Protein AF-A0A9P5RTY7-F1 (afdb_monomer)

Sequence (681 aa):
MEIRITDACCNTPATKTAWVKKGAFKPLSKQVAGIERRTYRTGPTNSKLGVVSLIDIHGFHPTTVQFLDTLGDKGFQVSAIDLFLNGPMPDEYMGDMAKLGGWIRTNAEYTNNHVGELVKIAAQDLKADGCESLFIIGHCWGVHLAIRAASEPDQVFLGVAGPHPTAVTLPLVANLKCPLALFPAMDDPDMVPIIQAVQDKGFSTPSVHVRFDKAPHGFCGGRGDWTIPEHNEAAAQVLQKTSEFFTALAAKKEDSNAALTSGTATGGGATTTTTKSNDDLTLKALKDAAAVMTAGSSEDQDMDLKQADSMDSLTDSSLSSSDISEASDDTTAPALPLSSSSGSATLAGMATSTTITTQDHLNENNKRLISLTAQWNGKKLPFEVDLDYTIGELKNKLMELTNVEPKRQKLMLIRGKLPDDSVVLSSLSLKNNQTFLMMGTPEAKVIKAPEVMPDVLNDLEEDYTPDDEAFASMAQNQKSLRNTIAKCDINIMHPMRPGKKLLVLDLDYTLIDCKALNNPLVEVMRPGLHEFLSVCYEEYDIVIWSQTSWRALEAKVTTIGLLTHADYKISFVMDISTMFSVLSQRDGKPFKHQVKALDIIYSKFPQYSAKNTVHVDDLSRNFAMNPKSGVKIGAYKNGALSRHTDRELYHLAKYLLFISKSNDFKEHDHKNWKSHRKSHR

Solvent-accessible surface area (backbone atoms only — not comparable to full-atom values): 40287 Å² total; per-residue (Å²): 79,82,76,57,62,41,67,48,77,39,60,57,70,66,51,96,65,88,58,85,78,83,48,47,78,40,73,49,95,58,62,57,96,86,37,88,42,43,24,42,36,26,44,46,76,82,22,48,36,21,32,40,32,34,53,33,62,57,39,86,24,37,39,25,46,48,46,50,38,50,46,6,74,72,50,25,24,33,38,33,46,63,66,40,91,88,50,50,68,59,76,87,35,54,69,34,63,68,52,44,52,52,47,37,65,68,47,64,30,52,72,85,51,42,40,58,59,52,52,52,48,51,51,49,52,37,40,74,55,55,22,78,38,37,31,34,34,8,29,24,59,12,19,35,51,37,42,50,44,41,32,43,94,85,48,77,50,62,33,40,39,19,45,22,49,23,54,78,47,65,75,58,52,68,55,44,73,45,34,44,34,40,33,32,19,48,69,34,76,89,53,64,69,48,52,49,62,52,44,74,69,63,54,95,57,78,49,46,78,52,76,37,80,78,26,56,52,29,36,62,23,36,38,23,52,62,87,42,65,60,29,32,51,52,37,51,50,49,54,48,53,49,51,53,53,52,52,55,48,44,54,53,52,51,52,53,53,50,53,65,69,57,73,78,74,86,85,88,81,89,83,90,80,91,80,81,90,83,91,81,87,66,102,67,80,82,75,81,87,81,81,89,89,84,89,84,78,90,86,86,83,88,81,89,84,82,89,81,90,78,88,82,88,81,88,85,82,88,81,87,85,83,88,86,86,84,89,82,84,90,84,82,87,86,89,87,88,91,83,91,91,86,83,89,81,90,87,87,86,83,87,83,91,79,92,79,80,93,76,88,70,69,48,102,82,76,48,54,68,39,40,36,25,42,34,41,96,93,40,79,47,74,48,77,45,52,30,84,35,28,47,44,54,52,32,51,55,47,19,76,76,58,52,23,57,54,94,53,52,48,66,54,75,60,96,70,85,74,76,63,49,84,44,43,44,65,81,45,96,75,56,76,67,40,73,27,50,40,44,66,70,34,67,87,78,60,85,61,81,90,78,78,62,69,74,82,73,71,94,81,69,80,78,51,67,69,89,55,82,62,46,55,69,34,68,67,38,44,49,48,50,53,54,45,49,76,67,56,79,82,69,73,72,37,82,83,59,88,92,47,32,40,35,39,31,34,40,68,22,49,44,23,14,65,88,39,63,47,50,62,64,72,38,14,40,39,51,57,50,70,61,33,46,33,61,44,40,79,53,24,43,33,33,44,47,33,79,29,52,59,70,30,48,53,52,51,41,54,74,74,41,55,77,71,44,86,73,38,71,50,25,33,68,44,32,39,86,73,39,51,74,36,70,41,58,54,96,90,36,87,39,76,50,60,31,58,51,62,64,53,55,30,75,77,40,75,93,45,46,60,40,44,31,44,36,40,29,46,46,50,34,36,26,53,72,41,58,72,28,31,30,69,45,77,66,41,59,60,24,82,73,39,43,90,74,54,51,63,45,63,54,47,43,54,46,52,65,55,52,67,77,48,85,45,43,61,80,52,64,42,87,56,51,76,60,69,69,71,83,77,122

Secondary structure (DSSP, 8-state):
------HHHHHPPPP------SSEEEE-SS-BTTB--EEEEES-TT-SEEEEEE--TT-S-HHHHHHHHHHHHTT-EEEEE---TT-S--GGGTT-HHHHHHHIIIII-TTTTTHHHHHHHHHHHHHHTT--EEEEEE-THHHHHHHHHTTSTT---S-EEEES--S--HHHHHT--S-EEEE-BTTSPP-HHHHHHHHTT--SSPPEE--BTTS-TTTTTTT--TTSHHHHHHHHHHHHHHHHHHHHHHHHHHHHHHHHHHTT-S----------------TTSSSSSS-------------------------------------------------------------------------TT---EEEEEEEETTEEEEEEEETT-BHHHHHHHHHHHH---GGG-EEE-SSSSPPPTTSBGGGS-PPTTEEEEEE---GGG--S----------TT------S-GGGGG-HHHHHHHHHHHHH-----SSPPPTT-EEEEE--BTTTB-SS-TTS-HHHHBPTTHHHHHHHHHTTEEEEEE-SS-HHHHHHHHHHTTTTT-SS--EEEEE-GGG-EEEEEEETTEEEEEEE--THHHHHH-TT--TTSEEEEES-GGGGTTSGGGEEEPPP---HHHHTTT--HHHHHHHHHHHHTTSS-GGGS-STTGGGGGGS--

Mean predicted aligned error: 21.32 Å

InterPro domains:
  IPR000626 Ubiquitin-like domain [PF00240] (374-441)
  IPR000626 Ubiquitin-like domain [PS50053] (370-439)
  IPR000626 Ubiquitin-like domain [SM00213] (370-441)
  IPR002925 Dienelactone hydrolase [PF01738] (39-248)
  IPR004274 FCP1 homology domain [PF03031] (501-665)
  IPR004274 FCP1 homology domain [PS50969] (496-659)
  IPR004274 FCP1 homology domain [SM00577] (499-643)
  IPR011943 HAD-superfamily hydrolase, subfamily IIID [TIGR02245] (481-675)
  IPR023214 HAD superfamily [G3DSA:3.40.50.1000] (452-681)
  IPR029058 Alpha/Beta hydrolase fold [G3DSA:3.40.50.1820] (30-254)
  IPR029058 Alpha/Beta hydrolase fold [SSF53474] (36-246)
  IPR029071 Ubiquitin-like domain superfamily [SSF54236] (365-446)
  IPR036412 HAD-like superfamily [SSF56784] (492-667)
  IPR051658 Ubiquitin-like domain-containing CTD phosphatase 1 [PTHR48493] (355-678)

Organism: NCBI:txid64567

Radius of gyration: 34.23 Å; Cα contacts (8 Å, |Δi|>4): 1081; chains: 1; bounding box: 89×96×90 Å

Foldseek 3Di:
DPLFAQLLLQAFAFDPDDADAQWDKDWQPDDDPNHTWIWTWEADLQAQEEEEEEARLQFPARLLRVLQNVLRVLRYTYTYTRQFPPHGQDPVRRPPPVSVVVCCVQGPDCVNSVLLVSSVSSVVVSVVSPHNAYAYEYAASGQLNRLQNQLDPPRRHQEYEYEQYGSQDCVSNQSRDHAYEYEHELSGDDCVVVQVSRQVVPHPQRHHYDYLNPEGRQCSHRHNDCVPVSSVVSSVVSSVVVSVSRVVSVVVVVVVVVVVVVVPDDDDDDDDDDDDDDDDDDPPPPPPPPDDDDDDDDDDDDDDDDDDDDDDDDDDDDDDDDDDDDYDDDDDDDDDDDDDDDDDDDDDDDDDDDDDDDDQDQDPVRFRKAWEWEQEPNDTDIDIDTQQAFLLVVLVVVCVVAQFHSVFKDKQQDPDDDDDRRDGNVVPPHDGHYYTYIDGHHPVVPPDDDDDFDDPPDPPDDFDAFPDLCLLVPPVNVVQLVVLLVPDDWDWPDDDDPQAFAEEEEDDLGQFPLVVPVPPLQLGGAPCNVVLQLLNQVRYAYEYEYAGDPSNVVCRCVVNCVPPDDRHHHGTYHYNSSKDWGWGADPNHTDIDIADECVSVCVVPVVYDQFRYAYEDCHQRRCSSPNLRYAHFPGCHSSVPCRVPDPRSVLVSVLSVVCSPPRGSSVDDSDPSSVVVPPPD

pLDDT: mean 77.9, std 24.55, range [23.98, 98.88]

Nearest PDB structures (foldseek):
  3shq-assembly1_A  TM=6.699E-01  e=1.916E-31  Drosophila melanogaster
  2n4f-assembly1_A  TM=8.356E-01  e=1.437E-05  Arabidopsis thaliana
  7fgm-assembly1_B  TM=8.307E-01  e=2.719E-05  Homo sapiens
  2dzm-assembly1_A  TM=6.925E-01  e=2.719E-05  Homo sapiens
  2kan-assembly1_A  TM=7.575E-01  e=1.300E-04  Arabidopsis thaliana

Structure (mmCIF, N/CA/C/O backbone):
data_AF-A0A9P5RTY7-F1
#
_entry.id   AF-A0A9P5RTY7-F1
#
loop_
_atom_site.group_PDB
_atom_site.id
_atom_site.type_symbol
_atom_site.label_atom_id
_atom_site.label_alt_id
_atom_site.label_comp_id
_atom_site.label_asym_id
_atom_site.label_entity_id
_atom_site.label_seq_id
_atom_site.pdbx_PDB_ins_code
_atom_site.Cartn_x
_atom_site.Cartn_y
_atom_site.Cartn_z
_atom_site.occupancy
_atom_site.B_iso_or_equiv
_atom_site.auth_seq_id
_atom_site.auth_comp_id
_atom_site.auth_asym_id
_atom_site.auth_atom_id
_atom_site.pdbx_PDB_model_num
ATOM 1 N N . MET A 1 1 ? 2.506 -7.978 -3.056 1.00 28.30 1 MET A N 1
ATOM 2 C CA . MET A 1 1 ? 2.385 -8.471 -1.680 1.00 28.30 1 MET A CA 1
ATOM 3 C C . MET A 1 1 ? 1.385 -9.584 -1.720 1.00 28.30 1 MET A C 1
ATOM 5 O O . MET A 1 1 ? 0.199 -9.331 -1.892 1.00 28.30 1 MET A O 1
ATOM 9 N N . GLU A 1 2 ? 1.860 -10.802 -1.509 1.00 28.83 2 GLU A N 1
ATOM 10 C CA . GLU A 1 2 ? 1.008 -11.763 -0.830 1.00 28.83 2 GLU A CA 1
ATOM 11 C C . GLU A 1 2 ? 0.524 -11.115 0.466 1.00 28.83 2 GLU A C 1
ATOM 13 O O . GLU A 1 2 ? 1.315 -10.673 1.304 1.00 28.83 2 GLU A O 1
ATOM 18 N N . ILE A 1 3 ? -0.792 -11.009 0.597 1.00 41.75 3 ILE A N 1
ATOM 19 C CA . ILE A 1 3 ? -1.440 -10.860 1.889 1.00 41.75 3 ILE A CA 1
ATOM 20 C C . ILE A 1 3 ? -0.981 -12.081 2.691 1.00 41.75 3 ILE A C 1
ATOM 22 O O . ILE A 1 3 ? -1.456 -13.186 2.441 1.00 41.75 3 ILE A O 1
ATOM 26 N N . ARG A 1 4 ? -0.004 -11.910 3.593 1.00 49.56 4 ARG A N 1
ATOM 27 C CA . ARG A 1 4 ? 0.441 -12.999 4.469 1.00 49.56 4 ARG A CA 1
ATOM 28 C C . ARG A 1 4 ? -0.643 -13.267 5.497 1.00 49.56 4 ARG A C 1
ATOM 30 O O . ARG A 1 4 ? -0.725 -12.613 6.538 1.00 49.56 4 ARG A O 1
ATOM 37 N N . ILE A 1 5 ? -1.502 -14.202 5.131 1.00 64.94 5 ILE A N 1
ATOM 38 C CA . ILE A 1 5 ? -2.453 -14.834 6.022 1.00 64.94 5 ILE A CA 1
ATOM 39 C C . ILE A 1 5 ? -1.646 -15.774 6.921 1.00 64.94 5 ILE A C 1
ATOM 41 O O . ILE A 1 5 ? -0.777 -16.499 6.451 1.00 64.94 5 ILE A O 1
ATOM 45 N N . THR A 1 6 ? -1.903 -15.715 8.222 1.00 72.81 6 THR A N 1
ATOM 46 C CA . THR A 1 6 ? -1.303 -16.600 9.223 1.00 72.81 6 THR A CA 1
ATOM 47 C C . THR A 1 6 ? -1.641 -18.038 8.841 1.00 72.81 6 THR A C 1
ATOM 49 O O . THR A 1 6 ? -2.808 -18.320 8.585 1.00 72.81 6 THR A O 1
ATOM 52 N N . ASP A 1 7 ? -0.679 -18.963 8.846 1.00 67.31 7 ASP A N 1
ATOM 53 C CA . ASP A 1 7 ? -0.931 -20.359 8.444 1.00 67.31 7 ASP A CA 1
ATOM 54 C C . ASP A 1 7 ? -2.094 -20.995 9.220 1.00 67.31 7 ASP A C 1
ATOM 56 O O . ASP A 1 7 ? -2.945 -21.687 8.657 1.00 67.31 7 ASP A O 1
ATOM 60 N N . ALA A 1 8 ? -2.207 -20.672 10.508 1.00 71.31 8 ALA A N 1
ATOM 61 C CA . ALA A 1 8 ? -3.303 -21.115 11.362 1.00 71.31 8 ALA A CA 1
ATOM 62 C C . ALA A 1 8 ? -4.693 -20.606 10.930 1.00 71.31 8 ALA A C 1
ATOM 64 O O . ALA A 1 8 ? -5.700 -21.281 11.152 1.00 71.31 8 ALA A O 1
ATOM 65 N N . CYS A 1 9 ? -4.774 -19.455 10.253 1.00 66.88 9 CYS A N 1
ATOM 66 C CA . CYS A 1 9 ? -6.019 -18.961 9.661 1.00 66.88 9 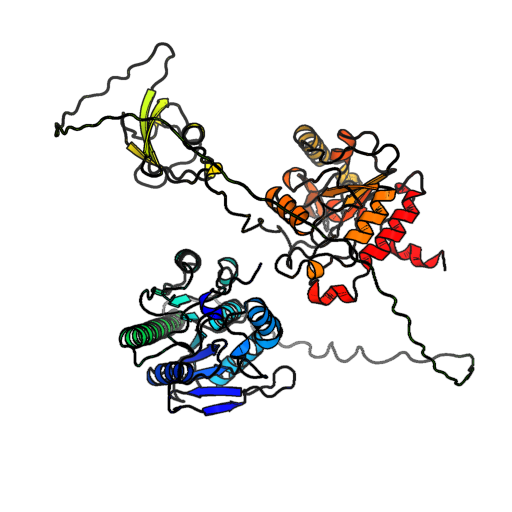CYS A CA 1
ATOM 67 C C . CYS A 1 9 ? -6.536 -19.903 8.558 1.00 66.88 9 CYS A C 1
ATOM 69 O O . CYS A 1 9 ? -7.749 -20.019 8.384 1.00 66.88 9 CYS A O 1
ATOM 71 N N . CYS A 1 10 ? -5.649 -20.624 7.867 1.00 73.25 10 CYS A N 1
ATOM 72 C CA . CYS A 1 10 ? -6.024 -21.605 6.849 1.00 73.25 10 CYS A CA 1
ATOM 73 C C . CYS A 1 10 ? -6.135 -23.029 7.370 1.00 73.25 10 CYS A C 1
ATOM 75 O O . CYS A 1 10 ? -6.892 -23.802 6.802 1.00 73.25 10 CYS A O 1
ATOM 77 N N . ASN A 1 11 ? -5.388 -23.400 8.409 1.00 68.88 11 ASN A N 1
ATOM 78 C CA . ASN A 1 11 ? -5.220 -24.810 8.777 1.00 68.88 11 ASN A CA 1
ATOM 79 C C . ASN A 1 11 ? -6.056 -25.255 9.988 1.00 68.88 11 ASN A C 1
ATOM 81 O O . ASN A 1 11 ? -6.248 -26.451 10.188 1.00 68.88 11 ASN A O 1
ATOM 85 N N . THR A 1 12 ? -6.596 -24.328 10.782 1.00 68.06 12 THR A N 1
ATOM 86 C CA . THR A 1 12 ? -7.357 -24.664 12.000 1.00 68.06 12 THR A CA 1
ATOM 87 C C . THR A 1 12 ? -8.871 -24.646 11.735 1.00 68.06 12 THR A C 1
ATOM 89 O O . THR A 1 12 ? -9.383 -23.603 11.349 1.00 68.06 12 THR A O 1
ATOM 92 N N . PRO A 1 13 ? -9.653 -25.724 11.884 1.00 59.53 13 PRO A N 1
ATOM 93 C CA . PRO A 1 13 ? -11.106 -25.671 11.660 1.00 59.53 13 PRO A CA 1
ATOM 94 C C . PRO A 1 13 ? -11.847 -24.933 12.790 1.00 59.53 13 PRO A C 1
ATOM 96 O O . PRO A 1 13 ? -11.302 -24.752 13.879 1.00 59.53 13 PRO A O 1
ATOM 99 N N . ALA A 1 14 ? -13.089 -24.505 12.538 1.00 65.25 14 ALA A N 1
ATOM 100 C CA . ALA A 1 14 ? -13.964 -23.967 13.583 1.00 65.25 14 ALA A CA 1
ATOM 101 C C . ALA A 1 14 ? -14.350 -25.049 14.614 1.00 65.25 14 ALA A C 1
ATOM 103 O O . ALA A 1 14 ? -14.384 -26.244 14.306 1.00 65.25 14 ALA A O 1
ATOM 104 N N . THR A 1 15 ? -14.625 -24.639 15.852 1.00 72.12 15 THR A N 1
ATOM 105 C CA . THR A 1 15 ? -15.009 -25.554 16.941 1.00 72.12 15 THR A CA 1
ATOM 106 C C . THR A 1 15 ? -16.494 -25.912 16.856 1.00 72.12 15 THR A C 1
ATOM 108 O O . THR A 1 15 ? -17.270 -25.252 16.182 1.00 72.12 15 THR A O 1
ATOM 111 N N . LYS A 1 16 ? -16.946 -26.974 17.530 1.00 68.81 16 LYS A N 1
ATOM 112 C CA . LYS A 1 16 ? -18.383 -27.303 17.613 1.00 68.81 16 LYS A CA 1
ATOM 113 C C . LYS A 1 16 ? -18.930 -26.854 18.964 1.00 68.81 16 LYS A C 1
ATOM 115 O O . LYS A 1 16 ? -19.091 -27.668 19.867 1.00 68.81 16 LYS A O 1
ATOM 120 N N . THR A 1 17 ? -19.174 -25.555 19.117 1.00 71.62 17 THR A N 1
ATOM 121 C CA . THR A 1 17 ? -19.705 -24.954 20.353 1.00 71.62 17 THR A CA 1
ATOM 122 C C . THR A 1 17 ? -21.162 -24.524 20.185 1.00 71.62 17 THR A C 1
ATOM 124 O O . THR A 1 17 ? -21.637 -24.291 19.074 1.00 71.62 17 THR A O 1
ATOM 127 N N . ALA A 1 18 ? -21.901 -24.427 21.292 1.00 75.56 18 ALA A N 1
ATOM 128 C CA . ALA A 1 18 ? -23.275 -23.933 21.305 1.00 75.56 18 ALA A CA 1
ATOM 129 C C . ALA A 1 18 ? -23.359 -22.645 22.132 1.00 75.56 18 ALA A C 1
ATOM 131 O O . ALA A 1 18 ? -22.851 -22.586 23.249 1.00 75.56 18 ALA A O 1
ATOM 132 N N . TRP A 1 19 ? -24.026 -21.624 21.592 1.00 88.62 19 TRP A N 1
ATOM 133 C CA . TRP A 1 19 ? -24.298 -20.364 22.282 1.00 88.62 19 TRP A CA 1
ATOM 134 C C . TRP A 1 19 ? -25.697 -19.862 21.932 1.00 88.62 19 TRP A C 1
ATOM 136 O O . TRP A 1 19 ? -26.099 -19.875 20.765 1.00 88.62 19 TRP A O 1
ATOM 146 N N . VAL A 1 20 ? -26.438 -19.403 22.941 1.00 89.81 20 VAL A N 1
ATOM 147 C CA . VAL A 1 20 ? -27.750 -18.778 22.751 1.00 89.81 20 VAL A CA 1
ATOM 148 C C . VAL A 1 20 ? -27.545 -17.279 22.569 1.00 89.81 20 VAL A C 1
ATOM 150 O O . VAL A 1 20 ? -27.158 -16.577 23.499 1.00 89.81 20 VAL A O 1
ATOM 153 N N . LYS A 1 21 ? -27.814 -16.804 21.352 1.00 92.62 21 LYS A N 1
ATOM 154 C CA . LYS A 1 21 ? -27.681 -15.399 20.950 1.00 92.62 21 LYS A CA 1
ATOM 155 C C . LYS A 1 21 ? -28.537 -14.497 21.847 1.00 92.62 21 LYS A C 1
ATOM 157 O O . LYS A 1 21 ? -29.727 -14.767 22.010 1.00 92.62 21 LYS A O 1
ATOM 162 N N . LYS A 1 22 ? -27.960 -13.420 22.384 1.00 94.75 22 LYS A N 1
ATOM 163 C CA . LYS A 1 22 ? -28.691 -12.389 23.153 1.00 94.75 22 LYS A CA 1
ATOM 164 C C . LYS A 1 22 ? -29.220 -11.253 22.278 1.00 94.75 22 LYS A C 1
ATOM 166 O O . LYS A 1 22 ? -30.203 -10.602 22.620 1.00 94.75 22 LYS A O 1
ATOM 171 N N . GLY A 1 23 ? -28.538 -11.002 21.169 1.00 95.19 23 GLY A N 1
ATOM 172 C CA . GLY A 1 23 ? -28.871 -9.994 20.176 1.00 95.19 23 GLY A CA 1
ATOM 173 C C . GLY A 1 23 ? -29.719 -10.527 19.023 1.00 95.19 23 GLY A C 1
ATOM 174 O O . GLY A 1 23 ? -30.187 -11.667 19.017 1.00 95.19 23 GLY A O 1
ATOM 175 N N . ALA A 1 24 ? -29.887 -9.693 18.001 1.00 96.81 24 ALA A N 1
ATOM 176 C CA . ALA A 1 24 ? -30.658 -10.024 16.808 1.00 96.81 24 ALA A CA 1
ATOM 177 C C . ALA A 1 24 ? -30.037 -9.424 15.544 1.00 96.81 24 ALA A C 1
ATOM 179 O O . ALA A 1 24 ? -29.413 -8.363 15.583 1.00 96.81 24 ALA A O 1
ATOM 180 N N . PHE A 1 25 ? -30.254 -10.080 14.403 1.00 96.88 25 PHE A N 1
ATOM 181 C CA . PHE A 1 25 ? -29.949 -9.484 13.106 1.00 96.88 25 PHE A CA 1
ATOM 182 C C . PHE A 1 25 ? -30.948 -8.374 12.782 1.00 96.88 25 PHE A C 1
ATOM 184 O O . PHE A 1 25 ? -32.155 -8.552 12.944 1.00 96.88 25 PHE A O 1
ATOM 191 N N . LYS A 1 26 ? -30.439 -7.246 12.296 1.00 96.31 26 LYS A N 1
ATOM 192 C CA . LYS A 1 26 ? -31.217 -6.118 11.785 1.00 96.31 26 LYS A CA 1
ATOM 193 C C . LYS A 1 26 ? -30.652 -5.670 10.436 1.00 96.31 26 LYS A C 1
ATOM 195 O O . LYS A 1 26 ? -29.442 -5.805 10.236 1.00 96.31 26 LYS A O 1
ATOM 200 N N . PRO A 1 27 ? -31.477 -5.142 9.522 1.00 96.94 27 PRO A N 1
ATOM 201 C CA . PRO A 1 27 ? -30.961 -4.468 8.338 1.00 96.94 27 PRO A CA 1
ATOM 202 C C . PRO A 1 27 ? -30.150 -3.229 8.749 1.00 96.94 27 PRO A C 1
ATOM 204 O O . PRO A 1 27 ? -30.438 -2.598 9.768 1.00 96.94 27 PRO A O 1
ATOM 207 N N . LEU A 1 28 ? -29.128 -2.899 7.964 1.00 97.12 28 LEU A N 1
ATOM 208 C CA . LEU A 1 28 ? -28.471 -1.594 8.005 1.00 97.12 28 LEU A CA 1
ATOM 209 C C . LEU A 1 28 ? -29.425 -0.529 7.446 1.00 97.12 28 LEU A C 1
ATOM 211 O O . LEU A 1 28 ? -30.250 -0.828 6.583 1.00 97.12 28 LEU A O 1
ATOM 215 N N . SER A 1 29 ? -29.309 0.721 7.902 1.00 96.81 29 SER A N 1
ATOM 216 C CA . SER A 1 29 ? -30.244 1.793 7.495 1.00 96.81 29 SER A CA 1
ATOM 217 C C . SER A 1 29 ? -30.204 2.157 6.010 1.00 96.81 29 SER A C 1
ATOM 219 O O . SER A 1 29 ? -31.125 2.804 5.506 1.00 96.81 29 SER A O 1
ATOM 221 N N . LYS A 1 30 ? -29.138 1.772 5.305 1.00 96.25 30 LYS A N 1
ATOM 222 C CA . LYS A 1 30 ? -28.934 2.030 3.879 1.00 96.25 30 LYS A CA 1
ATOM 223 C C . LYS A 1 30 ? -28.504 0.755 3.172 1.00 96.25 30 LYS A C 1
ATOM 225 O O . LYS A 1 30 ? -27.758 -0.057 3.719 1.00 96.25 30 LYS A O 1
ATOM 230 N N . GLN A 1 31 ? -28.959 0.618 1.932 1.00 93.44 31 GLN A N 1
ATOM 231 C CA . GLN A 1 31 ? -28.466 -0.408 1.024 1.00 93.44 31 GLN A CA 1
ATOM 232 C C . GLN A 1 31 ? -27.039 -0.085 0.590 1.00 93.44 31 GLN A C 1
ATOM 234 O O . GLN A 1 31 ? -26.672 1.081 0.463 1.00 93.44 31 GLN A O 1
ATOM 239 N N . VAL A 1 32 ? -26.269 -1.130 0.310 1.00 90.38 32 VAL A N 1
ATOM 240 C CA . VAL A 1 32 ? -24.913 -1.033 -0.234 1.00 90.38 32 VAL A CA 1
ATOM 241 C C . VAL A 1 32 ? -24.902 -1.783 -1.553 1.00 90.38 32 VAL A C 1
ATOM 243 O O . VAL A 1 32 ? -25.360 -2.923 -1.611 1.00 90.38 32 VAL A O 1
ATOM 246 N N . ALA A 1 33 ? -24.445 -1.126 -2.620 1.00 86.44 33 ALA A N 1
ATOM 247 C CA . ALA A 1 33 ? -24.521 -1.654 -3.986 1.00 86.44 33 ALA A CA 1
ATOM 248 C C . ALA A 1 33 ? -25.940 -2.115 -4.405 1.00 86.44 33 ALA A C 1
ATOM 250 O O . ALA A 1 33 ? -26.097 -3.078 -5.149 1.00 86.44 33 ALA A O 1
ATOM 251 N N . GLY A 1 34 ? -26.987 -1.443 -3.905 1.00 88.50 34 GLY A N 1
ATOM 252 C CA . GLY A 1 34 ? -28.390 -1.793 -4.182 1.00 88.50 34 GLY A CA 1
ATOM 253 C C . GLY A 1 34 ? -28.888 -3.062 -3.477 1.00 88.50 34 GLY A C 1
ATOM 254 O O . GLY A 1 34 ? -29.972 -3.549 -3.788 1.00 88.50 34 GLY A O 1
ATOM 255 N N . ILE A 1 35 ? -28.112 -3.605 -2.535 1.00 89.88 35 ILE A N 1
ATOM 256 C CA . ILE A 1 35 ? -28.437 -4.820 -1.785 1.00 89.88 35 ILE A CA 1
ATOM 257 C C . ILE A 1 35 ? -28.679 -4.453 -0.318 1.00 89.88 35 ILE A C 1
ATOM 259 O O . ILE A 1 35 ? -27.927 -3.678 0.282 1.00 89.88 35 ILE A O 1
ATOM 263 N N . GLU A 1 36 ? -29.730 -5.019 0.279 1.00 92.62 36 GLU A N 1
ATOM 264 C CA . GLU A 1 36 ? -29.941 -4.929 1.723 1.00 92.62 36 GLU A CA 1
ATOM 265 C C . GLU A 1 36 ? -28.869 -5.742 2.453 1.00 92.62 36 GLU A C 1
ATOM 267 O O . GLU A 1 36 ? -28.644 -6.924 2.188 1.00 92.62 36 GLU A O 1
ATOM 272 N N . ARG A 1 37 ? -28.188 -5.091 3.390 1.00 93.56 37 ARG A N 1
ATOM 273 C CA . ARG A 1 37 ? -27.133 -5.692 4.201 1.00 93.56 37 ARG A CA 1
ATOM 274 C C . ARG A 1 37 ? -27.595 -5.704 5.644 1.00 93.56 37 ARG A C 1
ATOM 276 O O . ARG A 1 37 ? -28.291 -4.793 6.081 1.00 93.56 37 ARG A O 1
ATOM 283 N N . ARG A 1 38 ? -27.208 -6.734 6.392 1.00 95.50 38 ARG A N 1
ATOM 284 C CA . ARG A 1 38 ? -27.611 -6.898 7.791 1.00 95.50 38 ARG A CA 1
ATOM 285 C C . ARG A 1 38 ? -26.423 -6.811 8.740 1.00 95.50 38 ARG A C 1
ATOM 287 O O . ARG A 1 38 ? -25.273 -7.024 8.364 1.00 95.50 38 ARG A O 1
ATOM 294 N N . THR A 1 39 ? -26.730 -6.526 9.992 1.00 97.62 39 THR A N 1
ATOM 295 C CA . THR A 1 39 ? -25.797 -6.481 11.115 1.00 97.62 39 THR A CA 1
ATOM 296 C C . THR A 1 39 ? -26.419 -7.200 12.305 1.00 97.62 39 THR A C 1
ATOM 298 O O . THR A 1 39 ? -27.630 -7.129 12.524 1.00 97.62 39 THR A O 1
ATOM 301 N N . TYR A 1 40 ? -25.617 -7.917 13.078 1.00 98.31 40 TYR A N 1
ATOM 302 C CA . TYR A 1 40 ? -26.033 -8.459 14.363 1.00 98.31 40 TYR A CA 1
ATOM 303 C C . TYR A 1 40 ? -25.868 -7.385 15.442 1.00 98.31 40 TYR A C 1
ATOM 305 O O . TYR A 1 40 ? -24.772 -6.867 15.666 1.00 98.31 40 TYR A O 1
ATOM 313 N N . ARG A 1 41 ? -26.974 -7.037 16.101 1.00 98.19 41 ARG A N 1
ATOM 314 C CA . ARG A 1 41 ? -27.044 -6.007 17.140 1.00 98.19 41 ARG A CA 1
ATOM 315 C C . ARG A 1 41 ? -27.204 -6.654 18.510 1.00 98.19 41 ARG A C 1
ATOM 317 O O . ARG A 1 41 ? -28.127 -7.443 18.699 1.00 98.19 41 ARG A O 1
ATOM 324 N N . THR A 1 42 ? -26.348 -6.285 19.460 1.00 98.38 42 THR A N 1
ATOM 325 C CA . THR A 1 42 ? -26.388 -6.763 20.854 1.00 98.38 42 THR A CA 1
ATOM 326 C C . THR A 1 42 ? -25.904 -5.677 21.823 1.00 98.38 42 THR A C 1
ATOM 328 O O . THR A 1 42 ? -25.380 -4.646 21.391 1.00 98.38 42 THR A O 1
ATOM 331 N N . GLY A 1 43 ? -26.099 -5.896 23.123 1.00 97.56 43 GLY A N 1
ATOM 332 C CA . GLY A 1 43 ? -25.804 -4.929 24.182 1.00 97.56 43 GLY A CA 1
ATOM 333 C C . GLY A 1 43 ? -26.923 -3.906 24.446 1.00 97.56 43 GLY A C 1
ATOM 334 O O . GLY A 1 43 ? -27.971 -3.931 23.791 1.00 97.56 43 GLY A O 1
ATOM 335 N N . PRO A 1 44 ? -26.734 -3.018 25.438 1.00 96.56 44 PRO A N 1
ATOM 336 C CA . PRO A 1 44 ? -27.754 -2.067 25.874 1.00 96.56 44 PRO A CA 1
ATOM 337 C C . PRO A 1 44 ? -28.033 -0.984 24.824 1.00 96.56 44 PRO A C 1
ATOM 339 O O . PRO A 1 44 ? -27.119 -0.341 24.318 1.00 96.56 44 PRO A O 1
ATOM 342 N N . THR A 1 45 ? -29.313 -0.731 24.532 1.00 94.06 45 THR A N 1
ATOM 343 C CA . THR A 1 45 ? -29.752 0.248 23.515 1.00 94.06 45 THR A CA 1
ATOM 344 C C . THR A 1 45 ? -29.628 1.706 23.948 1.00 94.06 45 THR A C 1
ATOM 346 O O . THR A 1 45 ? -29.848 2.597 23.142 1.00 94.06 45 THR A O 1
ATOM 349 N N . ASN A 1 46 ? -29.345 1.961 25.225 1.00 93.56 46 ASN A N 1
ATOM 350 C CA . ASN A 1 46 ? -29.118 3.294 25.781 1.00 93.56 46 ASN A CA 1
ATOM 351 C C . ASN A 1 46 ? -27.626 3.584 26.018 1.00 93.56 46 ASN A C 1
ATOM 353 O O . ASN A 1 46 ? -27.299 4.564 26.691 1.00 93.56 46 ASN A O 1
ATOM 357 N N . SER A 1 47 ? -26.724 2.729 25.521 1.00 97.00 47 SER A N 1
ATOM 358 C CA . SER A 1 47 ? -25.290 2.951 25.673 1.00 97.00 47 SER A CA 1
ATOM 359 C C . SER A 1 47 ? -24.829 4.179 24.898 1.00 97.00 47 SER A C 1
ATOM 361 O O . SER A 1 47 ? -25.268 4.447 23.782 1.00 97.00 47 SER A O 1
ATOM 363 N N . LYS A 1 48 ? -23.862 4.894 25.474 1.00 98.25 48 LYS A N 1
ATOM 364 C CA . LYS A 1 48 ? -23.116 5.951 24.783 1.00 98.25 48 LYS A CA 1
ATOM 365 C C . LYS A 1 48 ? -21.891 5.424 24.037 1.00 98.25 48 LYS A C 1
ATOM 367 O O . LYS A 1 48 ? -21.262 6.178 23.293 1.00 98.25 48 LYS A O 1
ATOM 372 N N . LEU A 1 49 ? -21.558 4.145 24.217 1.00 98.62 49 LEU A N 1
ATOM 373 C CA . LEU A 1 49 ? -20.376 3.494 23.664 1.00 98.62 49 LEU A CA 1
ATOM 374 C C . LEU A 1 49 ? -20.796 2.508 22.569 1.00 98.62 49 LEU A C 1
ATOM 376 O O . LEU A 1 49 ? -21.315 1.430 22.855 1.00 98.62 49 LEU A O 1
ATOM 380 N N . GLY A 1 50 ? -20.552 2.872 21.313 1.00 98.75 50 GLY A N 1
ATOM 381 C CA . GLY A 1 50 ? -20.868 2.047 20.150 1.00 98.75 50 GLY A CA 1
ATOM 382 C C . GLY A 1 50 ? -19.645 1.299 19.626 1.00 98.75 50 GLY A C 1
ATOM 383 O O . GLY A 1 50 ? -18.559 1.869 19.534 1.00 98.75 50 GLY A O 1
ATOM 384 N N . VAL A 1 51 ? -19.813 0.038 19.231 1.00 98.88 51 VAL A N 1
ATOM 385 C CA . VAL A 1 51 ? -18.743 -0.773 18.628 1.00 98.88 51 VAL A CA 1
ATOM 386 C C . VAL A 1 51 ? -19.207 -1.339 17.293 1.00 98.88 51 VAL A C 1
ATOM 388 O O . VAL A 1 51 ? -20.160 -2.114 17.242 1.00 98.88 51 VAL A O 1
ATOM 391 N N . VAL A 1 52 ? -18.505 -1.004 16.212 1.00 98.88 52 VAL A N 1
ATOM 392 C CA . VAL A 1 52 ? -18.641 -1.707 14.930 1.00 98.88 52 VAL A CA 1
ATOM 393 C C . VAL A 1 52 ? -17.732 -2.932 14.955 1.00 98.88 52 VAL A C 1
ATOM 395 O O . VAL A 1 52 ? -16.553 -2.819 15.284 1.00 98.88 52 VAL A O 1
ATOM 398 N N . SER A 1 53 ? -18.254 -4.111 14.620 1.00 98.56 53 SER A N 1
ATOM 399 C CA . SER A 1 53 ? -17.463 -5.343 14.585 1.00 98.56 53 SER A CA 1
ATOM 400 C C . SER A 1 53 ? -17.377 -5.948 13.188 1.00 98.56 53 SER A C 1
ATOM 402 O O . SER A 1 53 ? -18.374 -6.045 12.471 1.00 98.56 53 SER A O 1
ATOM 404 N N . LEU A 1 54 ? -16.163 -6.371 12.832 1.00 98.00 54 LEU A N 1
ATOM 405 C CA . LEU A 1 54 ? -15.824 -7.109 11.623 1.00 98.00 54 LEU A CA 1
ATOM 406 C C . LEU A 1 54 ? -15.412 -8.530 12.024 1.00 98.00 54 LEU A C 1
ATOM 408 O O . LEU A 1 54 ? -14.376 -8.739 12.662 1.00 98.00 54 LEU A O 1
ATOM 412 N N . ILE A 1 55 ? -16.273 -9.491 11.706 1.00 94.62 55 ILE A N 1
ATOM 413 C CA . ILE A 1 55 ? -16.127 -10.902 12.087 1.00 94.62 55 ILE A CA 1
ATOM 414 C C . ILE A 1 55 ? -15.031 -11.609 11.277 1.00 94.62 55 ILE A C 1
ATOM 416 O O . ILE A 1 55 ? -14.567 -11.102 10.253 1.00 94.62 55 ILE A O 1
ATOM 420 N N . ASP A 1 56 ? -14.593 -12.769 11.766 1.00 93.06 56 ASP A N 1
ATOM 421 C CA . ASP A 1 56 ? -13.623 -13.606 11.060 1.00 93.06 56 ASP A CA 1
ATOM 422 C C . ASP A 1 56 ? -14.252 -14.328 9.858 1.00 93.06 56 ASP A C 1
ATOM 424 O O . ASP A 1 56 ? -15.449 -14.224 9.610 1.00 93.06 56 ASP A O 1
ATOM 428 N N . ILE A 1 57 ? -13.437 -15.080 9.113 1.00 92.00 57 ILE A N 1
ATOM 429 C CA . ILE A 1 57 ? -13.853 -15.816 7.908 1.00 92.00 57 ILE A CA 1
ATOM 430 C C . ILE A 1 57 ? -14.906 -16.911 8.163 1.00 92.00 57 ILE A C 1
ATOM 432 O O . ILE A 1 57 ? -15.533 -17.367 7.210 1.00 92.00 57 ILE A O 1
ATOM 436 N N . HIS A 1 58 ? -15.136 -17.299 9.423 1.00 91.56 58 HIS A N 1
ATOM 437 C CA . HIS A 1 58 ? -16.155 -18.278 9.825 1.00 91.56 58 HIS A CA 1
ATOM 438 C C . HIS A 1 58 ? -17.520 -17.634 10.092 1.00 91.56 58 HIS A C 1
ATOM 440 O O . HIS A 1 58 ? -18.494 -18.318 10.412 1.00 91.56 58 HIS A O 1
ATOM 446 N N . GLY A 1 59 ? -17.625 -16.313 9.943 1.00 92.44 59 GLY A N 1
ATOM 447 C CA . GLY A 1 59 ? -18.879 -15.587 10.078 1.00 92.44 59 GLY A CA 1
ATOM 448 C C . GLY A 1 59 ? -19.414 -15.597 11.514 1.00 92.44 59 GLY A C 1
ATOM 449 O O . GLY A 1 59 ? -18.672 -15.465 12.489 1.00 92.44 59 GLY A O 1
ATOM 450 N N . PHE A 1 60 ? -20.735 -15.729 11.664 1.00 93.38 60 PHE A N 1
ATOM 451 C CA . PHE A 1 60 ? -21.411 -15.725 12.971 1.00 93.38 60 PHE A CA 1
ATOM 452 C C . PHE A 1 60 ? -21.381 -17.092 13.657 1.00 93.38 60 PHE A C 1
ATOM 454 O O . PHE A 1 60 ? -22.422 -17.632 14.048 1.00 93.38 60 PHE A O 1
ATOM 461 N N . HIS A 1 61 ? -20.178 -17.638 13.813 1.00 93.12 61 HIS A N 1
ATOM 462 C CA . HIS A 1 61 ? -19.940 -18.819 14.631 1.00 93.12 61 HIS A CA 1
ATOM 463 C C . HIS A 1 61 ? -20.417 -18.587 16.083 1.00 93.12 61 HIS A C 1
ATOM 465 O O . HIS A 1 61 ? -20.273 -17.466 16.583 1.00 93.12 61 HIS A O 1
ATOM 471 N N . PRO A 1 62 ? -20.955 -19.599 16.796 1.00 92.88 62 PRO A N 1
ATOM 472 C CA . PRO A 1 62 ? -21.446 -19.444 18.168 1.00 92.88 62 PRO A CA 1
ATOM 473 C C . PRO A 1 62 ? -20.468 -18.753 19.124 1.00 92.88 62 PRO A C 1
ATOM 475 O O . PRO A 1 62 ? -20.873 -17.822 19.815 1.00 92.88 62 PRO A O 1
ATOM 478 N N . THR A 1 63 ? -19.183 -19.116 19.101 1.00 93.56 63 THR A N 1
ATOM 479 C CA . THR A 1 63 ? -18.153 -18.448 19.919 1.00 93.56 63 THR A CA 1
ATOM 480 C C . THR A 1 63 ? -17.939 -16.979 19.525 1.00 93.56 63 THR A C 1
ATOM 482 O O . THR A 1 63 ? -17.824 -16.121 20.397 1.00 93.56 63 THR A O 1
ATOM 485 N N . THR A 1 64 ? -17.964 -16.646 18.228 1.00 95.12 64 THR A N 1
ATOM 486 C CA . THR A 1 64 ? -17.918 -15.247 17.767 1.00 95.12 64 THR A CA 1
ATOM 487 C C . THR A 1 64 ? -19.108 -14.468 18.325 1.00 95.12 64 THR A C 1
ATOM 489 O O . THR A 1 64 ? -18.949 -13.366 18.842 1.00 95.12 64 THR A O 1
ATOM 492 N N . VAL A 1 65 ? -20.313 -15.045 18.279 1.00 96.12 65 VAL A N 1
ATOM 493 C CA . VAL A 1 65 ? -21.512 -14.395 18.830 1.00 96.12 65 VAL A CA 1
ATOM 494 C C . VAL A 1 65 ? -21.427 -14.256 20.350 1.00 96.12 65 VAL A C 1
ATOM 496 O O . VAL A 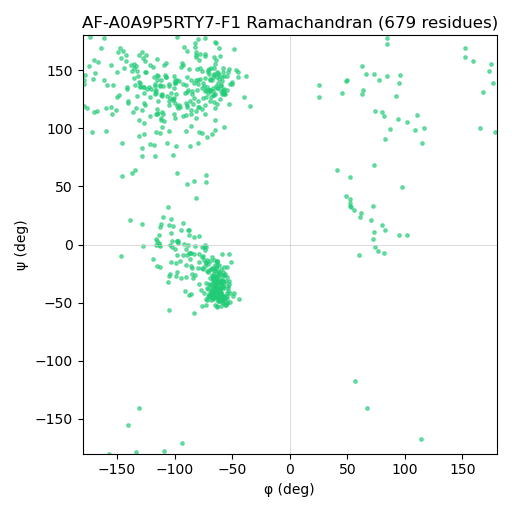1 65 ? -21.778 -13.203 20.876 1.00 96.12 65 VAL A O 1
ATOM 499 N N . GLN A 1 66 ? -20.898 -15.261 21.049 1.00 95.62 66 GLN A N 1
ATOM 500 C CA . GLN A 1 66 ? -20.640 -15.201 22.486 1.00 95.62 66 GLN A CA 1
ATOM 501 C C . GLN A 1 66 ? -19.690 -14.057 22.851 1.00 95.62 66 GLN A C 1
ATOM 503 O O . GLN A 1 66 ? -19.968 -13.313 23.794 1.00 95.62 66 GLN A O 1
ATOM 508 N N . PHE A 1 67 ? -18.607 -13.866 22.094 1.00 97.38 67 PHE A N 1
ATOM 509 C CA . PHE A 1 67 ? -17.690 -12.744 22.286 1.00 97.38 67 PHE A CA 1
ATOM 510 C C . PHE A 1 67 ? -18.412 -11.398 22.133 1.00 97.38 67 PHE A C 1
ATOM 512 O O . PHE A 1 67 ? -18.295 -10.527 22.997 1.00 97.38 67 PHE A O 1
ATOM 519 N N . LEU A 1 68 ? -19.203 -11.237 21.067 1.00 98.06 68 LEU A N 1
ATOM 520 C CA . LEU A 1 68 ? -19.949 -10.003 20.791 1.00 98.06 68 LEU A CA 1
ATOM 521 C C . LEU A 1 68 ? -20.993 -9.705 21.872 1.00 98.06 68 LEU A C 1
ATOM 523 O O . LEU A 1 68 ? -21.085 -8.572 22.340 1.00 98.06 68 LEU A O 1
ATOM 527 N N . ASP A 1 69 ? -21.751 -10.718 22.289 1.00 97.88 69 ASP A N 1
ATOM 528 C CA . ASP A 1 69 ? -22.745 -10.601 23.357 1.00 97.88 69 ASP A CA 1
ATOM 529 C C . ASP A 1 69 ? -22.084 -10.250 24.696 1.00 97.88 69 ASP A C 1
ATOM 531 O O . ASP A 1 69 ? -22.593 -9.403 25.425 1.00 97.88 69 ASP A O 1
ATOM 535 N N . THR A 1 70 ? -20.916 -10.828 24.992 1.00 97.31 70 THR A N 1
ATOM 536 C CA . THR A 1 70 ? -20.165 -10.523 26.220 1.00 97.31 70 THR A CA 1
ATOM 537 C C . THR A 1 70 ? -19.597 -9.103 26.203 1.00 97.31 70 THR A C 1
ATOM 539 O O . THR A 1 70 ? -19.565 -8.432 27.234 1.00 97.31 70 THR A O 1
ATOM 542 N N . LEU A 1 71 ? -19.178 -8.596 25.038 1.00 97.62 71 LEU A N 1
ATOM 543 C CA . LEU A 1 71 ? -18.828 -7.182 24.887 1.00 97.62 71 LEU A CA 1
ATOM 544 C C . LEU A 1 71 ? -20.062 -6.287 25.099 1.00 97.62 71 LEU A C 1
ATOM 546 O O . LEU A 1 71 ? -19.956 -5.234 25.726 1.00 97.62 71 LEU A O 1
ATOM 550 N N . GLY A 1 72 ? -21.237 -6.749 24.663 1.00 97.81 72 GLY A N 1
ATOM 551 C CA . GLY A 1 72 ? -22.532 -6.145 24.971 1.00 97.81 72 GLY A CA 1
ATOM 552 C C . GLY A 1 72 ? -22.821 -6.058 26.472 1.00 97.81 72 GLY A C 1
ATOM 553 O O . GLY A 1 72 ? -23.161 -4.987 26.976 1.00 97.81 72 GLY A O 1
ATOM 554 N N . ASP A 1 73 ? -22.611 -7.153 27.207 1.00 96.56 73 ASP A N 1
ATOM 555 C CA . ASP A 1 73 ? -22.774 -7.208 28.669 1.00 96.56 73 ASP A CA 1
ATOM 556 C C . ASP A 1 73 ? -21.815 -6.252 29.406 1.00 96.56 73 ASP A C 1
ATOM 558 O O . ASP A 1 73 ? -22.116 -5.794 30.507 1.00 96.56 73 ASP A O 1
ATOM 562 N N . LYS A 1 74 ? -20.674 -5.903 28.793 1.00 96.94 74 LYS A N 1
ATOM 563 C CA . LYS A 1 74 ? -19.730 -4.891 29.303 1.00 96.94 74 LYS A CA 1
ATOM 564 C C . LYS A 1 74 ? -20.169 -3.444 29.036 1.00 96.94 74 LYS A C 1
ATOM 566 O O . LYS A 1 74 ? -19.410 -2.519 29.312 1.00 96.94 74 LYS A O 1
ATOM 571 N N . GLY A 1 75 ? -21.386 -3.236 28.534 1.00 97.06 75 GLY A N 1
ATOM 572 C CA . GLY A 1 75 ? -22.001 -1.918 28.385 1.00 97.06 75 GLY A CA 1
ATOM 573 C C . GLY A 1 75 ? -21.836 -1.283 27.006 1.00 97.06 75 GLY A C 1
ATOM 574 O O . GLY A 1 75 ? -22.210 -0.125 26.838 1.00 97.06 75 GLY A O 1
ATOM 575 N N . PHE A 1 76 ? -21.314 -2.004 26.013 1.00 98.62 76 PHE A N 1
ATOM 576 C CA . PHE A 1 76 ? -21.176 -1.501 24.645 1.00 98.62 76 PHE A CA 1
ATOM 577 C C . PHE A 1 76 ? -22.391 -1.871 23.799 1.00 98.62 76 PHE A C 1
ATOM 579 O O . PHE A 1 76 ? -22.855 -3.006 23.832 1.00 98.62 76 PHE A O 1
ATOM 586 N N . GLN A 1 77 ? -22.882 -0.950 22.978 1.00 98.56 77 GLN A N 1
ATOM 587 C CA . GLN A 1 77 ? -23.848 -1.291 21.940 1.00 98.56 77 GLN A CA 1
ATOM 588 C C . GLN A 1 77 ? -23.092 -1.748 20.692 1.00 98.56 77 GLN A C 1
ATOM 590 O O . GLN A 1 77 ? -22.387 -0.970 20.048 1.00 98.56 77 GLN A O 1
ATOM 595 N N . VAL A 1 78 ? -23.216 -3.026 20.347 1.00 98.75 78 VAL A N 1
ATOM 596 C CA . VAL A 1 78 ? -22.422 -3.652 19.284 1.00 98.75 78 VAL A CA 1
ATOM 597 C C . VAL A 1 78 ? -23.238 -3.746 17.994 1.00 98.75 78 VAL A C 1
ATOM 599 O O . VAL A 1 78 ? -24.429 -4.070 18.009 1.00 98.75 78 VAL A O 1
ATOM 602 N N . SER A 1 79 ? -22.589 -3.460 16.866 1.00 98.62 79 SER A N 1
ATOM 603 C CA . SER A 1 79 ? -23.086 -3.664 15.505 1.00 98.62 79 SER A CA 1
ATOM 604 C C . SER A 1 79 ? -22.063 -4.482 14.720 1.00 98.62 79 SER A C 1
ATOM 606 O O . SER A 1 79 ? -21.079 -3.944 14.213 1.00 98.62 79 SER A O 1
ATOM 608 N N . ALA A 1 80 ? -22.259 -5.799 14.669 1.00 98.44 80 ALA A N 1
ATOM 609 C CA . ALA A 1 80 ? -21.387 -6.718 13.947 1.00 98.44 80 ALA A CA 1
ATOM 610 C C . ALA A 1 80 ? -21.903 -6.937 12.524 1.00 98.44 80 ALA A C 1
ATOM 612 O O . ALA A 1 80 ? -22.949 -7.553 12.321 1.00 98.44 80 ALA A O 1
ATOM 613 N N . ILE A 1 81 ? -21.173 -6.422 11.539 1.00 97.12 81 ILE A N 1
ATOM 614 C CA . ILE A 1 81 ? -21.592 -6.431 10.136 1.00 97.12 81 ILE A CA 1
ATOM 615 C C . ILE A 1 81 ? -21.570 -7.865 9.607 1.00 97.12 81 ILE A C 1
ATOM 617 O O . ILE A 1 81 ? -20.582 -8.579 9.783 1.00 97.12 81 ILE A O 1
ATOM 621 N N . ASP A 1 82 ? -22.636 -8.272 8.915 1.00 93.44 82 ASP A N 1
ATOM 622 C CA . ASP A 1 82 ? -22.606 -9.502 8.132 1.00 93.44 82 ASP A CA 1
ATOM 623 C C . ASP A 1 82 ? -21.822 -9.267 6.845 1.00 93.44 82 ASP A C 1
ATOM 625 O O . ASP A 1 82 ? -22.324 -8.694 5.871 1.00 93.44 82 ASP A O 1
ATOM 629 N N . LEU A 1 83 ? -20.542 -9.632 6.892 1.00 89.12 83 LEU A N 1
ATOM 630 C CA . LEU A 1 83 ? -19.589 -9.336 5.835 1.00 89.12 83 LEU A CA 1
ATOM 631 C C . LEU A 1 83 ? -19.811 -10.194 4.595 1.00 89.12 83 LEU A C 1
ATOM 633 O O . LEU A 1 83 ? -19.601 -9.691 3.498 1.00 89.12 83 LEU A O 1
ATOM 637 N N . PHE A 1 84 ? -20.260 -11.439 4.706 1.00 88.50 84 PHE A N 1
ATOM 638 C CA . PHE A 1 84 ? -20.194 -12.367 3.576 1.00 88.50 84 PHE A CA 1
ATOM 639 C C . PHE A 1 84 ? -21.588 -12.683 3.032 1.00 88.50 84 PHE A C 1
ATOM 641 O O . PHE A 1 84 ? -22.305 -13.517 3.578 1.00 88.50 84 PHE A O 1
ATOM 648 N N . LEU A 1 85 ? -21.966 -12.033 1.922 1.00 81.50 85 LEU A N 1
ATOM 649 C CA . LEU A 1 85 ? -23.274 -12.228 1.266 1.00 81.50 85 LEU A CA 1
ATOM 650 C C . LEU A 1 85 ? -23.571 -13.693 0.950 1.00 81.50 85 LEU A C 1
ATOM 652 O O . LEU A 1 85 ? -24.693 -14.153 1.135 1.00 81.50 85 LEU A O 1
ATOM 656 N N . ASN A 1 86 ? -22.547 -14.414 0.496 1.00 81.25 86 ASN A N 1
ATOM 657 C CA . ASN A 1 86 ? -22.648 -15.811 0.086 1.00 81.25 86 ASN A CA 1
ATOM 658 C C . ASN A 1 86 ? -22.317 -16.783 1.230 1.00 81.25 86 ASN A C 1
ATOM 660 O O . ASN A 1 86 ? -22.021 -17.949 0.982 1.00 81.25 86 ASN A O 1
ATOM 664 N N . GLY A 1 87 ? -22.358 -16.307 2.478 1.00 86.00 87 GLY A N 1
ATOM 665 C CA . GLY A 1 87 ? -21.996 -17.082 3.657 1.00 86.00 87 GLY A CA 1
ATOM 666 C C . GLY A 1 87 ? -20.492 -17.079 3.962 1.00 86.00 87 GLY A C 1
ATOM 667 O O . GLY A 1 87 ? -19.695 -16.530 3.197 1.00 86.00 87 GLY A O 1
ATOM 668 N N . PRO A 1 88 ? -20.105 -17.648 5.118 1.00 90.94 88 PRO A N 1
ATOM 669 C CA . PRO A 1 88 ? -18.710 -17.732 5.541 1.00 90.94 88 PRO A CA 1
ATOM 670 C C . PRO A 1 88 ? -17.883 -18.617 4.603 1.00 90.94 88 PRO A C 1
ATOM 672 O O . PRO A 1 88 ? -18.405 -19.252 3.684 1.00 90.94 88 PRO A O 1
ATOM 675 N N . MET A 1 89 ? -16.574 -18.658 4.836 1.00 90.88 89 MET A N 1
ATOM 676 C CA . MET A 1 89 ? -15.675 -19.517 4.076 1.00 90.88 89 MET A CA 1
ATOM 677 C C . MET A 1 89 ? -16.119 -20.989 4.192 1.00 90.88 89 MET A C 1
ATOM 679 O O . MET A 1 89 ? -16.318 -21.465 5.310 1.00 90.88 89 MET A O 1
ATOM 683 N N . PRO A 1 90 ? -16.244 -21.722 3.067 1.00 88.56 90 PRO A N 1
ATOM 684 C CA . PRO A 1 90 ? -16.560 -23.146 3.092 1.00 88.56 90 PRO A CA 1
ATOM 685 C C . PRO A 1 90 ? -15.510 -23.966 3.850 1.00 88.56 90 PRO A C 1
ATOM 687 O O . PRO A 1 90 ? -14.310 -23.801 3.624 1.00 88.56 90 PRO A O 1
ATOM 690 N N . ASP A 1 91 ? -15.962 -24.910 4.678 1.00 84.62 91 ASP A N 1
ATOM 691 C CA . ASP A 1 91 ? -15.076 -25.797 5.448 1.00 84.62 91 ASP A CA 1
ATOM 692 C C . ASP A 1 91 ? -14.126 -26.603 4.547 1.00 84.62 91 ASP A C 1
ATOM 694 O O . ASP A 1 91 ? -12.993 -26.878 4.922 1.00 84.62 91 ASP A O 1
ATOM 698 N N . GLU A 1 92 ? -14.544 -26.943 3.327 1.00 86.56 92 GLU A N 1
ATOM 699 C CA . GLU A 1 92 ? -13.728 -27.661 2.336 1.00 86.56 92 GLU A CA 1
ATOM 700 C C . GLU A 1 92 ? -12.533 -26.859 1.786 1.00 86.56 92 GLU A C 1
ATOM 702 O O . GLU A 1 92 ? -11.685 -27.416 1.086 1.00 86.56 92 GLU A O 1
ATOM 707 N N . TYR A 1 93 ? -12.461 -25.553 2.063 1.00 84.81 93 TYR A N 1
ATOM 708 C CA . TYR A 1 93 ? -11.321 -24.708 1.684 1.00 84.81 93 TYR A CA 1
ATOM 709 C C . TYR A 1 93 ? -10.243 -24.686 2.774 1.00 84.81 93 TYR A C 1
ATOM 711 O O . TYR A 1 93 ? -9.145 -24.180 2.547 1.00 84.81 93 TYR A O 1
ATOM 719 N N . MET A 1 94 ? -10.535 -25.255 3.946 1.00 82.00 94 MET A N 1
ATOM 720 C CA . MET A 1 94 ? -9.569 -25.426 5.024 1.00 82.00 94 MET A CA 1
ATOM 721 C C . MET A 1 94 ? -8.378 -26.274 4.573 1.00 82.00 94 MET A C 1
ATOM 723 O O . MET A 1 94 ? -8.534 -27.312 3.935 1.00 82.00 94 MET A O 1
ATOM 727 N N . GLY A 1 95 ? -7.176 -25.837 4.936 1.00 76.19 95 GLY A N 1
ATOM 728 C CA . GLY A 1 95 ? -5.917 -26.472 4.549 1.00 76.19 95 GLY A CA 1
ATOM 729 C C . GLY A 1 95 ? -5.420 -26.101 3.149 1.00 76.19 95 GLY A C 1
ATOM 730 O O . GLY A 1 95 ? -4.297 -26.455 2.799 1.00 76.19 95 GLY A O 1
ATOM 731 N N . ASP A 1 96 ? -6.211 -25.370 2.357 1.00 83.06 96 ASP A N 1
ATOM 732 C CA . ASP A 1 96 ? -5.873 -24.973 0.989 1.00 83.06 96 ASP A CA 1
ATOM 733 C C . ASP A 1 96 ? -5.756 -23.444 0.874 1.00 83.06 96 ASP A C 1
ATOM 735 O O . ASP A 1 96 ? -6.732 -22.713 0.678 1.00 83.06 96 ASP A O 1
ATOM 739 N N . MET A 1 97 ? -4.518 -22.951 0.962 1.00 76.94 97 MET A N 1
ATOM 740 C CA . MET A 1 97 ? -4.210 -21.519 0.886 1.00 76.94 97 MET A CA 1
ATOM 741 C C . MET A 1 97 ? -4.645 -20.868 -0.428 1.00 76.94 97 MET A C 1
ATOM 743 O O . MET A 1 97 ? -4.992 -19.682 -0.445 1.00 76.94 97 MET A O 1
ATOM 747 N N . ALA A 1 98 ? -4.641 -21.613 -1.535 1.00 74.56 98 ALA A N 1
ATOM 748 C CA . ALA A 1 98 ? -5.045 -21.075 -2.826 1.00 74.56 98 ALA A CA 1
ATOM 749 C C . ALA A 1 98 ? -6.560 -20.840 -2.854 1.00 74.56 98 ALA A C 1
ATOM 751 O O . ALA A 1 98 ? -7.004 -19.758 -3.260 1.00 74.56 98 ALA A O 1
ATOM 752 N N . LYS A 1 99 ? -7.343 -21.805 -2.355 1.00 81.38 99 LYS A N 1
ATOM 753 C CA . LYS A 1 99 ? -8.801 -21.670 -2.213 1.00 81.38 99 LYS A CA 1
ATOM 754 C C . LYS A 1 99 ? -9.181 -20.601 -1.199 1.00 81.38 99 LYS A C 1
ATOM 756 O O . LYS A 1 99 ? -10.003 -19.744 -1.524 1.00 81.38 99 LYS A O 1
ATOM 761 N N . LEU A 1 100 ? -8.545 -20.578 -0.025 1.00 79.12 100 LEU A N 1
ATOM 762 C CA . LEU A 1 100 ? -8.757 -19.533 0.982 1.00 79.12 100 LEU A CA 1
ATOM 763 C C . LEU A 1 100 ? -8.455 -18.143 0.411 1.00 79.12 100 LEU A C 1
ATOM 765 O O . LEU A 1 100 ? -9.279 -17.234 0.508 1.00 79.12 100 LEU A O 1
ATOM 769 N N . GLY A 1 101 ? -7.295 -17.973 -0.226 1.00 77.25 101 GLY A N 1
ATOM 770 C CA . GLY A 1 101 ? -6.906 -16.704 -0.834 1.00 77.25 101 GLY A CA 1
ATOM 771 C C . GLY A 1 101 ? -7.860 -16.274 -1.952 1.00 77.25 101 GLY A C 1
ATOM 772 O O . GLY A 1 101 ? -8.206 -15.095 -2.048 1.00 77.25 101 GLY A O 1
ATOM 773 N N . GLY A 1 102 ? -8.318 -17.216 -2.782 1.00 79.62 102 GLY A N 1
ATOM 774 C CA . GLY A 1 102 ? -9.325 -16.970 -3.819 1.00 79.62 102 GLY A CA 1
ATOM 775 C C . GLY A 1 102 ? -10.671 -16.543 -3.239 1.00 79.62 102 GLY A C 1
ATOM 776 O O . GLY A 1 102 ? -11.264 -15.563 -3.702 1.00 79.62 102 GLY A O 1
ATOM 777 N N . TRP A 1 103 ? -11.117 -17.217 -2.179 1.00 86.31 103 TRP A N 1
ATOM 778 C CA . TRP A 1 103 ? -12.342 -16.869 -1.472 1.00 86.31 103 TRP A CA 1
ATOM 779 C C . TRP A 1 103 ? -12.245 -15.487 -0.824 1.00 86.31 103 TRP A C 1
ATOM 781 O O . TRP A 1 103 ? -13.164 -14.691 -1.006 1.00 86.31 103 TRP A O 1
ATOM 791 N N . ILE A 1 104 ? -11.128 -15.152 -0.164 1.00 83.06 104 ILE A N 1
ATOM 792 C CA . ILE A 1 104 ? -10.920 -13.827 0.441 1.00 83.06 104 ILE A CA 1
ATOM 793 C C . ILE A 1 104 ? -10.978 -12.730 -0.620 1.00 83.06 104 ILE A C 1
ATOM 795 O O . ILE A 1 104 ? -11.718 -11.765 -0.446 1.00 83.06 104 ILE A O 1
ATOM 799 N N . ARG A 1 105 ? -10.260 -12.875 -1.742 1.00 78.81 105 ARG A N 1
ATOM 800 C CA . ARG A 1 105 ? -10.259 -11.870 -2.825 1.00 78.81 105 ARG A CA 1
ATOM 801 C C . ARG A 1 105 ? -11.651 -11.612 -3.404 1.00 78.81 105 ARG A C 1
ATOM 803 O O . ARG A 1 105 ? -11.946 -10.491 -3.809 1.00 78.81 105 ARG A O 1
ATOM 810 N N . THR A 1 106 ? -12.484 -12.647 -3.434 1.00 80.31 106 THR A N 1
ATOM 811 C CA . THR A 1 106 ? -13.816 -12.591 -4.042 1.00 80.31 106 THR A CA 1
ATOM 812 C C . THR A 1 106 ? -14.881 -12.111 -3.057 1.00 80.31 106 THR A C 1
ATOM 814 O O . THR A 1 106 ? -15.721 -11.295 -3.414 1.00 80.31 106 THR A O 1
ATOM 817 N N . ASN A 1 107 ? -14.849 -12.603 -1.815 1.00 81.69 107 ASN A N 1
ATOM 818 C CA . ASN A 1 107 ? -15.961 -12.475 -0.867 1.00 81.69 107 ASN A CA 1
ATOM 819 C C . ASN A 1 107 ? -15.631 -11.627 0.368 1.00 81.69 107 ASN A C 1
ATOM 821 O O . ASN A 1 107 ? -16.547 -11.188 1.058 1.00 81.69 107 ASN A O 1
ATOM 825 N N . ALA A 1 108 ? -14.350 -11.403 0.676 1.00 82.00 108 ALA A N 1
ATOM 826 C CA . ALA A 1 108 ? -13.916 -10.770 1.923 1.00 82.00 108 ALA A CA 1
ATOM 827 C C . ALA A 1 108 ? -12.970 -9.568 1.730 1.00 82.00 108 ALA A C 1
ATOM 829 O O . ALA A 1 108 ? -12.563 -8.958 2.721 1.00 82.00 108 ALA A O 1
ATOM 830 N N . GLU A 1 109 ? -12.606 -9.219 0.491 1.00 83.94 109 GLU A N 1
ATOM 831 C CA . GLU A 1 109 ? -11.749 -8.069 0.181 1.00 83.94 109 GLU A CA 1
ATOM 832 C C . GLU A 1 109 ? -12.486 -6.753 0.452 1.00 83.94 109 GLU A C 1
ATOM 834 O O . GLU A 1 109 ? -13.684 -6.619 0.210 1.00 83.94 109 GLU A O 1
ATOM 839 N N . TYR A 1 110 ? -11.756 -5.777 0.987 1.00 87.50 110 TYR A N 1
ATOM 840 C CA . TYR A 1 110 ? -12.320 -4.545 1.525 1.00 87.50 110 TYR A CA 1
ATOM 841 C C . TYR A 1 110 ? -13.122 -3.723 0.505 1.00 87.50 110 TYR A C 1
ATOM 843 O O . TYR A 1 110 ? -14.203 -3.231 0.829 1.00 87.50 110 TYR A O 1
ATOM 851 N N . THR A 1 111 ? -12.592 -3.540 -0.705 1.00 84.31 111 THR A N 1
ATOM 852 C CA . THR A 1 111 ? -13.202 -2.718 -1.757 1.00 84.31 111 THR A CA 1
ATOM 853 C C . THR A 1 111 ? -14.369 -3.454 -2.400 1.00 84.31 111 THR A C 1
ATOM 855 O O . THR A 1 111 ? -15.477 -2.925 -2.434 1.00 84.31 111 THR A O 1
ATOM 858 N N . ASN A 1 112 ? -14.140 -4.686 -2.859 1.00 81.88 112 ASN A N 1
ATOM 859 C CA . ASN A 1 112 ? -15.139 -5.472 -3.590 1.00 81.88 112 ASN A CA 1
ATOM 860 C C . ASN A 1 112 ? -16.355 -5.814 -2.727 1.00 81.88 112 ASN A C 1
ATOM 862 O O . ASN A 1 112 ? -17.470 -5.914 -3.228 1.00 81.88 112 ASN A O 1
ATOM 866 N N . ASN A 1 113 ? -16.153 -5.970 -1.4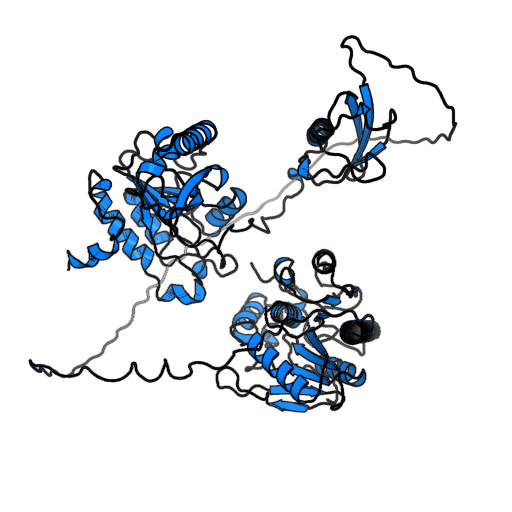19 1.00 84.44 113 ASN A N 1
ATOM 867 C CA . ASN A 1 113 ? -17.229 -6.233 -0.474 1.00 84.44 113 ASN A CA 1
ATOM 868 C C . ASN A 1 113 ? -17.773 -4.953 0.188 1.00 84.44 113 ASN A C 1
ATOM 870 O O . ASN A 1 113 ? -18.508 -5.029 1.171 1.00 84.44 113 ASN A O 1
ATOM 874 N N . HIS A 1 114 ? -17.405 -3.773 -0.331 1.00 92.38 114 HIS A N 1
ATOM 875 C CA . HIS A 1 114 ? -17.893 -2.468 0.125 1.00 92.38 114 HIS A CA 1
ATOM 876 C C . HIS A 1 114 ? -17.743 -2.244 1.642 1.00 92.38 114 HIS A C 1
ATOM 878 O O . HIS A 1 114 ? -18.582 -1.609 2.285 1.00 92.38 114 HIS A O 1
ATOM 884 N N . VAL A 1 115 ? -16.667 -2.763 2.244 1.00 94.31 115 VAL A N 1
ATOM 885 C CA . VAL A 1 115 ? -16.495 -2.798 3.706 1.00 94.31 115 VAL A CA 1
ATOM 886 C C . VAL A 1 115 ? -16.462 -1.393 4.301 1.00 94.31 115 VAL A C 1
ATOM 888 O O . VAL A 1 115 ? -17.099 -1.161 5.324 1.00 94.31 115 VAL A O 1
ATOM 891 N N . GLY A 1 116 ? -15.796 -0.437 3.649 1.00 95.62 116 GLY A N 1
ATOM 892 C CA . GLY A 1 116 ? -15.773 0.954 4.114 1.00 95.62 116 GLY A CA 1
ATOM 893 C C . GLY A 1 116 ? -17.167 1.588 4.179 1.00 95.62 116 GLY A C 1
ATOM 894 O O . GLY A 1 116 ? -17.504 2.248 5.160 1.00 95.62 116 GLY A O 1
ATOM 895 N N . GLU A 1 117 ? -18.017 1.332 3.181 1.00 96.12 117 GLU A N 1
ATOM 896 C CA . GLU A 1 117 ? -19.397 1.830 3.154 1.00 96.12 117 GLU A CA 1
ATOM 897 C C . GLU A 1 117 ? -20.254 1.163 4.239 1.00 96.12 117 GLU A C 1
ATOM 899 O O . GLU A 1 117 ? -20.930 1.854 5.004 1.00 96.12 117 GLU A O 1
ATOM 904 N N . LEU A 1 118 ? -20.145 -0.162 4.386 1.00 97.38 118 LEU A N 1
ATOM 905 C CA . LEU A 1 118 ? -20.808 -0.925 5.450 1.00 97.38 118 LEU A CA 1
ATOM 906 C C . LEU A 1 118 ? -20.436 -0.406 6.843 1.00 97.38 118 LEU A C 1
ATOM 908 O O . LEU A 1 118 ? -21.308 -0.202 7.688 1.00 97.38 118 LEU A O 1
ATOM 912 N N . VAL A 1 119 ? -19.145 -0.164 7.080 1.00 98.44 119 VAL A N 1
ATOM 913 C CA . VAL A 1 119 ? -18.625 0.363 8.347 1.00 98.44 119 VAL A CA 1
ATOM 914 C C . VAL A 1 119 ? -19.164 1.766 8.619 1.00 98.44 119 VAL A C 1
ATOM 916 O O . VAL A 1 119 ? -19.589 2.044 9.743 1.00 98.44 119 VAL A O 1
ATOM 919 N N . LYS A 1 120 ? -19.211 2.640 7.606 1.00 98.12 120 LYS A N 1
ATOM 920 C CA . LYS A 1 120 ? -19.776 3.994 7.735 1.00 98.12 120 LYS A CA 1
ATOM 921 C C . LYS A 1 120 ? -21.260 3.959 8.080 1.00 98.12 120 LYS A C 1
ATOM 923 O O . LYS A 1 120 ? -21.679 4.701 8.966 1.00 98.12 120 LYS A O 1
ATOM 928 N N . ILE A 1 121 ? -22.041 3.096 7.434 1.00 98.31 121 ILE A N 1
ATOM 929 C CA . ILE A 1 121 ? -23.477 2.955 7.717 1.00 98.31 121 ILE A CA 1
ATOM 930 C C . ILE A 1 121 ? -23.689 2.389 9.124 1.00 98.31 121 ILE A C 1
ATOM 932 O O . ILE A 1 121 ? -24.425 2.979 9.906 1.00 98.31 121 ILE A O 1
ATOM 936 N N . ALA A 1 122 ? -22.975 1.327 9.508 1.00 98.56 122 ALA A N 1
ATOM 937 C CA . ALA A 1 122 ? -23.080 0.757 10.854 1.00 98.56 122 ALA A CA 1
ATOM 938 C C . ALA A 1 122 ? -22.716 1.772 11.955 1.00 98.56 122 ALA A C 1
ATOM 940 O O . ALA A 1 122 ? -23.355 1.809 13.007 1.00 98.56 122 ALA A O 1
ATOM 941 N N . ALA A 1 123 ? -21.712 2.619 11.710 1.00 98.62 123 ALA A N 1
ATOM 942 C CA . ALA A 1 123 ? -21.345 3.718 12.597 1.00 98.62 123 ALA A CA 1
ATOM 943 C C . ALA A 1 123 ? -22.418 4.822 12.653 1.00 98.62 123 ALA A C 1
ATOM 945 O O . ALA A 1 123 ? -22.666 5.378 13.724 1.00 98.62 123 ALA A O 1
ATOM 946 N N . GLN A 1 124 ? -23.059 5.148 11.525 1.00 98.38 124 GLN A N 1
ATOM 947 C CA . GLN A 1 124 ? -24.187 6.088 11.468 1.00 98.38 124 GLN A CA 1
ATOM 948 C C . GLN A 1 124 ? -25.394 5.557 12.247 1.00 98.38 124 GLN A C 1
ATOM 950 O O . GLN A 1 124 ? -25.978 6.308 13.024 1.00 98.38 124 GLN A O 1
ATOM 955 N N . ASP A 1 125 ? -25.707 4.270 12.109 1.00 98.44 125 ASP A N 1
ATOM 956 C CA . ASP A 1 125 ? -26.807 3.615 12.823 1.00 98.44 125 ASP A CA 1
ATOM 957 C C . ASP A 1 125 ? -26.576 3.648 14.335 1.00 98.44 125 ASP A C 1
ATOM 959 O O . ASP A 1 125 ? -27.463 4.028 15.091 1.00 98.44 125 ASP A O 1
ATOM 963 N N . LEU A 1 126 ? -25.357 3.336 14.788 1.00 98.56 126 LEU A N 1
ATOM 964 C CA . LEU A 1 126 ? -24.997 3.439 16.206 1.00 98.56 126 LEU A CA 1
ATOM 965 C C . LEU A 1 126 ? -25.120 4.875 16.737 1.00 98.56 126 LEU A C 1
ATOM 967 O O . LEU A 1 126 ? -25.603 5.076 17.850 1.00 98.56 126 LEU A O 1
ATOM 971 N N . LYS A 1 127 ? -24.720 5.886 15.954 1.00 98.19 127 LYS A N 1
ATOM 972 C CA . LYS A 1 127 ? -24.922 7.297 16.332 1.00 98.19 127 LYS A CA 1
ATOM 973 C C . LYS A 1 127 ? -26.401 7.662 16.413 1.00 98.19 127 LYS A C 1
ATOM 975 O O . LYS A 1 127 ? -26.790 8.364 17.342 1.00 98.19 127 LYS A O 1
ATOM 980 N N . ALA A 1 128 ? -27.212 7.194 15.467 1.00 97.88 128 ALA A N 1
ATOM 981 C CA . ALA A 1 128 ? -28.657 7.412 15.471 1.00 97.88 128 ALA A CA 1
ATOM 982 C C . ALA A 1 128 ? -29.331 6.753 16.686 1.00 97.88 128 ALA A C 1
ATOM 984 O O . ALA A 1 128 ? -30.262 7.322 17.249 1.00 97.88 128 ALA A O 1
ATOM 985 N N . ASP A 1 129 ? -28.798 5.618 17.142 1.00 97.25 129 ASP A N 1
ATOM 986 C CA . ASP A 1 129 ? -29.218 4.944 18.374 1.00 97.25 129 ASP A CA 1
ATOM 987 C C . ASP A 1 129 ? -28.746 5.663 19.659 1.00 97.25 129 ASP A C 1
ATOM 989 O O . ASP A 1 129 ? -29.120 5.267 20.761 1.00 97.25 129 ASP A O 1
ATOM 993 N N . GLY A 1 130 ? -27.953 6.735 19.546 1.00 97.69 130 GLY A N 1
ATOM 994 C CA . GLY A 1 130 ? -27.526 7.571 20.672 1.00 97.69 130 GLY A CA 1
ATOM 995 C C . GLY A 1 130 ? -26.103 7.324 21.179 1.00 97.69 130 GLY A C 1
ATOM 996 O O . GLY A 1 130 ? -25.731 7.912 22.201 1.00 97.69 130 GLY A O 1
ATOM 997 N N . CYS A 1 131 ? -25.299 6.511 20.481 1.00 98.38 131 CYS A N 1
ATOM 998 C CA . CYS A 1 131 ? -23.878 6.342 20.792 1.00 98.38 131 CYS A CA 1
ATOM 999 C C . CYS A 1 131 ? -23.077 7.609 20.450 1.00 98.38 131 CYS A C 1
ATOM 1001 O O . CYS A 1 131 ? -23.158 8.146 19.345 1.00 98.38 131 CYS A O 1
ATOM 1003 N N . GLU A 1 132 ? -22.228 8.045 21.375 1.00 97.81 132 GLU A N 1
ATOM 1004 C CA . GLU A 1 132 ? -21.417 9.263 21.249 1.00 97.81 132 GLU A CA 1
ATOM 1005 C C . GLU A 1 132 ? -19.946 8.952 20.963 1.00 97.81 132 GLU A C 1
ATOM 1007 O O . GLU A 1 132 ? -19.262 9.700 20.254 1.00 97.81 132 GLU A O 1
ATOM 1012 N N . SER A 1 133 ? -19.453 7.831 21.486 1.00 98.44 133 SER A N 1
ATOM 1013 C CA . SER A 1 133 ? -18.093 7.338 21.284 1.00 98.44 133 SER A CA 1
ATOM 1014 C C . SER A 1 133 ? -18.147 6.035 20.508 1.00 98.44 133 SER A C 1
ATOM 1016 O O . SER A 1 133 ? -18.823 5.095 20.918 1.00 98.44 133 SER A O 1
ATOM 1018 N N . LEU A 1 134 ? -17.456 5.998 19.369 1.00 98.75 134 LEU A N 1
ATOM 1019 C CA . LEU A 1 134 ? -17.445 4.841 18.486 1.00 98.75 134 LEU A CA 1
ATOM 1020 C C . LEU A 1 134 ? -16.078 4.173 18.473 1.00 98.75 134 LEU A C 1
ATOM 1022 O O . LEU A 1 134 ? -15.044 4.840 18.415 1.00 98.75 134 LEU A O 1
ATOM 1026 N N . PHE A 1 135 ? -16.097 2.850 18.436 1.00 98.88 135 PHE A N 1
ATOM 1027 C CA . PHE A 1 135 ? -14.922 1.998 18.326 1.00 98.88 135 PHE A CA 1
ATOM 1028 C C . PHE A 1 135 ? -15.127 0.964 17.232 1.00 98.88 135 PHE A C 1
ATOM 1030 O O . PHE A 1 135 ? -16.257 0.704 16.807 1.00 98.88 135 PHE A O 1
ATOM 1037 N N . ILE A 1 136 ? -14.032 0.357 16.792 1.00 98.88 136 ILE A N 1
ATOM 1038 C CA . ILE A 1 136 ? -14.084 -0.737 15.831 1.00 98.88 136 ILE A CA 1
ATOM 1039 C C . ILE A 1 136 ? -13.252 -1.916 16.323 1.00 98.88 136 ILE A C 1
ATOM 1041 O O . ILE A 1 136 ? -12.164 -1.747 16.874 1.00 98.88 136 ILE A O 1
ATOM 1045 N N . ILE A 1 137 ? -13.773 -3.125 16.143 1.00 98.75 137 ILE A N 1
ATOM 1046 C CA . ILE A 1 137 ? -13.069 -4.363 16.473 1.00 98.75 137 ILE A CA 1
ATOM 1047 C C . ILE A 1 137 ? -13.111 -5.337 15.304 1.00 98.75 137 ILE A C 1
ATOM 1049 O O . ILE A 1 137 ? -14.158 -5.550 14.695 1.00 98.75 137 ILE A O 1
ATOM 1053 N N . GLY A 1 138 ? -11.969 -5.945 15.009 1.00 98.12 138 GLY A N 1
ATOM 1054 C CA . GLY A 1 138 ? -11.837 -6.978 13.991 1.00 98.12 138 GLY A CA 1
ATOM 1055 C C . GLY A 1 138 ? -11.390 -8.310 14.582 1.00 98.12 138 GLY A C 1
ATOM 1056 O O . GLY A 1 138 ? -10.571 -8.316 15.487 1.00 98.12 138 GLY A O 1
ATOM 1057 N N . HIS A 1 139 ? -11.878 -9.432 14.061 1.00 97.31 139 HIS A N 1
ATOM 1058 C CA . HIS A 1 139 ? -11.414 -10.774 14.437 1.00 97.31 139 HIS A CA 1
ATOM 1059 C C . HIS A 1 139 ? -10.664 -11.405 13.264 1.00 97.31 139 HIS A C 1
ATOM 1061 O O . HIS A 1 139 ? -11.225 -11.475 12.171 1.00 97.31 139 HIS A O 1
ATOM 1067 N N . CYS A 1 140 ? -9.433 -11.902 13.458 1.00 95.00 140 CYS A N 1
ATOM 1068 C CA . CYS A 1 140 ? -8.684 -12.577 12.382 1.00 95.00 140 CYS A CA 1
ATOM 1069 C C . CYS A 1 140 ? -8.532 -11.652 11.155 1.00 95.00 140 CYS A C 1
ATOM 1071 O O . CYS A 1 140 ? -7.943 -10.574 11.267 1.00 95.00 140 CYS A O 1
ATOM 1073 N N . TRP A 1 141 ? -9.092 -12.028 10.002 1.00 92.44 141 TRP A N 1
ATOM 1074 C CA . TRP A 1 141 ? -9.162 -11.211 8.788 1.00 92.44 141 TRP A CA 1
ATOM 1075 C C . TRP A 1 141 ? -9.867 -9.872 9.030 1.00 92.44 141 TRP A C 1
ATOM 1077 O O . TRP A 1 141 ? -9.461 -8.837 8.503 1.00 92.44 141 TRP A O 1
ATOM 1087 N N . GLY A 1 142 ? -10.865 -9.856 9.914 1.00 96.19 142 GLY A N 1
ATOM 1088 C CA . GLY A 1 142 ? -11.542 -8.644 10.347 1.00 96.19 142 GLY A CA 1
ATOM 1089 C C . GLY A 1 142 ? -10.598 -7.603 10.952 1.00 96.19 142 GLY A C 1
ATOM 1090 O O . GLY A 1 142 ? -10.901 -6.418 10.856 1.00 96.19 142 GLY A O 1
ATOM 1091 N N . VAL A 1 143 ? -9.443 -7.988 11.524 1.00 97.75 143 VAL A N 1
ATOM 1092 C CA . VAL A 1 143 ? -8.450 -7.016 12.033 1.00 97.75 143 VAL A CA 1
ATOM 1093 C C . VAL A 1 143 ? -7.864 -6.192 10.894 1.00 97.75 143 VAL A C 1
ATOM 1095 O O . VAL A 1 143 ? -7.788 -4.968 10.997 1.00 97.75 143 VAL A O 1
ATOM 1098 N N . HIS A 1 144 ? -7.498 -6.849 9.790 1.00 95.25 144 HIS A N 1
ATOM 1099 C CA . HIS A 1 144 ? -7.009 -6.174 8.591 1.00 95.25 144 HIS A CA 1
ATOM 1100 C C . HIS A 1 144 ? -8.040 -5.156 8.084 1.00 95.25 144 HIS A C 1
ATOM 1102 O O . HIS A 1 144 ? -7.712 -3.992 7.841 1.00 95.25 144 HIS A O 1
ATOM 1108 N N . LEU A 1 145 ? -9.306 -5.575 7.998 1.00 97.06 145 LEU A N 1
ATOM 1109 C CA . LEU A 1 145 ? -10.407 -4.719 7.562 1.00 97.06 145 LEU A CA 1
ATOM 1110 C C . LEU A 1 145 ? -10.658 -3.548 8.532 1.00 97.06 145 LEU A C 1
ATOM 1112 O O . LEU A 1 145 ? -10.871 -2.422 8.086 1.00 97.06 145 LEU A O 1
ATOM 1116 N N . ALA A 1 146 ? -10.587 -3.787 9.845 1.00 98.38 146 ALA A N 1
ATOM 1117 C CA . ALA A 1 146 ? -10.845 -2.775 10.869 1.00 98.38 146 ALA A CA 1
ATOM 1118 C C . ALA A 1 146 ? -9.771 -1.683 10.872 1.00 98.38 146 ALA A C 1
ATOM 1120 O O . ALA A 1 146 ? -10.097 -0.497 10.920 1.00 98.38 146 ALA A O 1
ATOM 1121 N N . ILE A 1 147 ? -8.495 -2.069 10.759 1.00 98.19 147 ILE A N 1
ATOM 1122 C CA . ILE A 1 147 ? -7.382 -1.117 10.651 1.00 98.19 147 ILE A CA 1
ATOM 1123 C C . ILE A 1 147 ? -7.502 -0.308 9.357 1.00 98.19 147 ILE A C 1
ATOM 1125 O O . ILE A 1 147 ? -7.291 0.906 9.383 1.00 98.19 147 ILE A O 1
ATOM 1129 N N . ARG A 1 148 ? -7.877 -0.943 8.237 1.00 96.69 148 ARG A N 1
ATOM 1130 C CA . ARG A 1 148 ? -8.087 -0.242 6.961 1.00 96.69 148 ARG A CA 1
ATOM 1131 C C . ARG A 1 148 ? -9.207 0.795 7.069 1.00 96.69 148 ARG A C 1
ATOM 1133 O O . ARG A 1 148 ? -8.982 1.942 6.695 1.00 96.69 148 ARG A O 1
ATOM 1140 N N . ALA A 1 149 ? -10.344 0.441 7.669 1.00 97.50 149 ALA A N 1
ATOM 1141 C CA . ALA A 1 149 ? -11.448 1.376 7.899 1.00 97.50 149 ALA A CA 1
ATOM 1142 C C . ALA A 1 149 ? -11.072 2.530 8.839 1.00 97.50 149 ALA A C 1
ATOM 1144 O O . ALA A 1 149 ? -11.368 3.687 8.554 1.00 97.50 149 ALA A O 1
ATOM 1145 N N . ALA A 1 150 ? -10.351 2.248 9.924 1.00 97.88 150 ALA A N 1
ATOM 1146 C CA . ALA A 1 150 ? -9.859 3.269 10.853 1.00 97.88 150 ALA A CA 1
ATOM 1147 C C . ALA A 1 150 ? -8.671 4.094 10.311 1.00 97.88 150 ALA A C 1
ATOM 1149 O O . ALA A 1 150 ? -8.175 5.002 10.984 1.00 97.88 150 ALA A O 1
ATOM 1150 N N . SER A 1 151 ? -8.191 3.782 9.107 1.00 96.19 151 SER A N 1
ATOM 1151 C CA . SER A 1 151 ? -7.175 4.563 8.395 1.00 96.19 151 SER A CA 1
ATOM 1152 C C . SER A 1 151 ? -7.782 5.516 7.361 1.00 96.19 151 SER A C 1
ATOM 1154 O O . SER A 1 151 ? -7.053 6.348 6.814 1.00 96.19 151 SER A O 1
ATOM 1156 N N . GLU A 1 152 ? -9.089 5.419 7.083 1.00 91.81 152 GLU A N 1
ATOM 1157 C CA . GLU A 1 152 ? -9.761 6.323 6.147 1.00 91.81 152 GLU A CA 1
ATOM 1158 C C . GLU A 1 152 ? -9.779 7.774 6.675 1.00 91.81 152 GLU A C 1
ATOM 1160 O O . GLU A 1 152 ? -9.864 7.993 7.888 1.00 91.81 152 GLU A O 1
ATOM 1165 N N . PRO A 1 153 ? -9.697 8.793 5.795 1.00 91.25 153 PRO A N 1
ATOM 1166 C CA . PRO A 1 153 ? -9.651 10.195 6.217 1.00 91.25 153 PRO A CA 1
ATOM 1167 C C . PRO A 1 153 ? -10.877 10.656 7.014 1.00 91.25 153 PRO A C 1
ATOM 1169 O O . PRO A 1 153 ? -10.748 11.512 7.885 1.00 91.25 153 PRO A O 1
ATOM 1172 N N . ASP A 1 154 ? -12.050 10.098 6.719 1.00 90.94 154 ASP A N 1
ATOM 1173 C CA . ASP A 1 154 ? -13.347 10.432 7.316 1.00 90.94 154 ASP A CA 1
ATOM 1174 C C . ASP A 1 154 ? -13.797 9.426 8.393 1.00 90.94 154 ASP A C 1
ATOM 1176 O O . ASP A 1 154 ? -14.965 9.402 8.788 1.00 90.94 154 ASP A O 1
ATOM 1180 N N . GLN A 1 155 ? -12.876 8.592 8.886 1.00 95.50 155 GLN A N 1
ATOM 1181 C CA . GLN A 1 155 ? -13.154 7.618 9.939 1.00 95.50 155 GLN A CA 1
ATOM 1182 C C . GLN A 1 155 ? -13.582 8.300 11.256 1.00 95.50 155 GLN A C 1
ATOM 1184 O O . GLN A 1 155 ? -13.113 9.385 11.601 1.00 95.50 155 GLN A O 1
ATOM 1189 N N . VAL A 1 156 ? -14.458 7.644 12.022 1.00 97.44 156 VAL A N 1
ATOM 1190 C CA . VAL A 1 156 ? -15.104 8.221 13.223 1.00 97.44 156 VAL A CA 1
ATOM 1191 C C . VAL A 1 156 ? -14.738 7.518 14.533 1.00 97.44 156 VAL A C 1
ATOM 1193 O O . VAL A 1 156 ? -15.312 7.828 15.579 1.00 97.44 156 VAL A O 1
ATOM 1196 N N . PHE A 1 157 ? -13.832 6.548 14.483 1.00 98.56 157 PHE A N 1
ATOM 1197 C CA . PHE A 1 157 ? -13.486 5.687 15.603 1.00 98.56 157 PHE A CA 1
ATOM 1198 C C . PHE A 1 157 ? -12.411 6.314 16.493 1.00 98.56 157 PHE A C 1
ATOM 1200 O O . PHE A 1 157 ? -11.455 6.936 16.024 1.00 98.56 157 PHE A O 1
ATOM 1207 N N . LEU A 1 158 ? -12.567 6.119 17.803 1.00 98.44 158 LEU A N 1
ATOM 1208 C CA . LEU A 1 158 ? -11.598 6.544 18.814 1.00 98.44 158 LEU A CA 1
ATOM 1209 C C . LEU A 1 158 ? -10.482 5.519 19.026 1.00 98.44 158 LEU A C 1
ATOM 1211 O O . LEU A 1 158 ? -9.426 5.873 19.540 1.00 98.44 158 LEU A O 1
ATOM 1215 N N . GLY A 1 159 ? -10.703 4.262 18.645 1.00 98.25 159 GLY A N 1
ATOM 1216 C CA . GLY A 1 159 ? -9.716 3.197 18.765 1.00 98.25 159 GLY A CA 1
ATOM 1217 C C . GLY A 1 159 ? -10.126 1.927 18.033 1.00 98.25 159 GLY A C 1
ATOM 1218 O O . GLY A 1 159 ? -11.313 1.692 17.780 1.00 98.25 159 GLY A O 1
ATOM 1219 N N . VAL A 1 160 ? -9.119 1.110 17.726 1.00 98.75 160 VAL A N 1
ATOM 1220 C CA . VAL A 1 160 ? -9.266 -0.212 17.104 1.00 98.75 160 VAL A CA 1
ATOM 1221 C C . VAL A 1 160 ? -8.846 -1.293 18.091 1.00 98.75 160 VAL A C 1
ATOM 1223 O O . VAL A 1 160 ? -7.802 -1.160 18.725 1.00 98.75 160 VAL A O 1
ATOM 1226 N N . ALA A 1 161 ? -9.599 -2.387 18.179 1.00 98.69 161 ALA A N 1
ATOM 1227 C CA . ALA A 1 161 ? -9.149 -3.623 18.816 1.00 98.69 161 ALA A CA 1
ATOM 1228 C C . ALA A 1 161 ? -9.025 -4.757 17.786 1.00 98.69 161 ALA A C 1
ATOM 1230 O O . ALA A 1 161 ? -9.808 -4.839 16.839 1.00 98.69 161 ALA A O 1
ATOM 1231 N N . GLY A 1 162 ? -8.039 -5.632 17.964 1.00 98.19 162 GLY A N 1
ATOM 1232 C CA . GLY A 1 162 ? -7.766 -6.721 17.034 1.00 98.19 162 GLY A CA 1
ATOM 1233 C C . GLY A 1 162 ? -7.252 -7.985 17.715 1.00 98.19 162 GLY A C 1
ATOM 1234 O O . GLY A 1 162 ? -6.034 -8.152 17.834 1.00 98.19 162 GLY A O 1
ATOM 1235 N N . PRO A 1 163 ? -8.145 -8.879 18.171 1.00 97.50 163 PRO A N 1
ATOM 1236 C CA . PRO A 1 163 ? -7.777 -10.233 18.559 1.00 97.50 163 PRO A CA 1
ATOM 1237 C C . PRO A 1 163 ? -7.323 -11.104 17.389 1.00 97.50 163 PRO A C 1
ATOM 1239 O O . PRO A 1 163 ? -7.893 -11.050 16.295 1.00 97.50 163 PRO A O 1
ATOM 1242 N N . HIS A 1 164 ? -6.302 -11.920 17.678 1.00 95.19 164 HIS A N 1
ATOM 1243 C CA . HIS A 1 164 ? -5.689 -12.925 16.807 1.00 95.19 164 HIS A CA 1
ATOM 1244 C C . HIS A 1 164 ? -5.536 -12.432 15.354 1.00 95.19 164 HIS A C 1
ATOM 1246 O O . HIS A 1 164 ? -6.242 -12.896 14.454 1.00 95.19 164 HIS A O 1
ATOM 1252 N N . PRO A 1 165 ? -4.713 -11.390 15.129 1.00 95.19 165 PRO A N 1
ATOM 1253 C CA . PRO A 1 165 ? -4.668 -10.653 13.880 1.00 95.19 165 PRO A CA 1
ATOM 1254 C C . PRO A 1 165 ? -4.040 -11.466 12.754 1.00 95.19 165 PRO A C 1
ATOM 1256 O O . PRO A 1 165 ? -3.099 -12.228 12.948 1.00 95.19 165 PRO A O 1
ATOM 1259 N N . THR A 1 166 ? -4.502 -11.218 11.533 1.00 89.75 166 THR A N 1
ATOM 1260 C CA . THR A 1 166 ? -3.848 -11.727 10.330 1.00 89.75 166 THR A CA 1
ATOM 1261 C C . THR A 1 166 ? -3.721 -10.629 9.283 1.00 89.75 166 THR A C 1
ATOM 1263 O O . THR A 1 166 ? -4.502 -9.677 9.291 1.00 89.75 166 THR A O 1
ATOM 1266 N N . ALA A 1 167 ? -2.722 -10.730 8.403 1.00 83.44 167 ALA A N 1
ATOM 1267 C CA . ALA A 1 167 ? -2.450 -9.735 7.365 1.00 83.44 167 ALA A CA 1
ATOM 1268 C C . ALA A 1 167 ? -2.295 -8.280 7.871 1.00 83.44 167 ALA A C 1
ATOM 1270 O O . ALA A 1 167 ? -2.628 -7.323 7.163 1.00 83.44 167 ALA A O 1
ATOM 1271 N N . VAL A 1 168 ? -1.776 -8.101 9.091 1.00 86.50 168 VAL A N 1
ATOM 1272 C CA . VAL A 1 168 ? -1.457 -6.786 9.661 1.00 86.50 168 VAL A CA 1
ATOM 1273 C C . VAL A 1 168 ? 0.015 -6.471 9.412 1.00 86.50 168 VAL A C 1
ATOM 1275 O O . VAL A 1 168 ? 0.902 -7.191 9.860 1.00 86.50 168 VAL A O 1
ATOM 1278 N N . THR A 1 169 ? 0.277 -5.392 8.677 1.00 84.94 169 THR A N 1
ATOM 1279 C CA . THR A 1 169 ? 1.624 -5.004 8.236 1.00 84.94 169 THR A CA 1
ATOM 1280 C C . THR A 1 169 ? 1.930 -3.553 8.608 1.00 84.94 169 THR A C 1
ATOM 1282 O O . THR A 1 169 ? 1.019 -2.762 8.852 1.00 84.94 169 THR A O 1
ATOM 1285 N N . LEU A 1 170 ? 3.214 -3.176 8.642 1.00 77.38 170 LEU A N 1
ATOM 1286 C CA . LEU A 1 170 ? 3.621 -1.790 8.915 1.00 77.38 170 LEU A CA 1
ATOM 1287 C C . LEU A 1 170 ? 2.957 -0.779 7.955 1.00 77.38 170 LEU A C 1
ATOM 1289 O O . LEU A 1 170 ? 2.436 0.224 8.444 1.00 77.38 170 LEU A O 1
ATOM 1293 N N . PRO A 1 171 ? 2.877 -1.034 6.629 1.00 80.00 171 PRO A N 1
ATOM 1294 C CA . PRO A 1 171 ? 2.134 -0.162 5.719 1.00 80.00 171 PRO A CA 1
ATOM 1295 C C . PRO A 1 171 ? 0.650 -0.028 6.067 1.00 80.00 171 PRO A C 1
ATOM 1297 O O . PRO A 1 171 ? 0.098 1.064 5.951 1.00 80.00 171 PRO A O 1
ATOM 1300 N N . LEU A 1 172 ? 0.004 -1.107 6.525 1.00 82.62 172 LEU A N 1
ATOM 1301 C CA . LEU A 1 172 ? -1.413 -1.072 6.887 1.00 82.62 172 LEU A CA 1
ATOM 1302 C C . LEU A 1 172 ? -1.670 -0.102 8.050 1.00 82.62 172 LEU A C 1
ATOM 1304 O O . LEU A 1 172 ? -2.637 0.652 8.018 1.00 82.62 172 LEU A O 1
ATOM 1308 N N . VAL A 1 173 ? -0.789 -0.083 9.054 1.00 90.69 173 VAL A N 1
ATOM 1309 C CA . VAL A 1 173 ? -0.920 0.817 10.214 1.00 90.69 173 VAL A CA 1
ATOM 1310 C C . VAL A 1 173 ? -0.319 2.208 9.987 1.00 90.69 173 VAL A C 1
ATOM 1312 O O . VAL A 1 173 ? -0.510 3.104 10.811 1.00 90.69 173 VAL A O 1
ATOM 1315 N N . ALA A 1 174 ? 0.374 2.442 8.867 1.00 86.81 174 ALA A N 1
ATOM 1316 C CA . ALA A 1 174 ? 1.048 3.710 8.584 1.00 86.81 174 ALA A CA 1
ATOM 1317 C C . ALA A 1 174 ? 0.080 4.900 8.528 1.00 86.81 174 ALA A C 1
ATOM 1319 O O . ALA A 1 174 ? 0.431 5.989 8.979 1.00 86.81 174 ALA A O 1
ATOM 1320 N N . ASN A 1 175 ? -1.156 4.689 8.072 1.00 88.56 175 ASN A N 1
ATOM 1321 C CA . ASN A 1 175 ? -2.188 5.728 8.001 1.00 88.56 175 ASN A CA 1
ATOM 1322 C C . ASN A 1 175 ? -3.237 5.647 9.114 1.00 88.56 175 ASN A C 1
ATOM 1324 O O . ASN A 1 175 ? -4.142 6.480 9.134 1.00 88.56 175 ASN A O 1
ATOM 1328 N N . LEU A 1 176 ? -3.090 4.708 10.054 1.00 94.50 176 LEU A N 1
ATOM 1329 C CA . LEU A 1 176 ? -4.030 4.535 11.155 1.00 94.50 176 LEU A CA 1
ATOM 1330 C C . LEU A 1 176 ? -4.154 5.833 11.964 1.00 94.50 176 LEU A C 1
ATOM 1332 O O . LEU A 1 176 ? -3.141 6.437 12.342 1.00 94.50 176 LEU A O 1
ATOM 1336 N N . LYS A 1 177 ? -5.399 6.269 12.188 1.00 94.38 177 LYS A N 1
ATOM 1337 C CA . LYS A 1 177 ? -5.736 7.583 12.762 1.00 94.38 177 LYS A CA 1
ATOM 1338 C C . LYS A 1 177 ? -6.061 7.552 14.254 1.00 94.38 177 LYS A C 1
ATOM 1340 O O . LYS A 1 177 ? -6.262 8.609 14.844 1.00 94.38 177 LYS A O 1
ATOM 1345 N N . CYS A 1 178 ? -6.090 6.373 14.865 1.00 96.56 178 CYS A N 1
ATOM 1346 C CA . CYS A 1 178 ? -6.410 6.198 16.275 1.00 96.56 178 CYS A CA 1
ATOM 1347 C C . CYS A 1 178 ? -5.548 5.101 16.931 1.00 96.56 178 CYS A C 1
ATOM 1349 O O . CYS A 1 178 ? -4.959 4.276 16.227 1.00 96.56 178 CYS A O 1
ATOM 1351 N N . PRO A 1 179 ? -5.485 5.059 18.274 1.00 98.00 179 PRO A N 1
ATOM 1352 C CA . PRO A 1 179 ? -4.838 3.986 19.023 1.00 98.00 179 PRO A CA 1
ATOM 1353 C C . PRO A 1 179 ? -5.313 2.580 18.644 1.00 98.00 179 PRO A C 1
ATOM 1355 O O . PRO A 1 179 ? -6.474 2.371 18.279 1.00 98.00 179 PRO A O 1
ATOM 1358 N N . LEU A 1 180 ? -4.415 1.609 18.808 1.00 98.38 180 LEU A N 1
ATOM 1359 C CA . LEU A 1 180 ? -4.644 0.202 18.489 1.00 98.38 180 LEU A CA 1
ATOM 1360 C C . LEU A 1 180 ? -4.432 -0.685 19.722 1.00 98.38 180 LEU A C 1
ATOM 1362 O O . LEU A 1 180 ? -3.435 -0.548 20.423 1.00 98.38 180 LEU A O 1
ATOM 1366 N N . ALA A 1 181 ? -5.333 -1.631 19.958 1.00 98.50 181 ALA A N 1
ATOM 1367 C CA . ALA A 1 181 ? -5.141 -2.739 20.883 1.00 98.50 181 ALA A CA 1
ATOM 1368 C C . ALA A 1 181 ? -5.018 -4.050 20.091 1.00 98.50 181 ALA A C 1
ATOM 1370 O O . ALA A 1 181 ? -5.978 -4.468 19.447 1.00 98.50 181 ALA A O 1
ATOM 1371 N N . LEU A 1 182 ? -3.850 -4.694 20.113 1.00 98.00 182 LEU A N 1
ATOM 1372 C CA . LEU A 1 182 ? -3.611 -5.978 19.441 1.00 98.00 182 LEU A CA 1
ATOM 1373 C C . LEU A 1 182 ? -3.441 -7.109 20.447 1.00 98.00 182 LEU A C 1
ATOM 1375 O O . LEU A 1 182 ? -2.695 -6.982 21.422 1.00 98.00 182 LEU A O 1
ATOM 1379 N N . PHE A 1 183 ? -4.079 -8.241 20.151 1.00 98.06 183 PHE A N 1
ATOM 1380 C CA . PHE A 1 183 ? -4.044 -9.426 21.005 1.00 98.06 183 PHE A CA 1
ATOM 1381 C C . PHE A 1 183 ? -3.655 -10.683 20.210 1.00 98.06 183 PHE A C 1
ATOM 1383 O O . PHE A 1 183 ? -4.539 -11.464 19.852 1.00 98.06 183 PHE A O 1
ATOM 1390 N N . PRO A 1 184 ? 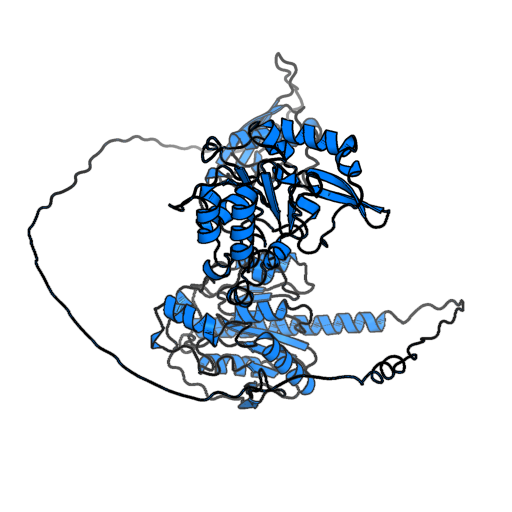-2.365 -10.867 19.865 1.00 97.19 184 PRO A N 1
ATOM 1391 C CA . PRO A 1 184 ? -1.922 -12.004 19.063 1.00 97.19 184 PRO A CA 1
ATOM 1392 C C . PRO A 1 184 ? -2.013 -13.333 19.813 1.00 97.19 184 PRO A C 1
ATOM 1394 O O . PRO A 1 184 ? -1.724 -13.394 21.010 1.00 97.19 184 PRO A O 1
ATOM 1397 N N . ALA A 1 185 ? -2.389 -14.385 19.093 1.00 95.12 185 ALA A N 1
ATOM 1398 C CA . ALA A 1 185 ? -2.402 -15.768 19.552 1.00 95.12 185 ALA A CA 1
ATOM 1399 C C . ALA A 1 185 ? -0.998 -16.403 19.512 1.00 95.12 185 ALA A C 1
ATOM 1401 O O . ALA A 1 185 ? -0.018 -15.785 19.080 1.00 95.12 185 ALA A O 1
ATOM 1402 N N . MET A 1 186 ? -0.891 -17.651 19.967 1.00 91.50 186 MET A N 1
ATOM 1403 C CA . MET A 1 186 ? 0.379 -18.381 20.056 1.00 91.50 186 MET A CA 1
ATOM 1404 C C . MET A 1 186 ? 1.071 -18.566 18.698 1.00 91.50 186 MET A C 1
ATOM 1406 O O . MET A 1 186 ? 2.291 -18.453 18.588 1.00 91.50 186 MET A O 1
ATOM 1410 N N . ASP A 1 187 ? 0.272 -18.804 17.671 1.00 88.94 187 ASP A N 1
ATOM 1411 C CA . ASP A 1 187 ? 0.604 -19.124 16.284 1.00 88.94 187 ASP A CA 1
ATOM 1412 C C . ASP A 1 187 ? 0.559 -17.893 15.364 1.00 88.94 187 ASP A C 1
ATOM 1414 O O . ASP A 1 187 ? 0.812 -18.003 14.164 1.00 88.94 187 ASP A O 1
ATOM 1418 N N . ASP A 1 188 ? 0.297 -16.707 15.922 1.00 89.62 188 ASP A N 1
ATOM 1419 C CA . ASP A 1 188 ? 0.353 -15.454 15.179 1.00 89.62 188 ASP A CA 1
ATOM 1420 C C . ASP A 1 188 ? 1.785 -14.925 15.021 1.00 89.62 188 ASP A C 1
ATOM 1422 O O . ASP A 1 188 ? 2.636 -15.115 15.904 1.00 89.62 188 ASP A O 1
ATOM 1426 N N . PRO A 1 189 ? 2.069 -14.185 13.932 1.00 82.31 189 PRO A N 1
ATOM 1427 C CA . PRO A 1 189 ? 3.362 -13.536 13.764 1.00 82.31 189 PRO A CA 1
ATOM 1428 C C . PRO A 1 189 ? 3.649 -12.531 14.892 1.00 82.31 189 PRO A C 1
ATOM 1430 O O . PRO A 1 189 ? 2.756 -12.084 15.615 1.00 82.31 189 PRO A O 1
ATOM 1433 N N . ASP A 1 190 ? 4.917 -12.151 15.053 1.00 87.44 190 ASP A N 1
ATOM 1434 C CA . ASP A 1 190 ? 5.294 -11.121 16.021 1.00 87.44 190 ASP A CA 1
ATOM 1435 C C . ASP A 1 190 ? 4.698 -9.754 15.637 1.00 87.44 190 ASP A C 1
ATOM 1437 O O . ASP A 1 190 ? 5.014 -9.191 14.587 1.00 87.44 190 ASP A O 1
ATOM 1441 N N . MET A 1 191 ? 3.836 -9.219 16.507 1.00 91.25 191 MET A N 1
ATOM 1442 C CA . MET A 1 191 ? 3.171 -7.925 16.326 1.00 91.25 191 MET A CA 1
ATOM 1443 C C . MET A 1 191 ? 3.861 -6.783 17.086 1.00 91.25 191 MET A C 1
ATOM 1445 O O . MET A 1 191 ? 3.393 -5.643 17.013 1.00 91.25 191 MET A O 1
ATOM 1449 N N . VAL A 1 192 ? 4.990 -7.030 17.765 1.00 91.50 192 VAL A N 1
ATOM 1450 C CA . VAL A 1 192 ? 5.764 -5.979 18.452 1.00 91.50 192 VAL A CA 1
ATOM 1451 C C . VAL A 1 192 ? 6.176 -4.842 17.501 1.00 91.50 192 VAL A C 1
ATOM 1453 O O . VAL A 1 192 ? 5.970 -3.680 17.858 1.00 91.50 192 VAL A O 1
ATOM 1456 N N . PRO A 1 193 ? 6.672 -5.097 16.272 1.00 88.00 193 PRO A N 1
ATOM 1457 C CA . PRO A 1 193 ? 6.994 -4.011 15.343 1.00 88.00 193 PRO A CA 1
ATOM 1458 C C . PRO A 1 193 ? 5.768 -3.177 14.956 1.00 88.00 193 PRO A C 1
ATOM 1460 O O . PRO A 1 193 ? 5.859 -1.956 14.836 1.00 88.00 193 PRO A O 1
ATOM 1463 N N . ILE A 1 194 ? 4.615 -3.832 14.784 1.00 92.12 194 ILE A N 1
ATOM 1464 C CA . ILE A 1 194 ? 3.355 -3.178 14.422 1.00 92.12 194 ILE A CA 1
ATOM 1465 C C . ILE A 1 194 ? 2.906 -2.245 15.538 1.00 92.12 194 ILE A C 1
ATOM 1467 O O . ILE A 1 194 ? 2.644 -1.071 15.282 1.00 92.12 194 ILE A O 1
ATOM 1471 N N . ILE A 1 195 ? 2.830 -2.743 16.777 1.00 94.56 195 ILE A N 1
ATOM 1472 C CA . ILE A 1 195 ? 2.354 -1.915 17.883 1.00 94.56 195 ILE A CA 1
ATOM 1473 C C . ILE A 1 195 ? 3.322 -0.769 18.174 1.00 94.56 195 ILE A C 1
ATOM 1475 O O . ILE A 1 195 ? 2.859 0.339 18.430 1.00 94.56 195 ILE A O 1
ATOM 1479 N N . GLN A 1 196 ? 4.637 -0.987 18.058 1.00 90.44 196 GLN A N 1
ATOM 1480 C CA . GLN A 1 196 ? 5.623 0.077 18.252 1.00 90.44 196 GLN A CA 1
ATOM 1481 C C . GLN A 1 196 ? 5.431 1.196 17.224 1.00 90.44 196 GLN A C 1
ATOM 1483 O O . GLN A 1 196 ? 5.369 2.362 17.597 1.00 90.44 196 GLN A O 1
ATOM 1488 N N . ALA A 1 197 ? 5.223 0.852 15.950 1.00 86.62 197 ALA A N 1
ATOM 1489 C CA . ALA A 1 197 ? 4.961 1.841 14.907 1.00 86.62 197 ALA A CA 1
ATOM 1490 C C . ALA A 1 197 ? 3.678 2.653 15.156 1.00 86.62 197 ALA A C 1
ATOM 1492 O O . ALA A 1 197 ? 3.602 3.822 14.779 1.00 86.62 197 ALA A O 1
ATOM 1493 N N . VAL A 1 198 ? 2.664 2.058 15.796 1.00 92.88 198 VAL A N 1
ATOM 1494 C CA . VAL A 1 198 ? 1.454 2.789 16.201 1.00 92.88 198 VAL A CA 1
ATOM 1495 C C . VAL A 1 198 ? 1.708 3.642 17.447 1.00 92.88 198 VAL A C 1
ATOM 1497 O O . VAL A 1 198 ? 1.229 4.772 17.511 1.00 92.88 198 VAL A O 1
ATOM 1500 N N . GLN A 1 199 ? 2.479 3.151 18.419 1.00 92.12 199 GLN A N 1
ATOM 1501 C CA . GLN A 1 199 ? 2.861 3.912 19.615 1.00 92.12 199 GLN A CA 1
ATOM 1502 C C . GLN A 1 199 ? 3.690 5.154 19.263 1.00 92.12 199 GLN A C 1
ATOM 1504 O O . GLN A 1 199 ? 3.433 6.228 19.807 1.00 92.12 199 GLN A O 1
ATOM 1509 N N . ASP A 1 200 ? 4.602 5.043 18.297 1.00 91.50 200 ASP A N 1
ATOM 1510 C CA . ASP A 1 200 ? 5.463 6.137 17.830 1.00 91.50 200 ASP A CA 1
ATOM 1511 C C . ASP A 1 200 ? 4.674 7.304 17.202 1.00 91.50 200 ASP A C 1
ATOM 1513 O O . ASP A 1 200 ? 5.199 8.409 17.067 1.00 91.50 200 ASP A O 1
ATOM 1517 N N . LYS A 1 201 ? 3.389 7.103 16.868 1.00 91.94 201 LYS A N 1
ATOM 1518 C CA . LYS A 1 201 ? 2.483 8.174 16.411 1.00 91.94 201 LYS A CA 1
ATOM 1519 C C . LYS A 1 201 ? 2.066 9.136 17.526 1.00 91.94 201 LYS A C 1
ATOM 1521 O O . LYS A 1 201 ? 1.511 10.188 17.225 1.00 91.94 201 LYS A O 1
ATOM 1526 N N . GLY A 1 202 ? 2.307 8.793 18.794 1.00 90.25 202 GLY A N 1
ATOM 1527 C CA . GLY A 1 202 ? 2.118 9.709 19.922 1.00 90.25 202 GLY A CA 1
ATOM 1528 C C . GLY A 1 202 ? 0.659 10.008 20.272 1.00 90.25 202 GLY A C 1
ATOM 1529 O O . GLY A 1 202 ? 0.348 11.116 20.705 1.00 90.25 202 GLY A O 1
ATOM 1530 N N . PHE A 1 203 ? -0.253 9.049 20.088 1.00 91.88 203 PHE A N 1
ATOM 1531 C CA . PHE A 1 203 ? -1.637 9.225 20.526 1.00 91.88 203 PHE A CA 1
ATOM 1532 C C . PHE A 1 203 ? -1.733 9.419 22.046 1.00 91.88 203 PHE A C 1
ATOM 1534 O O . PHE A 1 203 ? -0.997 8.804 22.818 1.00 91.88 203 PHE A O 1
ATOM 1541 N N . SER A 1 204 ? -2.696 10.233 22.485 1.00 85.38 204 SER A N 1
ATOM 1542 C CA . SER A 1 204 ? -2.873 10.580 23.901 1.00 85.38 204 SER A CA 1
ATOM 1543 C C . SER A 1 204 ? -3.158 9.370 24.794 1.00 85.38 204 SER A C 1
ATOM 1545 O O . SER A 1 204 ? -2.762 9.355 25.961 1.00 85.38 204 SER A O 1
ATOM 1547 N N . THR A 1 205 ? -3.845 8.351 24.276 1.00 90.00 205 THR A N 1
ATOM 1548 C CA . THR A 1 205 ? -3.987 7.040 24.920 1.00 90.00 205 THR A CA 1
ATOM 1549 C C . THR A 1 205 ? -3.035 6.044 24.265 1.00 90.00 205 THR A C 1
ATOM 1551 O O . THR A 1 205 ? -3.116 5.854 23.049 1.00 90.00 205 THR A O 1
ATOM 1554 N N . PRO A 1 206 ? -2.154 5.392 25.047 1.00 90.75 206 PRO A N 1
ATOM 1555 C CA . PRO A 1 206 ? -1.228 4.400 24.520 1.00 90.75 206 PRO A CA 1
ATOM 1556 C C . PRO A 1 206 ? -1.943 3.233 23.842 1.00 90.75 206 PRO A C 1
ATOM 1558 O O . PRO A 1 206 ? -2.992 2.774 24.292 1.00 90.75 206 PRO A O 1
ATOM 1561 N N . SER A 1 207 ? -1.328 2.729 22.777 1.00 95.50 207 SER A N 1
ATOM 1562 C CA . SER A 1 207 ? -1.746 1.489 22.121 1.00 95.50 207 SER A CA 1
ATOM 1563 C C . SER A 1 207 ? -1.358 0.274 22.975 1.00 95.50 207 SER A C 1
ATOM 1565 O O . SER A 1 207 ? -0.300 0.271 23.609 1.00 95.50 207 SER A O 1
ATOM 1567 N N . VAL A 1 208 ? -2.209 -0.753 22.997 1.00 95.62 208 VAL A N 1
ATOM 1568 C CA . VAL A 1 208 ? -2.095 -1.937 23.866 1.00 95.62 208 VAL A CA 1
ATOM 1569 C C . VAL A 1 208 ? -1.618 -3.141 23.057 1.00 95.62 208 VAL A C 1
ATOM 1571 O O . VAL A 1 208 ? -2.101 -3.386 21.957 1.00 95.62 208 VAL A O 1
ATOM 1574 N N . HIS A 1 209 ? -0.702 -3.933 23.610 1.00 97.12 209 HIS A N 1
ATOM 1575 C CA . HIS A 1 209 ? -0.286 -5.198 23.006 1.00 97.12 209 HIS A CA 1
ATOM 1576 C C . HIS A 1 209 ? -0.081 -6.268 24.069 1.00 97.12 209 HIS A C 1
ATOM 1578 O O . HIS A 1 209 ? 0.700 -6.074 25.002 1.00 97.12 209 HIS A O 1
ATOM 1584 N N . VAL A 1 210 ? -0.786 -7.391 23.924 1.00 97.12 210 VAL A N 1
ATOM 1585 C CA . VAL A 1 210 ? -0.669 -8.556 24.811 1.00 97.12 210 VAL A CA 1
ATOM 1586 C C . VAL A 1 210 ? -0.750 -9.827 23.975 1.00 97.12 210 VAL A C 1
ATOM 1588 O O . VAL A 1 210 ? -1.746 -10.042 23.293 1.00 97.12 210 VAL A O 1
ATOM 1591 N N . ARG A 1 211 ? 0.288 -10.662 24.038 1.00 95.56 211 ARG A N 1
ATOM 1592 C CA . ARG A 1 211 ? 0.342 -11.963 23.360 1.00 95.56 211 ARG A CA 1
ATOM 1593 C C . ARG A 1 211 ? -0.229 -13.065 24.256 1.00 95.56 211 ARG A C 1
ATOM 1595 O O . ARG A 1 211 ? -0.024 -13.031 25.468 1.00 95.56 211 ARG A O 1
ATOM 1602 N N . PHE A 1 212 ? -0.918 -14.034 23.658 1.00 95.00 212 PHE A N 1
ATOM 1603 C CA . PHE A 1 212 ? -1.544 -15.171 24.333 1.00 95.00 212 PHE A CA 1
ATOM 1604 C C . PHE A 1 212 ? -0.938 -16.493 23.848 1.00 95.00 212 PHE A C 1
ATOM 1606 O O . PHE A 1 212 ? -1.474 -17.152 22.963 1.00 95.00 212 PHE A O 1
ATOM 1613 N N . ASP A 1 213 ? 0.169 -16.914 24.463 1.00 91.38 213 ASP A N 1
ATOM 1614 C CA . ASP A 1 213 ? 0.965 -18.072 24.013 1.00 91.38 213 ASP A CA 1
ATOM 1615 C C . ASP A 1 213 ? 0.322 -19.450 24.267 1.00 91.38 213 ASP A C 1
ATOM 1617 O O . ASP A 1 213 ? 0.890 -20.477 23.903 1.00 91.38 213 ASP A O 1
ATOM 1621 N N . LYS A 1 214 ? -0.861 -19.486 24.892 1.00 89.38 214 LYS A N 1
ATOM 1622 C CA . LYS A 1 214 ? -1.624 -20.714 25.181 1.00 89.38 214 LYS A CA 1
ATOM 1623 C C . LYS A 1 214 ? -2.946 -20.815 24.421 1.00 89.38 214 LYS A C 1
ATOM 1625 O O . LYS A 1 214 ? -3.698 -21.754 24.653 1.00 89.38 214 LYS A O 1
ATOM 1630 N N . ALA A 1 215 ? -3.261 -19.836 23.576 1.00 91.62 215 ALA A N 1
ATOM 1631 C CA . ALA A 1 215 ? -4.507 -19.806 22.826 1.00 91.62 215 ALA A CA 1
ATOM 1632 C C . ALA A 1 215 ? -4.200 -19.791 21.319 1.00 91.62 215 ALA A C 1
ATOM 1634 O O . ALA A 1 215 ? -3.324 -19.028 20.906 1.00 91.62 215 ALA A O 1
ATOM 1635 N N . PRO A 1 216 ? -4.887 -20.612 20.505 1.00 91.75 216 PRO A N 1
ATOM 1636 C CA . PRO A 1 216 ? -4.656 -20.711 19.068 1.00 91.75 216 PRO A CA 1
ATOM 1637 C C . PRO A 1 216 ? -5.291 -19.546 18.312 1.00 91.75 216 PRO A C 1
ATOM 1639 O O . PRO A 1 216 ? -6.191 -18.865 18.811 1.00 91.75 216 PRO A O 1
ATOM 1642 N N . HIS A 1 217 ? -4.882 -19.344 17.067 1.00 92.94 217 HIS A N 1
ATOM 1643 C CA . HIS A 1 217 ? -5.462 -18.340 16.194 1.00 92.94 217 HIS A CA 1
ATOM 1644 C C . HIS A 1 217 ? -6.980 -18.523 16.097 1.00 92.94 217 HIS A C 1
ATOM 1646 O O . HIS A 1 217 ? -7.485 -19.623 15.871 1.00 92.94 217 HIS A O 1
ATOM 1652 N N . GLY A 1 218 ? -7.728 -17.430 16.244 1.00 92.00 218 GLY A N 1
ATOM 1653 C CA . GLY A 1 218 ? -9.190 -17.468 16.246 1.00 92.00 218 GLY A CA 1
ATOM 1654 C C . GLY A 1 218 ? -9.829 -17.846 17.585 1.00 92.00 218 GLY A C 1
ATOM 1655 O O . GLY A 1 218 ? -11.035 -18.083 17.603 1.00 92.00 218 GLY A O 1
ATOM 1656 N N . PHE A 1 219 ? -9.083 -17.875 18.700 1.00 94.31 219 PHE A N 1
ATOM 1657 C CA . PHE A 1 219 ? -9.623 -18.203 20.032 1.00 94.31 219 PHE A CA 1
ATOM 1658 C C . PHE A 1 219 ? -10.743 -17.269 20.537 1.00 94.31 219 PHE A C 1
ATOM 1660 O O . PHE A 1 219 ? -11.525 -17.669 21.399 1.00 94.31 219 PHE A O 1
ATOM 1667 N N . CYS A 1 220 ? -10.855 -16.049 19.998 1.00 95.00 220 CYS A N 1
ATOM 1668 C CA . CYS A 1 220 ? -11.967 -15.125 20.268 1.00 95.00 220 CYS A CA 1
ATOM 1669 C C . CYS A 1 220 ? -13.074 -15.174 19.197 1.00 95.00 220 CYS A C 1
ATOM 1671 O O . CYS A 1 220 ? -14.036 -14.417 19.283 1.00 95.00 220 CYS A O 1
ATOM 1673 N N . GLY A 1 221 ? -12.939 -16.031 18.183 1.00 92.19 221 GLY A N 1
ATOM 1674 C CA . GLY A 1 221 ? -13.861 -16.162 17.055 1.00 92.19 221 GLY A CA 1
ATOM 1675 C C . GLY A 1 221 ? -14.254 -17.616 16.807 1.00 92.19 221 GLY A C 1
ATOM 1676 O O . GLY A 1 221 ? -14.446 -18.389 17.747 1.00 92.19 221 GLY A O 1
ATOM 1677 N N . GLY A 1 222 ? -14.350 -18.018 15.540 1.00 86.88 222 GLY A N 1
ATOM 1678 C CA . GLY A 1 222 ? -14.864 -19.329 15.137 1.00 86.88 222 GLY A CA 1
ATOM 1679 C C . GLY A 1 222 ? -14.068 -20.534 15.644 1.00 86.88 222 GLY A C 1
ATOM 1680 O O . GLY A 1 222 ? -14.583 -21.645 15.678 1.00 86.88 222 GLY A O 1
ATOM 1681 N N . ARG A 1 223 ? -12.824 -20.324 16.078 1.00 86.75 223 ARG A N 1
ATOM 1682 C CA . ARG A 1 223 ? -11.903 -21.381 16.533 1.00 86.75 223 ARG A CA 1
ATOM 1683 C C . ARG A 1 223 ? -11.754 -21.432 18.051 1.00 86.75 223 ARG A C 1
ATOM 1685 O O . ARG A 1 223 ? -11.014 -22.261 18.571 1.00 86.75 223 ARG A O 1
ATOM 1692 N N . GLY A 1 224 ? -12.437 -20.549 18.773 1.00 87.00 224 GLY A N 1
ATOM 1693 C CA . GLY A 1 224 ? -12.430 -20.561 20.225 1.00 87.00 224 GLY A CA 1
ATOM 1694 C C . GLY A 1 224 ? -13.258 -21.716 20.768 1.00 87.00 224 GLY A C 1
ATOM 1695 O O . GLY A 1 224 ? -14.464 -21.799 20.530 1.00 87.00 224 GLY A O 1
ATOM 1696 N N . ASP A 1 225 ? -12.609 -22.593 21.527 1.00 87.94 225 ASP A N 1
ATOM 1697 C CA . ASP A 1 225 ? -13.280 -23.541 22.413 1.00 87.94 225 ASP A CA 1
ATOM 1698 C C . ASP A 1 225 ? -13.122 -23.058 23.852 1.00 87.94 225 ASP A C 1
ATOM 1700 O O . ASP A 1 225 ? -12.085 -23.269 24.474 1.00 87.94 225 ASP A O 1
ATOM 1704 N N . TRP A 1 226 ? -14.139 -22.371 24.370 1.00 89.31 226 TRP A N 1
ATOM 1705 C CA . TRP A 1 226 ? -14.115 -21.816 25.726 1.00 89.31 226 TRP A CA 1
ATOM 1706 C C . TRP A 1 226 ? -14.498 -22.846 26.797 1.00 89.31 226 TRP A C 1
ATOM 1708 O O . TRP A 1 226 ? -14.615 -22.497 27.971 1.00 89.31 226 TRP A O 1
ATOM 1718 N N . THR A 1 227 ? -14.680 -24.118 26.428 1.00 87.19 227 THR A N 1
ATOM 1719 C CA . THR A 1 227 ? -14.693 -25.207 27.416 1.00 87.19 227 THR A CA 1
ATOM 1720 C C . THR A 1 227 ? -13.279 -25.539 27.898 1.00 87.19 227 THR A C 1
ATOM 1722 O O . THR A 1 227 ? -13.115 -26.059 29.001 1.00 87.19 227 THR A O 1
ATOM 1725 N N . ILE A 1 228 ? -12.258 -25.168 27.115 1.00 88.75 228 ILE A N 1
ATOM 1726 C CA . ILE A 1 228 ? -10.847 -25.234 27.496 1.00 88.75 228 ILE A CA 1
ATOM 1727 C C . ILE A 1 228 ? -10.530 -24.028 28.400 1.00 88.75 228 ILE A C 1
ATOM 1729 O O . ILE A 1 228 ? -10.662 -22.884 27.944 1.00 88.75 228 ILE A O 1
ATOM 1733 N N . PRO A 1 229 ? -10.109 -24.241 29.665 1.00 88.75 229 PRO A N 1
ATOM 1734 C CA . PRO A 1 229 ? -9.876 -23.160 30.623 1.00 88.75 229 PRO A CA 1
ATOM 1735 C C . PRO A 1 229 ? -8.918 -22.081 30.117 1.00 88.75 229 PRO A C 1
ATOM 1737 O O . PRO A 1 229 ? -9.200 -20.896 30.274 1.00 88.75 229 PRO A O 1
ATOM 1740 N N . GLU A 1 230 ? -7.831 -22.468 29.452 1.00 90.31 230 GLU A N 1
ATOM 1741 C CA . GLU A 1 230 ? -6.815 -21.550 28.936 1.00 90.31 230 GLU A CA 1
ATOM 1742 C C . GLU A 1 230 ? -7.362 -20.635 27.835 1.00 90.31 230 GLU A C 1
ATOM 1744 O O . GLU A 1 230 ? -7.058 -19.442 27.807 1.00 90.31 230 GLU A O 1
ATOM 1749 N N . HIS A 1 231 ? -8.193 -21.169 26.936 1.00 90.94 231 HIS A N 1
ATOM 1750 C CA . HIS A 1 231 ? -8.819 -20.384 25.870 1.00 90.94 231 HIS A CA 1
ATOM 1751 C C . HIS A 1 231 ? -9.866 -19.427 26.434 1.00 90.94 231 HIS A C 1
ATOM 1753 O O . HIS A 1 231 ? -9.924 -18.267 26.025 1.00 90.94 231 HIS A O 1
ATOM 1759 N N . ASN A 1 232 ? -10.675 -19.906 27.382 1.00 89.81 232 ASN A N 1
ATOM 1760 C CA . ASN A 1 232 ? -11.679 -19.095 28.060 1.00 89.81 232 ASN A CA 1
ATOM 1761 C C . ASN A 1 232 ? -11.026 -17.946 28.839 1.00 89.81 232 ASN A C 1
ATOM 1763 O O . ASN A 1 232 ? -11.438 -16.794 28.717 1.00 89.81 232 ASN A O 1
ATOM 1767 N N . GLU A 1 233 ? -9.959 -18.234 29.590 1.00 92.94 233 GLU A N 1
ATOM 1768 C CA . GLU A 1 233 ? -9.199 -17.223 30.322 1.00 92.94 233 GLU A CA 1
ATOM 1769 C C . GLU A 1 233 ? -8.580 -16.193 29.366 1.00 92.94 233 GLU A C 1
ATOM 1771 O O . GLU A 1 233 ? -8.712 -14.987 29.590 1.00 92.94 233 GLU A O 1
ATOM 1776 N N . ALA A 1 234 ? -7.965 -16.640 28.266 1.00 95.75 234 ALA A N 1
ATOM 1777 C CA . ALA A 1 234 ? -7.413 -15.749 27.249 1.00 95.75 234 ALA A CA 1
ATOM 1778 C C . ALA A 1 234 ? -8.495 -14.847 26.632 1.00 95.75 234 ALA A C 1
ATOM 1780 O O . ALA A 1 234 ? -8.319 -13.628 26.557 1.00 95.75 234 ALA A O 1
ATOM 1781 N N . ALA A 1 235 ? -9.639 -15.410 26.237 1.00 95.00 235 ALA A N 1
ATOM 1782 C CA . ALA A 1 235 ? -10.743 -14.648 25.661 1.00 95.00 235 ALA A CA 1
ATOM 1783 C C . ALA A 1 235 ? -11.345 -13.645 26.660 1.00 95.00 235 ALA A C 1
ATOM 1785 O O . ALA A 1 235 ? -11.594 -12.488 26.307 1.00 95.00 235 ALA A O 1
ATOM 1786 N N . ALA A 1 236 ? -11.505 -14.040 27.926 1.00 94.69 236 ALA A N 1
ATOM 1787 C CA . ALA A 1 236 ? -11.954 -13.154 28.997 1.00 94.69 236 ALA A CA 1
ATOM 1788 C C . ALA A 1 236 ? -10.981 -11.983 29.216 1.00 94.69 236 ALA A C 1
ATOM 1790 O O . ALA A 1 236 ? -11.415 -10.836 29.359 1.00 94.69 236 ALA A O 1
ATOM 1791 N N . GLN A 1 237 ? -9.669 -12.238 29.179 1.00 97.50 237 GLN A N 1
ATOM 1792 C CA . GLN A 1 237 ? -8.648 -11.192 29.264 1.00 97.50 237 GLN A CA 1
ATOM 1793 C C . GLN A 1 237 ? -8.687 -10.241 28.062 1.00 97.50 237 GLN A C 1
ATOM 1795 O O . GLN A 1 237 ? -8.561 -9.029 28.248 1.00 97.50 237 GLN A O 1
ATOM 1800 N N . VAL A 1 238 ? -8.897 -10.747 26.842 1.00 98.06 238 VAL A N 1
ATOM 1801 C CA . VAL A 1 238 ? -9.077 -9.905 25.646 1.00 98.06 238 VAL A CA 1
ATOM 1802 C C . VAL A 1 238 ? -10.300 -9.003 25.788 1.00 98.06 238 VAL A C 1
ATOM 1804 O O . VAL A 1 238 ? -10.195 -7.796 25.560 1.00 98.06 238 VAL A O 1
ATOM 1807 N N . LEU A 1 239 ? -11.448 -9.554 26.191 1.00 98.00 239 LEU A N 1
ATOM 1808 C CA . LEU A 1 239 ? -12.680 -8.789 26.417 1.00 98.00 239 LEU A CA 1
ATOM 1809 C C . LEU A 1 239 ? -12.481 -7.703 27.475 1.00 98.00 239 LEU A C 1
ATOM 1811 O O . LEU A 1 239 ? -12.926 -6.569 27.294 1.00 98.00 239 LEU A O 1
ATOM 1815 N N . GLN A 1 240 ? -11.797 -8.038 28.569 1.00 97.62 240 GLN A N 1
ATOM 1816 C CA . GLN A 1 240 ? -11.497 -7.091 29.636 1.00 97.62 240 GLN A CA 1
ATOM 1817 C C . GLN A 1 240 ? -10.598 -5.954 29.142 1.00 97.62 240 GLN A C 1
ATOM 1819 O O . GLN A 1 240 ? -10.973 -4.790 29.258 1.00 97.62 240 GLN A O 1
ATOM 1824 N N . LYS A 1 241 ? -9.462 -6.276 28.515 1.00 98.25 241 LYS A N 1
ATOM 1825 C CA . LYS A 1 241 ? -8.511 -5.274 28.009 1.00 98.25 241 LYS A CA 1
ATOM 1826 C C . LYS A 1 241 ? -9.106 -4.406 26.906 1.00 98.25 241 LYS A C 1
ATOM 1828 O O . LYS A 1 241 ? -8.832 -3.213 26.857 1.00 98.25 241 LYS A O 1
ATOM 1833 N N . THR A 1 242 ? -9.934 -4.988 26.039 1.00 98.56 242 THR A N 1
ATOM 1834 C CA . THR A 1 242 ? -10.671 -4.247 25.004 1.00 98.56 242 THR A CA 1
ATOM 1835 C C . THR A 1 242 ? -11.629 -3.243 25.638 1.00 98.56 242 THR A C 1
ATOM 1837 O O . THR A 1 242 ? -11.621 -2.070 25.271 1.00 98.56 242 THR A O 1
ATOM 1840 N N . SER A 1 243 ? -12.422 -3.686 26.617 1.00 97.88 243 SER A N 1
ATOM 1841 C CA . SER A 1 243 ? -13.360 -2.821 27.334 1.00 97.88 243 SER A CA 1
ATOM 1842 C C . SER A 1 243 ? -12.645 -1.691 28.071 1.00 97.88 243 SER A C 1
ATOM 1844 O O . SER A 1 243 ? -13.051 -0.542 27.937 1.00 97.88 243 SER A O 1
ATOM 1846 N N . GLU A 1 244 ? -11.563 -1.984 28.792 1.00 98.00 244 GLU A N 1
ATOM 1847 C CA . GLU A 1 244 ? -10.755 -0.975 29.489 1.00 98.00 244 GLU A CA 1
ATOM 1848 C C . GLU A 1 244 ? -10.171 0.052 28.517 1.00 98.00 244 GLU A C 1
ATOM 1850 O O . GLU A 1 244 ? -10.260 1.257 28.751 1.00 98.00 244 GLU A O 1
ATOM 1855 N N . PHE A 1 245 ? -9.614 -0.418 27.400 1.00 98.38 245 PHE A N 1
ATOM 1856 C CA . PHE A 1 245 ? -9.028 0.431 26.372 1.00 98.38 245 PHE A CA 1
ATOM 1857 C C . PHE A 1 245 ? -10.058 1.376 25.741 1.00 98.38 245 PHE A C 1
ATOM 1859 O O . PHE A 1 245 ? -9.815 2.580 25.649 1.00 98.38 245 PHE A O 1
ATOM 1866 N N . PHE A 1 246 ? -11.228 0.863 25.353 1.00 98.44 246 PHE A N 1
ATOM 1867 C CA . PHE A 1 246 ? -12.296 1.680 24.772 1.00 98.44 246 PHE A CA 1
ATOM 1868 C C . PHE A 1 246 ? -12.889 2.665 25.783 1.00 98.44 246 PHE A C 1
ATOM 1870 O O . PHE A 1 246 ? -13.045 3.844 25.466 1.00 98.44 246 PHE A O 1
ATOM 1877 N N . THR A 1 247 ? -13.142 2.238 27.020 1.00 97.44 247 THR A N 1
ATOM 1878 C CA . THR A 1 247 ? -13.641 3.137 28.070 1.00 97.44 247 THR A CA 1
ATOM 1879 C C . THR A 1 247 ? -12.637 4.252 28.378 1.00 97.44 247 THR A C 1
ATOM 1881 O O . THR A 1 247 ? -13.029 5.412 28.492 1.00 97.44 247 THR A O 1
ATOM 1884 N N . ALA A 1 248 ? -11.335 3.951 28.428 1.00 96.69 248 ALA A N 1
ATOM 1885 C CA . ALA A 1 248 ? -10.295 4.962 28.634 1.00 96.69 248 ALA A CA 1
ATOM 1886 C C . ALA A 1 248 ? -10.228 5.991 27.490 1.00 96.69 248 ALA A C 1
ATOM 1888 O O . ALA A 1 248 ? -9.980 7.176 27.722 1.00 96.69 248 ALA A O 1
ATOM 1889 N N . LEU A 1 249 ? -10.454 5.555 26.249 1.00 97.31 249 LEU A N 1
ATOM 1890 C CA . LEU A 1 249 ? -10.535 6.441 25.086 1.00 97.31 249 LEU A CA 1
ATOM 1891 C C . LEU A 1 249 ? -11.778 7.341 25.122 1.00 97.31 249 LEU A C 1
ATOM 1893 O O . LEU A 1 249 ? -11.667 8.525 24.802 1.00 97.31 249 LEU A O 1
ATOM 1897 N N . ALA A 1 250 ? -12.935 6.809 25.529 1.00 96.44 250 ALA A N 1
ATOM 1898 C CA . ALA A 1 250 ? -14.153 7.602 25.707 1.00 96.44 250 ALA A CA 1
ATOM 1899 C C . ALA A 1 250 ? -13.975 8.681 26.784 1.00 96.44 250 ALA A C 1
ATOM 1901 O O . ALA A 1 250 ? -14.245 9.849 26.514 1.00 96.44 250 ALA A O 1
ATOM 1902 N N . ALA A 1 251 ? -13.440 8.319 27.954 1.00 93.31 251 ALA A N 1
ATOM 1903 C CA . ALA A 1 251 ? -13.235 9.259 29.057 1.00 93.31 251 ALA A CA 1
ATOM 1904 C C . ALA A 1 251 ? -12.338 10.447 28.656 1.00 93.31 251 ALA A C 1
ATOM 1906 O O . ALA A 1 251 ? -12.684 11.602 28.885 1.00 93.31 251 ALA A O 1
ATOM 1907 N N . LYS A 1 252 ? -11.227 10.203 27.943 1.00 88.88 252 LYS A N 1
ATOM 1908 C CA . LYS A 1 252 ? -10.351 11.301 27.486 1.00 88.88 252 LYS A CA 1
ATOM 1909 C C . LYS A 1 252 ? -10.987 12.221 26.447 1.00 88.88 252 LYS A C 1
ATOM 1911 O O . LYS A 1 252 ? -10.595 13.388 26.340 1.00 88.88 252 LYS A O 1
ATOM 1916 N N . LYS A 1 253 ? -11.925 11.714 25.645 1.00 85.56 253 LYS A N 1
ATOM 1917 C CA . LYS A 1 253 ? -12.691 12.549 24.712 1.00 85.56 253 LYS A CA 1
ATOM 1918 C C . LYS A 1 253 ? -13.576 13.529 25.483 1.00 85.56 253 LYS A C 1
ATOM 1920 O O . LYS A 1 253 ? -13.644 14.696 25.104 1.00 85.56 253 LYS A O 1
ATOM 1925 N N . GLU A 1 254 ? -14.208 13.073 26.561 1.00 78.00 254 GLU A N 1
ATOM 1926 C CA . GLU A 1 254 ? -15.014 13.922 27.446 1.00 78.00 254 GLU A CA 1
ATOM 1927 C C . GLU A 1 254 ? -14.152 14.993 28.123 1.00 78.00 254 GLU A C 1
ATOM 1929 O O . GLU A 1 254 ? -14.501 16.171 28.049 1.00 78.00 254 GLU A O 1
ATOM 1934 N N . ASP A 1 255 ? -12.979 14.629 28.651 1.00 76.75 255 ASP A N 1
ATOM 1935 C CA . ASP A 1 255 ? -12.035 15.582 29.259 1.00 76.75 255 ASP A CA 1
ATOM 1936 C C . ASP A 1 255 ? -11.565 16.657 28.269 1.00 76.75 255 ASP A C 1
ATOM 1938 O O . ASP A 1 255 ? -11.493 17.842 28.601 1.00 76.75 255 ASP A O 1
ATOM 1942 N N . SER A 1 256 ? -11.268 16.260 27.027 1.00 73.75 256 SER A N 1
ATOM 1943 C CA . SER A 1 256 ? -10.832 17.188 25.975 1.00 73.75 256 SER A CA 1
ATOM 1944 C C . SER A 1 256 ? -11.943 18.174 25.607 1.00 73.75 256 SER A C 1
ATOM 1946 O O . SER A 1 256 ? -11.694 19.371 25.468 1.00 73.75 256 SER A O 1
ATOM 1948 N N . ASN A 1 257 ? -13.184 17.692 25.507 1.00 70.12 257 ASN A N 1
ATOM 1949 C CA . ASN A 1 257 ? -14.345 18.540 25.252 1.00 70.12 257 ASN A CA 1
ATOM 1950 C C . ASN A 1 257 ? -14.631 19.476 26.439 1.00 70.12 257 ASN A C 1
ATOM 1952 O O . ASN A 1 257 ? -14.903 20.657 26.228 1.00 70.12 257 ASN A O 1
ATOM 1956 N N . ALA A 1 258 ? -14.500 18.988 27.675 1.00 57.84 258 ALA A N 1
ATOM 1957 C CA . ALA A 1 258 ? -14.682 19.780 28.889 1.00 57.84 258 ALA A CA 1
ATOM 1958 C C . ALA A 1 258 ? -13.614 20.886 29.032 1.00 57.84 258 ALA A C 1
ATOM 1960 O O . ALA A 1 258 ? -13.942 22.026 29.380 1.00 57.84 258 ALA A O 1
ATOM 1961 N N . ALA A 1 259 ? -12.350 20.593 28.707 1.00 51.34 259 ALA A N 1
ATOM 1962 C CA . ALA A 1 259 ? -11.249 21.562 28.697 1.00 51.34 259 ALA A CA 1
ATOM 1963 C C . ALA A 1 259 ? -11.461 22.681 27.658 1.00 51.34 259 ALA A C 1
ATOM 1965 O O . ALA A 1 259 ? -11.232 23.854 27.954 1.00 51.34 259 ALA A O 1
ATOM 1966 N N . LEU A 1 260 ? -11.976 22.348 26.468 1.00 50.72 260 LEU A N 1
ATOM 1967 C CA . LEU A 1 260 ? -12.366 23.344 25.463 1.00 50.72 260 LEU A CA 1
ATOM 1968 C C . LEU A 1 260 ? -13.541 24.225 25.924 1.00 50.72 260 LEU A C 1
ATOM 1970 O O . LEU A 1 260 ? -13.553 25.415 25.622 1.00 50.72 260 LEU A O 1
ATOM 1974 N N . THR A 1 261 ? -14.500 23.683 26.682 1.00 50.47 261 THR A N 1
ATOM 1975 C CA . THR A 1 261 ? -15.645 24.461 27.203 1.00 50.47 261 THR A CA 1
ATOM 1976 C C . THR A 1 261 ? -15.332 25.302 28.447 1.00 50.47 261 THR A C 1
ATOM 1978 O O . THR A 1 261 ? -16.051 26.256 28.736 1.00 50.47 261 THR A O 1
ATOM 1981 N N . SER A 1 262 ? -14.262 24.983 29.183 1.00 46.09 262 SER A N 1
ATOM 1982 C CA . SER A 1 262 ? -13.844 25.693 30.406 1.00 46.09 262 SER A CA 1
ATOM 1983 C C . SER A 1 262 ? -12.785 26.779 30.162 1.00 46.09 262 SER A C 1
ATOM 1985 O O . SER A 1 262 ? -12.608 27.657 31.005 1.00 46.09 262 SER A O 1
ATOM 1987 N N . GLY A 1 263 ? -12.141 26.794 28.989 1.00 41.09 263 GLY A N 1
ATOM 1988 C CA . GLY A 1 263 ? -11.163 27.813 28.579 1.00 41.09 263 GLY A CA 1
ATOM 1989 C C . GLY A 1 263 ? -11.742 29.187 28.199 1.00 41.09 263 GLY A C 1
ATOM 1990 O O . GLY A 1 263 ? -10.979 30.092 27.870 1.00 41.09 263 GLY A O 1
ATOM 1991 N N . THR A 1 264 ? -13.065 29.379 28.243 1.00 39.25 264 THR A N 1
ATOM 1992 C CA . THR A 1 264 ? -13.747 30.631 27.845 1.00 39.25 264 THR A CA 1
ATOM 1993 C C . THR A 1 264 ? -14.255 31.495 29.003 1.00 39.25 264 THR A C 1
ATOM 1995 O O . THR A 1 264 ? -15.058 32.401 28.788 1.00 39.25 264 THR A O 1
ATOM 1998 N N . ALA A 1 265 ? -13.782 31.284 30.232 1.00 39.91 265 ALA A N 1
ATOM 1999 C CA . ALA A 1 265 ? -14.135 32.140 31.362 1.00 39.91 265 ALA A CA 1
ATOM 2000 C C . ALA A 1 265 ? -12.886 32.579 32.136 1.00 39.91 265 ALA A C 1
ATOM 2002 O O . ALA A 1 265 ? -12.415 31.862 33.010 1.00 39.91 265 ALA A O 1
ATOM 2003 N N . THR A 1 266 ? -12.335 33.750 31.792 1.00 32.84 266 THR A N 1
ATOM 2004 C CA . THR A 1 266 ? -11.827 34.807 32.702 1.00 32.84 266 THR A CA 1
ATOM 2005 C C . THR A 1 266 ? -11.005 35.842 31.914 1.00 32.84 266 THR A C 1
ATOM 2007 O O . THR A 1 266 ? -10.099 35.488 31.171 1.00 32.84 266 THR A O 1
ATOM 2010 N N . GLY A 1 267 ? -11.293 37.135 32.122 1.00 30.25 267 GLY A N 1
ATOM 2011 C CA . GLY A 1 267 ? -10.379 38.242 31.791 1.00 30.25 267 GLY A CA 1
ATOM 2012 C C . GLY A 1 267 ? -10.857 39.188 30.687 1.00 30.25 267 GLY A C 1
ATOM 2013 O O . GLY A 1 267 ? -10.525 39.012 29.522 1.00 30.25 267 GLY A O 1
ATOM 2014 N N . GLY A 1 268 ? -11.624 40.213 31.069 1.00 28.92 268 GLY A N 1
ATOM 2015 C CA . GLY A 1 268 ? -12.074 41.287 30.181 1.00 28.92 268 GLY A CA 1
ATOM 2016 C C . GLY A 1 268 ? -11.020 42.367 29.902 1.00 28.92 268 GLY A C 1
ATOM 2017 O O . GLY A 1 268 ? -10.095 42.575 30.683 1.00 28.92 268 GLY A O 1
ATOM 2018 N N . GLY A 1 269 ? -11.223 43.094 28.801 1.00 27.27 269 GLY A N 1
ATOM 2019 C CA . GLY A 1 269 ? -10.487 44.306 28.433 1.00 27.27 269 GLY A CA 1
ATOM 2020 C C . GLY A 1 269 ? -10.720 44.667 26.964 1.00 27.27 269 GLY A C 1
ATOM 2021 O O . GLY A 1 269 ? -10.166 44.039 26.075 1.00 27.27 269 GLY A O 1
ATOM 2022 N N . ALA A 1 270 ? -11.600 45.635 26.720 1.00 28.84 270 ALA A N 1
ATOM 2023 C CA . ALA A 1 270 ? -12.188 45.988 25.429 1.00 28.84 270 ALA A CA 1
ATOM 2024 C C . ALA A 1 270 ? -11.199 46.449 24.340 1.00 28.84 270 ALA A C 1
ATOM 2026 O O . ALA A 1 270 ? -10.352 47.291 24.615 1.00 28.84 270 ALA A O 1
ATOM 2027 N N . THR A 1 271 ? -11.431 46.066 23.075 1.00 26.00 271 THR A N 1
ATOM 2028 C CA . THR A 1 271 ? -11.548 47.025 21.953 1.00 26.00 271 THR A CA 1
ATOM 2029 C C . THR A 1 271 ? -12.305 46.405 20.770 1.00 26.00 271 THR A C 1
ATOM 2031 O O . THR A 1 271 ? -12.128 45.245 20.417 1.00 26.00 271 THR A O 1
ATOM 2034 N N . THR A 1 272 ? -13.195 47.206 20.199 1.00 26.16 272 THR A N 1
ATOM 2035 C CA . THR A 1 272 ? -14.195 46.911 19.172 1.00 26.16 272 THR A CA 1
ATOM 2036 C C . THR A 1 272 ? -13.597 46.690 17.779 1.00 26.16 272 THR A C 1
ATOM 2038 O O . THR A 1 272 ? -12.996 47.617 17.248 1.00 26.16 272 THR A O 1
ATOM 2041 N N . THR A 1 273 ? -13.914 45.568 17.119 1.00 23.98 273 THR A N 1
ATOM 2042 C CA . THR A 1 273 ? -14.129 45.559 15.657 1.00 23.98 273 THR A CA 1
ATOM 2043 C C . THR A 1 273 ? -15.046 44.412 15.232 1.00 23.98 273 THR A C 1
ATOM 2045 O O . THR A 1 273 ? -14.715 43.234 15.315 1.00 23.98 273 THR A O 1
ATOM 2048 N N . THR A 1 274 ? -16.236 44.782 14.773 1.00 24.00 274 THR A N 1
ATOM 2049 C CA . THR A 1 274 ? -17.257 43.933 14.155 1.00 24.00 274 THR A CA 1
ATOM 2050 C C . THR A 1 274 ? -16.792 43.370 12.812 1.00 24.00 274 THR A C 1
ATOM 2052 O O . THR A 1 274 ? -16.477 44.144 11.914 1.00 24.00 274 THR A O 1
ATOM 2055 N N . THR A 1 275 ? -16.887 42.053 12.612 1.00 24.66 275 THR A N 1
ATOM 2056 C CA . THR A 1 275 ? -17.091 41.464 11.276 1.00 24.66 275 THR A CA 1
ATOM 2057 C C . THR A 1 275 ? -18.193 40.409 11.343 1.00 24.66 275 THR A C 1
ATOM 2059 O O . THR A 1 275 ? -18.128 39.444 12.099 1.00 24.66 275 THR A O 1
ATOM 2062 N N . LYS A 1 276 ? -19.266 40.683 10.595 1.00 26.27 276 LYS A N 1
ATOM 2063 C CA . LYS A 1 276 ? -20.418 39.810 10.375 1.00 26.27 276 LYS A CA 1
ATOM 2064 C C . LYS A 1 276 ? -20.048 38.732 9.357 1.00 26.27 276 LYS A C 1
ATOM 2066 O O . LYS A 1 276 ? -19.372 39.019 8.373 1.00 26.27 276 LYS A O 1
ATOM 2071 N N . SER A 1 277 ? -20.558 37.530 9.593 1.00 25.67 277 SER A N 1
ATOM 2072 C CA . SER A 1 277 ? -20.667 36.432 8.637 1.00 25.67 277 SER A CA 1
ATOM 2073 C C . SER A 1 277 ? -21.495 36.844 7.413 1.00 25.67 277 SER A C 1
ATOM 2075 O O . SER A 1 277 ? -22.619 37.320 7.577 1.00 25.67 277 SER A O 1
ATOM 2077 N N . ASN A 1 278 ? -20.963 36.612 6.213 1.00 25.39 278 ASN A N 1
ATOM 2078 C CA . ASN A 1 278 ? -21.692 36.668 4.946 1.00 25.39 278 ASN A CA 1
ATOM 2079 C C . ASN A 1 278 ? -21.579 35.294 4.271 1.00 25.39 278 ASN A C 1
ATOM 2081 O O . ASN A 1 278 ? -20.693 35.093 3.450 1.00 25.39 278 ASN A O 1
ATOM 2085 N N . ASP A 1 279 ? -22.489 34.387 4.614 1.00 28.91 279 ASP A N 1
ATOM 2086 C CA . ASP A 1 279 ? -22.813 33.211 3.802 1.00 28.91 279 ASP A CA 1
ATOM 2087 C C . ASP A 1 279 ? -24.275 33.338 3.382 1.00 28.91 279 ASP A C 1
ATOM 2089 O O . ASP A 1 279 ? -25.171 32.730 3.958 1.00 28.91 279 ASP A O 1
ATOM 2093 N N . ASP A 1 280 ? -24.517 34.206 2.407 1.00 29.34 280 ASP A N 1
ATOM 2094 C CA . ASP A 1 280 ? -25.681 34.109 1.537 1.00 29.34 280 ASP A CA 1
ATOM 2095 C C . ASP A 1 280 ? -25.371 34.905 0.276 1.00 29.34 280 ASP A C 1
ATOM 2097 O O . ASP A 1 280 ? -25.420 36.131 0.288 1.00 29.34 280 ASP A O 1
ATOM 2101 N N . LEU A 1 281 ? -24.946 34.217 -0.784 1.00 25.61 281 LEU A N 1
ATOM 2102 C CA . LEU A 1 281 ? -25.040 34.703 -2.156 1.00 25.61 281 LEU A CA 1
ATOM 2103 C C . LEU A 1 281 ? -24.757 33.548 -3.122 1.00 25.61 281 LEU A C 1
ATOM 2105 O O . LEU A 1 281 ? -23.637 33.067 -3.269 1.00 25.61 281 LEU A O 1
ATOM 2109 N N . THR A 1 282 ? -25.810 33.217 -3.868 1.00 29.38 282 THR A N 1
ATOM 2110 C CA . THR A 1 282 ? -25.801 32.659 -5.231 1.00 29.38 282 THR A CA 1
ATOM 2111 C C . THR A 1 282 ? -25.947 31.149 -5.440 1.00 29.38 282 THR A C 1
ATOM 2113 O O . THR A 1 282 ? -25.408 30.584 -6.387 1.00 29.38 282 THR A O 1
ATOM 2116 N N . LEU A 1 283 ? -26.958 30.564 -4.788 1.00 27.91 283 LEU A N 1
ATOM 2117 C CA . LEU A 1 283 ? -27.835 29.567 -5.431 1.00 27.91 283 LEU A CA 1
ATOM 2118 C C . LEU A 1 283 ? -28.790 30.258 -6.438 1.00 27.91 283 LEU A C 1
ATOM 2120 O O . LEU A 1 283 ? -30.011 30.184 -6.346 1.00 27.91 283 LEU A O 1
ATOM 2124 N N . LYS A 1 284 ? -28.217 31.023 -7.371 1.00 31.02 284 LYS A N 1
ATOM 2125 C CA . LYS A 1 284 ? -28.919 31.705 -8.476 1.00 31.02 284 LYS A CA 1
ATOM 2126 C C . LYS A 1 284 ? -28.060 31.796 -9.747 1.00 31.02 284 LYS A C 1
ATOM 2128 O O . LYS A 1 284 ? -28.589 32.081 -10.806 1.00 31.02 284 LYS A O 1
ATOM 2133 N N . ALA A 1 285 ? -26.767 31.462 -9.670 1.00 30.23 285 ALA A N 1
ATOM 2134 C CA . ALA A 1 285 ? -25.856 31.457 -10.818 1.00 30.23 285 ALA A CA 1
ATOM 2135 C C . ALA A 1 285 ? -25.757 30.097 -11.549 1.00 30.23 285 ALA A C 1
ATOM 2137 O O . ALA A 1 285 ? -25.032 29.982 -12.527 1.00 30.23 285 ALA A O 1
ATOM 2138 N N . LEU A 1 286 ? -26.489 29.067 -11.101 1.00 28.31 286 LEU A N 1
ATOM 2139 C CA . LEU A 1 286 ? -26.414 27.702 -11.655 1.00 28.31 286 LEU A CA 1
ATOM 2140 C C . LEU A 1 286 ? -27.690 27.231 -12.373 1.00 28.31 286 LEU A C 1
ATOM 2142 O O . LEU A 1 286 ? -27.782 26.063 -12.739 1.00 28.31 286 LEU A O 1
ATOM 2146 N N . LYS A 1 287 ? -28.678 28.112 -12.591 1.00 29.08 287 LYS A N 1
ATOM 2147 C CA . LYS A 1 287 ? -29.940 27.750 -13.267 1.00 29.08 287 LYS A CA 1
ATOM 2148 C C . LYS A 1 287 ? -30.173 28.390 -14.641 1.00 29.08 287 LYS A C 1
ATOM 2150 O O . LYS A 1 287 ? -31.124 27.993 -15.299 1.00 29.08 287 LYS A O 1
ATOM 2155 N N . ASP A 1 288 ? -29.262 29.234 -15.129 1.00 29.59 288 ASP A N 1
ATOM 2156 C CA . ASP A 1 288 ? -29.450 29.962 -16.400 1.00 29.59 288 ASP A CA 1
ATOM 2157 C C . ASP A 1 288 ? -28.497 29.535 -17.541 1.00 29.59 288 ASP A C 1
ATOM 2159 O O . ASP A 1 288 ? -28.372 30.237 -18.537 1.00 29.59 288 ASP A O 1
ATOM 2163 N N . ALA A 1 289 ? -27.849 28.366 -17.457 1.00 28.84 289 ALA A N 1
ATOM 2164 C CA . ALA A 1 289 ? -26.956 27.857 -18.515 1.00 28.84 289 ALA A CA 1
ATOM 2165 C C . ALA A 1 289 ? -27.507 26.633 -19.280 1.00 28.84 289 ALA A C 1
ATOM 2167 O O . ALA A 1 289 ? -26.743 25.859 -19.853 1.00 28.84 289 ALA A O 1
ATOM 2168 N N . ALA A 1 290 ? -28.830 26.443 -19.293 1.00 29.38 290 ALA A N 1
ATOM 2169 C CA . ALA A 1 290 ? -29.487 25.353 -20.015 1.00 29.38 290 ALA A CA 1
ATOM 2170 C C . ALA A 1 290 ? -30.714 25.851 -20.797 1.00 29.38 290 ALA A C 1
ATOM 2172 O O . ALA A 1 290 ? -31.843 25.473 -20.502 1.00 29.38 290 ALA A O 1
ATOM 2173 N N . ALA A 1 291 ? -30.495 26.714 -21.792 1.00 25.62 291 ALA A N 1
ATOM 2174 C CA . ALA A 1 291 ? -31.450 26.957 -22.873 1.00 25.62 291 ALA A CA 1
ATOM 2175 C C . ALA A 1 291 ? -30.759 27.623 -24.076 1.00 25.62 291 ALA A C 1
ATOM 2177 O O . ALA A 1 291 ? -29.970 28.545 -23.903 1.00 25.62 291 ALA A O 1
ATOM 2178 N N . VAL A 1 292 ? -31.171 27.204 -25.279 1.00 27.53 292 VAL A N 1
ATOM 2179 C CA . VAL A 1 292 ? -30.873 27.763 -26.615 1.00 27.53 292 VAL A CA 1
ATOM 2180 C C . VAL A 1 292 ? -29.592 27.246 -27.291 1.00 27.53 292 VAL A C 1
ATOM 2182 O O . VAL A 1 292 ? -28.496 27.724 -27.034 1.00 27.53 292 VAL A O 1
ATOM 2185 N N . MET A 1 293 ? -29.768 26.282 -28.206 1.00 26.09 293 MET A N 1
ATOM 2186 C CA . MET A 1 293 ? -29.410 26.363 -29.640 1.00 26.09 293 MET A CA 1
ATOM 2187 C C . MET A 1 293 ? -29.747 25.009 -30.302 1.00 26.09 293 MET A C 1
ATOM 2189 O O . MET A 1 293 ? -28.983 24.050 -30.241 1.00 26.09 293 MET A O 1
ATOM 2193 N N . THR A 1 294 ? -30.920 24.940 -30.932 1.00 25.91 294 THR A N 1
ATOM 2194 C CA . THR A 1 294 ? -31.309 23.924 -31.926 1.00 25.91 294 THR A CA 1
ATOM 2195 C C . THR A 1 294 ? -31.680 24.623 -33.230 1.00 25.91 294 THR A C 1
ATOM 2197 O O . THR A 1 294 ? -32.194 25.740 -33.179 1.00 25.91 294 THR A O 1
ATOM 2200 N N . ALA A 1 295 ? -31.536 23.870 -34.330 1.00 25.44 295 ALA A N 1
ATOM 2201 C CA . ALA A 1 295 ? -31.859 24.137 -35.743 1.00 25.44 295 ALA A CA 1
ATOM 2202 C C . ALA A 1 295 ? -30.695 24.738 -36.548 1.00 25.44 295 ALA A C 1
ATOM 2204 O O . ALA A 1 295 ? -30.104 25.724 -36.131 1.00 25.44 295 ALA A O 1
ATOM 2205 N N . GLY A 1 296 ? -30.283 24.217 -37.706 1.00 24.30 296 GLY A N 1
ATOM 2206 C CA . GLY A 1 296 ? -30.656 23.082 -38.575 1.00 24.30 296 GLY A CA 1
ATOM 2207 C C . GLY A 1 296 ? -29.439 22.832 -39.504 1.00 24.30 296 GLY A C 1
ATOM 2208 O O . GLY A 1 296 ? -28.457 23.558 -39.392 1.00 24.30 296 GLY A O 1
ATOM 2209 N N . SER A 1 297 ? -29.354 21.863 -40.412 1.00 26.48 297 SER A N 1
ATOM 2210 C CA . SER A 1 297 ? -30.356 21.133 -41.192 1.00 26.48 297 SER A CA 1
ATOM 2211 C C . SER A 1 297 ? -29.659 20.011 -41.995 1.00 26.48 297 SER A C 1
ATOM 2213 O O . SER A 1 297 ? -28.488 20.185 -42.323 1.00 26.48 297 SER A O 1
ATOM 2215 N N . SER A 1 298 ? -30.422 18.942 -42.310 1.00 27.00 298 SER A N 1
ATOM 2216 C CA . SER A 1 298 ? -30.509 18.171 -43.589 1.00 27.00 298 SER A CA 1
ATOM 2217 C C . SER A 1 298 ? -29.222 17.683 -44.273 1.00 27.00 298 SER A C 1
ATOM 2219 O O . SER A 1 298 ? -28.272 18.439 -44.401 1.00 27.00 298 SER A O 1
ATOM 2221 N N . GLU A 1 299 ? -29.078 16.513 -44.884 1.00 27.89 299 GLU A N 1
ATOM 2222 C CA . GLU A 1 299 ? -29.856 15.348 -45.357 1.00 27.89 299 GLU A CA 1
ATOM 2223 C C . GLU A 1 299 ? -28.716 14.338 -45.715 1.00 27.89 299 GLU A C 1
ATOM 2225 O O . GLU A 1 299 ? -27.587 14.757 -45.964 1.00 27.89 299 GLU A O 1
ATOM 2230 N N . ASP A 1 300 ? -28.815 13.015 -45.599 1.00 26.95 300 ASP A N 1
ATOM 2231 C CA . ASP A 1 300 ? -29.444 12.158 -46.599 1.00 26.95 300 ASP A CA 1
ATOM 2232 C C . ASP A 1 300 ? -29.306 10.673 -46.191 1.00 26.95 300 ASP A C 1
ATOM 2234 O O . ASP A 1 300 ? -28.238 10.217 -45.782 1.00 26.95 300 ASP A O 1
ATOM 2238 N N . GLN A 1 301 ? -30.414 9.964 -46.412 1.00 27.78 301 GLN A N 1
ATOM 2239 C CA . GLN A 1 301 ? -30.569 8.625 -46.999 1.00 27.78 301 GLN A CA 1
ATOM 2240 C C . GLN A 1 301 ? -30.209 7.328 -46.248 1.00 27.78 301 GLN A C 1
ATOM 2242 O O . GLN A 1 301 ? -29.062 6.953 -46.014 1.00 27.78 301 GLN A O 1
ATOM 2247 N N . ASP A 1 302 ? -31.307 6.600 -46.027 1.00 25.56 302 ASP A N 1
ATOM 2248 C CA . ASP A 1 302 ? -31.494 5.165 -45.861 1.00 25.56 302 ASP A CA 1
ATOM 2249 C C . ASP A 1 302 ? -30.612 4.277 -46.754 1.00 25.56 302 ASP A C 1
ATOM 2251 O O . ASP A 1 302 ? -30.467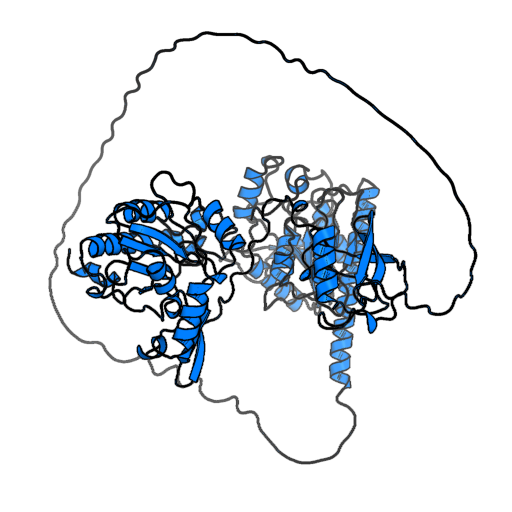 4.516 -47.952 1.00 25.56 302 ASP A O 1
ATOM 2255 N N . MET A 1 303 ? -30.202 3.129 -46.207 1.00 27.92 303 MET A N 1
ATOM 2256 C CA . MET A 1 303 ? -30.444 1.850 -46.877 1.00 27.92 303 MET A CA 1
ATOM 2257 C C . MET A 1 303 ? -30.456 0.699 -45.867 1.00 27.92 303 MET A C 1
ATOM 2259 O O . MET A 1 303 ? -29.484 0.408 -45.173 1.00 27.92 303 MET A O 1
ATOM 2263 N N . ASP A 1 304 ? -31.621 0.073 -45.837 1.00 28.36 304 ASP A N 1
ATOM 2264 C CA . ASP A 1 304 ? -31.970 -1.236 -45.308 1.00 28.36 304 ASP A CA 1
ATOM 2265 C C . ASP A 1 304 ? -31.075 -2.341 -45.911 1.00 28.36 304 ASP A C 1
ATOM 2267 O O . ASP A 1 304 ? -30.752 -2.260 -47.095 1.00 28.36 304 ASP A O 1
ATOM 2271 N N . LEU A 1 305 ? -30.717 -3.382 -45.142 1.00 29.22 305 LEU A N 1
ATOM 2272 C CA . LEU A 1 305 ? -30.564 -4.758 -45.649 1.00 29.22 305 LEU A CA 1
ATOM 2273 C C . LEU A 1 305 ? -30.387 -5.794 -44.519 1.00 29.22 305 LEU A C 1
ATOM 2275 O O . LEU A 1 305 ? -29.405 -5.851 -43.782 1.00 29.22 305 LEU A O 1
ATOM 2279 N N . LYS A 1 306 ? -31.422 -6.627 -44.469 1.00 28.39 306 LYS A N 1
ATOM 2280 C CA . LYS A 1 306 ? -31.672 -7.901 -43.794 1.00 28.39 306 LYS A CA 1
ATOM 2281 C C . LYS A 1 306 ? -30.576 -8.988 -43.875 1.00 28.39 306 LYS A C 1
ATOM 2283 O O . LYS A 1 306 ? -29.969 -9.182 -44.917 1.00 28.39 306 LYS A O 1
ATOM 2288 N N . GLN A 1 307 ? -30.574 -9.788 -42.798 1.00 26.34 307 GLN A N 1
ATOM 2289 C CA . GLN A 1 307 ? -30.621 -11.268 -42.695 1.00 26.34 307 GLN A CA 1
ATOM 2290 C C . GLN A 1 307 ? -29.531 -12.200 -43.257 1.00 26.34 307 GLN A C 1
ATOM 2292 O O . GLN A 1 307 ? -28.947 -11.978 -44.309 1.00 26.34 307 GLN A O 1
ATOM 2297 N N . ALA A 1 308 ? -29.519 -13.355 -42.564 1.00 26.75 308 ALA A N 1
ATOM 2298 C CA . ALA A 1 308 ? -29.134 -14.722 -42.940 1.00 26.75 308 ALA A CA 1
ATOM 2299 C C . ALA A 1 308 ? -27.740 -15.125 -42.428 1.00 26.75 308 ALA A C 1
ATOM 2301 O O . ALA A 1 308 ? -26.744 -14.500 -42.771 1.00 26.75 308 ALA A O 1
ATOM 2302 N N . ASP A 1 309 ? -27.687 -15.972 -41.388 1.00 27.14 309 ASP A N 1
ATOM 2303 C CA . ASP A 1 309 ? -27.643 -17.458 -41.456 1.00 27.14 309 ASP A CA 1
ATOM 2304 C C . ASP A 1 309 ? -26.219 -17.907 -41.836 1.00 27.14 309 ASP A C 1
ATOM 2306 O O . ASP A 1 309 ? -25.573 -17.281 -42.659 1.00 27.14 309 ASP A O 1
ATOM 2310 N N . SER A 1 310 ? -25.577 -18.963 -41.346 1.00 28.56 310 SER A N 1
ATOM 2311 C CA . SER A 1 310 ? -25.937 -20.249 -40.732 1.00 28.56 310 SER A CA 1
ATOM 2312 C C . SER A 1 310 ? -24.573 -20.909 -40.396 1.00 28.56 310 SER A C 1
ATOM 2314 O O . SER A 1 310 ? -23.581 -20.603 -41.050 1.00 28.56 310 SER A O 1
ATOM 2316 N N . MET A 1 311 ? -24.419 -21.538 -39.228 1.00 27.91 311 MET A N 1
ATOM 2317 C CA . MET A 1 311 ? -24.289 -22.995 -39.010 1.00 27.91 311 MET A CA 1
ATOM 2318 C C . MET A 1 311 ? -23.032 -23.717 -39.541 1.00 27.91 311 MET A C 1
ATOM 2320 O O . MET A 1 311 ? -22.499 -23.432 -40.604 1.00 27.91 311 MET A O 1
ATOM 2324 N N . ASP A 1 312 ? -22.695 -24.732 -38.741 1.00 28.66 312 ASP A N 1
ATOM 2325 C CA . ASP A 1 312 ? -21.778 -25.864 -38.906 1.00 28.66 312 ASP A CA 1
ATOM 2326 C C . ASP A 1 312 ? -20.282 -25.631 -38.656 1.00 28.66 312 ASP A C 1
ATOM 2328 O O . ASP A 1 312 ? -19.632 -24.825 -39.306 1.00 28.66 312 ASP A O 1
ATOM 2332 N N . SER A 1 313 ? -19.684 -26.176 -37.586 1.00 29.16 313 SER A N 1
ATOM 2333 C CA . SER A 1 313 ? -19.691 -27.550 -37.028 1.00 29.16 313 SER A CA 1
ATOM 2334 C C . SER A 1 313 ? -18.867 -28.549 -37.852 1.00 29.16 313 SER A C 1
ATOM 2336 O O . SER A 1 313 ? -18.771 -28.415 -39.066 1.00 29.16 313 SER A O 1
ATOM 2338 N N . LEU A 1 314 ? -18.278 -29.511 -37.121 1.00 28.56 314 LEU A N 1
ATOM 2339 C CA . LEU A 1 314 ? -17.371 -30.631 -37.456 1.00 28.56 314 LEU A CA 1
ATOM 2340 C C . LEU A 1 314 ? -15.994 -30.441 -36.768 1.00 28.56 314 LEU A C 1
ATOM 2342 O O . LEU A 1 314 ? -15.250 -29.532 -37.115 1.00 28.56 314 LEU A O 1
ATOM 2346 N N . THR A 1 315 ? -15.667 -31.097 -35.636 1.00 28.58 315 THR A N 1
ATOM 2347 C CA . THR A 1 315 ? -15.383 -32.547 -35.411 1.00 28.58 315 THR A CA 1
ATOM 2348 C C . THR A 1 315 ? -14.395 -33.092 -36.437 1.00 28.58 315 THR A C 1
ATOM 2350 O O . THR A 1 315 ? -14.559 -32.827 -37.617 1.00 28.58 315 THR A O 1
ATOM 2353 N N . ASP A 1 316 ? -13.426 -33.951 -36.175 1.00 26.67 316 ASP A N 1
ATOM 2354 C CA . ASP A 1 316 ? -12.828 -34.655 -35.039 1.00 26.67 316 ASP A CA 1
ATOM 2355 C C . ASP A 1 316 ? -11.696 -35.445 -35.731 1.00 26.67 316 ASP A C 1
ATOM 2357 O O . ASP A 1 316 ? -11.903 -35.924 -36.846 1.00 26.67 316 ASP A O 1
ATOM 2361 N N . SER A 1 317 ? -10.519 -35.574 -35.126 1.00 30.02 317 SER A N 1
ATOM 2362 C CA . SER A 1 317 ? -9.655 -36.736 -35.374 1.00 30.02 317 SER A CA 1
ATOM 2363 C C . SER A 1 317 ? -8.476 -36.720 -34.411 1.00 30.02 317 SER A C 1
ATOM 2365 O O . SER A 1 317 ? -7.444 -36.082 -34.629 1.00 30.02 317 SER A O 1
ATOM 2367 N N . SER A 1 318 ? -8.668 -37.477 -33.343 1.00 29.44 318 SER A N 1
ATOM 2368 C CA . SER A 1 318 ? -7.634 -38.244 -32.661 1.00 29.44 318 SER A CA 1
ATOM 2369 C C . SER A 1 318 ? -6.724 -39.022 -33.627 1.00 29.44 318 SER A C 1
ATOM 2371 O O . SER A 1 318 ? -7.181 -39.503 -34.660 1.00 29.44 318 SER A O 1
ATOM 2373 N N . LEU A 1 319 ? -5.454 -39.196 -33.243 1.00 29.17 319 LEU A N 1
ATOM 2374 C CA . LEU A 1 319 ? -4.691 -40.437 -33.430 1.00 29.17 319 LEU A CA 1
ATOM 2375 C C . LEU A 1 319 ? -3.498 -40.475 -32.451 1.00 29.17 319 LEU A C 1
ATOM 2377 O O . LEU A 1 319 ? -2.603 -39.634 -32.467 1.00 29.17 319 LEU A O 1
ATOM 2381 N N . SER A 1 320 ? -3.569 -41.482 -31.582 1.00 28.77 320 SER A N 1
ATOM 2382 C CA . SER A 1 320 ? -2.523 -42.190 -30.828 1.00 28.77 320 SER A CA 1
ATOM 2383 C C . SER A 1 320 ? -1.342 -42.605 -31.733 1.00 28.77 320 SER A C 1
ATOM 2385 O O . SER A 1 320 ? -1.496 -42.621 -32.947 1.00 28.77 320 SER A O 1
ATOM 2387 N N . SER A 1 321 ? -0.153 -43.055 -31.328 1.00 29.62 321 SER A N 1
ATOM 2388 C CA . SER A 1 321 ? 0.483 -43.548 -30.092 1.00 29.62 321 SER A CA 1
ATOM 2389 C C . SER A 1 321 ? 1.876 -44.030 -30.531 1.00 29.62 321 SER A C 1
ATOM 2391 O O . SER A 1 321 ? 1.962 -44.586 -31.624 1.00 29.62 321 SER A O 1
ATOM 2393 N N . SER A 1 322 ? 2.897 -43.965 -29.675 1.00 30.53 322 SER A N 1
ATOM 2394 C CA . SER A 1 322 ? 3.805 -45.109 -29.453 1.00 30.53 322 SER A CA 1
ATOM 2395 C C . SER A 1 322 ? 4.831 -44.799 -28.365 1.00 30.53 322 SER A C 1
ATOM 2397 O O . SER A 1 322 ? 5.667 -43.908 -28.520 1.00 30.53 322 SER A O 1
ATOM 2399 N N . ASP A 1 323 ? 4.743 -45.590 -27.302 1.00 29.23 323 ASP A N 1
ATOM 2400 C CA . ASP A 1 323 ? 5.751 -45.855 -26.281 1.00 29.23 323 ASP A CA 1
ATOM 2401 C C . ASP A 1 323 ? 7.091 -46.323 -26.867 1.00 29.23 323 ASP A C 1
ATOM 2403 O O . ASP A 1 323 ? 7.085 -47.084 -27.833 1.00 29.23 323 ASP A O 1
ATOM 2407 N N . ILE A 1 324 ? 8.205 -45.984 -26.201 1.00 30.66 324 ILE A N 1
ATOM 2408 C CA . ILE A 1 324 ? 9.300 -46.926 -25.896 1.00 30.66 324 ILE A CA 1
ATOM 2409 C C . ILE A 1 324 ? 9.827 -46.613 -24.485 1.00 30.66 324 ILE A C 1
ATOM 2411 O O . ILE A 1 324 ? 10.033 -45.461 -24.107 1.00 30.66 324 ILE A O 1
ATOM 2415 N N . SER A 1 325 ? 9.988 -47.690 -23.727 1.00 27.95 325 SER A N 1
ATOM 2416 C CA . SER A 1 325 ? 10.300 -47.847 -22.311 1.00 27.95 325 SER A CA 1
ATOM 2417 C C . SER A 1 325 ? 11.788 -48.126 -22.019 1.00 27.95 325 SER A C 1
ATOM 2419 O O . SER A 1 325 ? 12.570 -48.344 -22.938 1.00 27.95 325 SER A O 1
ATOM 2421 N N . GLU A 1 326 ? 12.072 -48.246 -20.709 1.00 28.97 326 GLU A N 1
ATOM 2422 C CA . GLU A 1 326 ? 13.198 -48.929 -20.018 1.00 28.97 326 GLU A CA 1
ATOM 2423 C C . GLU A 1 326 ? 14.430 -48.066 -19.668 1.00 28.97 326 GLU A C 1
ATOM 2425 O O . GLU A 1 326 ? 15.078 -47.503 -20.540 1.00 28.97 326 GLU A O 1
ATOM 2430 N N . ALA A 1 327 ? 14.651 -47.745 -18.376 1.00 28.11 327 ALA A N 1
ATOM 2431 C CA . ALA A 1 327 ? 15.268 -48.543 -17.276 1.00 28.11 327 ALA A CA 1
ATOM 2432 C C . ALA A 1 327 ? 16.776 -48.189 -17.164 1.00 28.11 327 ALA A C 1
ATOM 2434 O O . ALA A 1 327 ? 17.383 -47.894 -18.183 1.00 28.11 327 ALA A O 1
ATOM 2435 N N . SER A 1 328 ? 17.502 -48.148 -16.042 1.00 28.31 328 SER A N 1
ATOM 2436 C CA . SER A 1 328 ? 17.336 -48.390 -14.597 1.00 28.31 328 SER A CA 1
ATOM 2437 C C . SER A 1 328 ? 18.654 -47.948 -13.896 1.00 28.31 328 SER A C 1
ATOM 2439 O O . SER A 1 328 ? 19.612 -47.591 -14.578 1.00 28.31 328 SER A O 1
ATOM 2441 N N . ASP A 1 329 ? 18.688 -48.059 -12.559 1.00 28.03 329 ASP A N 1
ATOM 2442 C CA . ASP A 1 329 ? 19.834 -48.044 -11.613 1.00 28.03 329 ASP A CA 1
ATOM 2443 C C . ASP A 1 329 ? 20.429 -46.676 -11.219 1.00 28.03 329 ASP A C 1
ATOM 2445 O O . ASP A 1 329 ? 20.861 -45.893 -12.056 1.00 28.03 329 ASP A O 1
ATOM 2449 N N . ASP A 1 330 ? 20.340 -46.208 -9.966 1.00 27.47 330 ASP A N 1
ATOM 2450 C CA . ASP A 1 330 ? 20.731 -46.737 -8.636 1.00 27.47 330 ASP A CA 1
ATOM 2451 C C . ASP A 1 330 ? 22.212 -46.478 -8.282 1.00 27.47 330 ASP A C 1
ATOM 2453 O O . ASP A 1 330 ? 23.103 -46.534 -9.126 1.00 27.47 330 ASP A O 1
ATOM 2457 N N . THR A 1 331 ? 22.435 -46.236 -6.985 1.00 28.22 331 THR A N 1
ATOM 2458 C CA . THR A 1 331 ? 23.683 -46.259 -6.194 1.00 28.22 331 THR A CA 1
ATOM 2459 C C . THR A 1 331 ? 24.309 -44.934 -5.692 1.00 28.22 331 THR A C 1
ATOM 2461 O O . THR A 1 331 ? 25.081 -44.244 -6.345 1.00 28.22 331 THR A O 1
ATOM 2464 N N . THR A 1 332 ? 23.995 -44.665 -4.414 1.00 29.06 332 THR A N 1
ATOM 2465 C CA . THR A 1 332 ? 24.906 -44.471 -3.254 1.00 29.06 332 THR A CA 1
ATOM 2466 C C . THR A 1 332 ? 25.937 -43.329 -3.176 1.00 29.06 332 THR A C 1
ATOM 2468 O O . THR A 1 332 ? 26.847 -43.191 -3.984 1.00 29.06 332 THR A O 1
ATOM 2471 N N . ALA A 1 333 ? 25.870 -42.628 -2.032 1.00 29.06 333 ALA A N 1
ATOM 2472 C CA . ALA A 1 333 ? 26.923 -41.815 -1.411 1.00 29.06 333 ALA A CA 1
ATOM 2473 C C . ALA A 1 333 ? 28.176 -42.640 -1.020 1.00 29.06 333 ALA A C 1
ATOM 2475 O O . ALA A 1 333 ? 28.108 -43.869 -0.967 1.00 29.06 333 ALA A O 1
ATOM 2476 N N . PRO A 1 334 ? 29.297 -41.985 -0.647 1.00 37.81 334 PRO A N 1
ATOM 2477 C CA . PRO A 1 334 ? 29.524 -41.770 0.790 1.00 37.81 334 PRO A CA 1
ATOM 2478 C C . PRO A 1 334 ? 30.245 -40.457 1.171 1.00 37.81 334 PRO A C 1
ATOM 2480 O O . PRO A 1 334 ? 30.951 -39.831 0.385 1.00 37.81 334 PRO A O 1
ATOM 2483 N N . ALA A 1 335 ? 30.080 -40.082 2.443 1.00 28.08 335 ALA A N 1
ATOM 2484 C CA . ALA A 1 335 ? 30.877 -39.099 3.183 1.00 28.08 335 ALA A CA 1
ATOM 2485 C C . ALA A 1 335 ? 32.047 -39.774 3.936 1.00 28.08 335 ALA A C 1
ATOM 2487 O O . ALA A 1 335 ? 32.035 -40.999 4.046 1.00 28.08 335 ALA A O 1
ATOM 2488 N N . LEU A 1 336 ? 32.983 -38.966 4.484 1.00 30.19 336 LEU A N 1
ATOM 2489 C CA . LEU A 1 336 ? 33.808 -39.101 5.728 1.00 30.19 336 LEU A CA 1
ATOM 2490 C C . LEU A 1 336 ? 35.179 -38.334 5.582 1.00 30.19 336 LEU A C 1
ATOM 2492 O O . LEU A 1 336 ? 35.497 -37.932 4.467 1.00 30.19 336 LEU A O 1
ATOM 2496 N N . PRO A 1 337 ? 36.022 -38.113 6.633 1.00 46.56 337 PRO A N 1
ATOM 2497 C CA . PRO A 1 337 ? 35.902 -37.097 7.708 1.00 46.56 337 PRO A CA 1
ATOM 2498 C C . PRO A 1 337 ? 37.279 -36.446 8.121 1.00 46.56 337 PRO A C 1
ATOM 2500 O O . PRO A 1 337 ? 38.234 -36.525 7.358 1.00 46.56 337 PRO A O 1
ATOM 2503 N N . LEU A 1 338 ? 37.376 -35.918 9.371 1.00 25.98 338 LEU A N 1
ATOM 2504 C CA . LEU A 1 338 ? 38.556 -35.491 10.202 1.00 25.98 338 LEU A CA 1
ATOM 2505 C C . LEU A 1 338 ? 38.946 -33.986 10.151 1.00 25.98 338 LEU A C 1
ATOM 2507 O O . LEU A 1 338 ? 38.935 -33.394 9.086 1.00 25.98 338 LEU A O 1
ATOM 2511 N N . SER A 1 339 ? 39.330 -33.266 11.227 1.00 28.06 339 SER A N 1
ATOM 2512 C CA . SER A 1 339 ? 39.620 -33.581 12.647 1.00 28.06 339 SER A CA 1
ATOM 2513 C C . SER A 1 339 ? 39.816 -32.311 13.526 1.00 28.06 339 SER A C 1
ATOM 2515 O O . SER A 1 339 ? 40.454 -31.360 13.093 1.00 28.06 339 SER A O 1
ATOM 2517 N N . SER A 1 340 ? 39.315 -32.372 14.772 1.00 26.97 340 SER A N 1
ATOM 2518 C CA . SER A 1 340 ? 39.810 -31.902 16.103 1.00 26.97 340 SER A CA 1
ATOM 2519 C C . SER A 1 340 ? 40.800 -30.730 16.330 1.00 26.97 340 SER A C 1
ATOM 2521 O O . SER A 1 340 ? 41.908 -30.738 15.802 1.00 26.97 340 SER A O 1
ATOM 2523 N N . SER A 1 341 ? 40.499 -29.887 17.343 1.00 28.05 341 SER A N 1
ATOM 2524 C CA . SER A 1 341 ? 41.235 -29.651 18.633 1.00 28.05 341 SER A CA 1
ATOM 2525 C C . SER A 1 341 ? 40.989 -28.216 19.168 1.00 28.05 341 SER A C 1
ATOM 2527 O O . SER A 1 341 ? 40.682 -27.333 18.379 1.00 28.05 341 SER A O 1
ATOM 2529 N N . SER A 1 342 ? 41.194 -27.811 20.429 1.00 27.98 342 SER A N 1
ATOM 2530 C CA . SER A 1 342 ? 40.821 -28.253 21.794 1.00 27.98 342 SER A CA 1
ATOM 2531 C C . SER A 1 342 ? 41.410 -27.217 22.791 1.00 27.98 342 SER A C 1
ATOM 2533 O O . SER A 1 342 ? 42.516 -26.750 22.543 1.00 27.98 342 SER A O 1
ATOM 2535 N N . GLY A 1 343 ? 40.743 -26.929 23.927 1.00 25.41 343 GLY A N 1
ATOM 2536 C CA . GLY A 1 343 ? 41.287 -26.226 25.127 1.00 25.41 343 GLY A CA 1
ATOM 2537 C C . GLY A 1 343 ? 40.717 -24.805 25.356 1.00 25.41 343 GLY A C 1
ATOM 2538 O O . GLY A 1 343 ? 40.898 -23.960 24.492 1.00 25.41 343 GLY A O 1
ATOM 2539 N N . SER A 1 344 ? 39.904 -24.458 26.378 1.00 25.12 344 SER A N 1
ATOM 2540 C CA . SER A 1 344 ? 39.995 -24.593 27.864 1.00 25.12 344 SER A CA 1
ATOM 2541 C C . SER A 1 344 ? 41.174 -23.777 28.448 1.00 25.12 344 SER A C 1
ATOM 2543 O O . SER A 1 344 ? 42.257 -23.879 27.896 1.00 25.12 344 SER A O 1
ATOM 2545 N N . ALA A 1 345 ? 41.133 -22.962 29.518 1.00 26.89 345 ALA A N 1
ATOM 2546 C CA . ALA A 1 345 ? 40.173 -22.670 30.589 1.00 26.89 345 ALA A CA 1
ATOM 2547 C C . ALA A 1 345 ? 40.581 -21.365 31.352 1.00 26.89 345 ALA A C 1
ATOM 2549 O O . ALA A 1 345 ? 41.754 -21.012 31.371 1.00 26.89 345 ALA A O 1
ATOM 2550 N N . THR A 1 346 ? 39.603 -20.720 32.016 1.00 24.58 346 THR A N 1
ATOM 2551 C CA . THR A 1 346 ? 39.611 -20.103 33.380 1.00 24.58 346 THR A CA 1
ATOM 2552 C C . THR A 1 346 ? 40.765 -19.210 33.898 1.00 24.58 346 THR A C 1
ATOM 2554 O O . THR A 1 346 ? 41.886 -19.680 34.027 1.00 24.58 346 THR A O 1
ATOM 2557 N N . LEU A 1 347 ? 40.449 -18.018 34.446 1.00 26.23 347 LEU A N 1
ATOM 2558 C CA . LEU A 1 347 ? 40.355 -17.738 35.905 1.00 26.23 347 LEU A CA 1
ATOM 2559 C C . LEU A 1 347 ? 40.099 -16.246 36.226 1.00 26.23 347 LEU A C 1
ATOM 2561 O O . LEU A 1 347 ? 40.379 -15.348 35.442 1.00 26.23 347 LEU A O 1
ATOM 2565 N N . ALA A 1 348 ? 39.512 -16.042 37.405 1.00 25.59 348 ALA A N 1
ATOM 2566 C CA . ALA A 1 348 ? 39.010 -14.807 37.996 1.00 25.59 348 ALA A CA 1
ATOM 2567 C C . ALA A 1 348 ? 40.092 -13.926 38.660 1.00 25.59 348 ALA A C 1
ATOM 2569 O O . ALA A 1 348 ? 41.170 -14.407 38.994 1.00 25.59 348 ALA A O 1
ATOM 2570 N N . GLY A 1 349 ? 39.756 -12.663 38.956 1.00 25.42 349 GLY A N 1
ATOM 2571 C CA . GLY A 1 349 ? 40.540 -11.804 39.852 1.00 25.42 349 GLY A CA 1
ATOM 2572 C C . GLY A 1 349 ? 39.932 -10.411 40.044 1.00 25.42 349 GLY A C 1
ATOM 2573 O O . GLY A 1 349 ? 39.744 -9.673 39.085 1.00 25.42 349 GLY A O 1
ATOM 2574 N N . MET A 1 350 ? 39.589 -10.086 41.291 1.00 25.39 350 MET A N 1
ATOM 2575 C CA . MET A 1 350 ? 38.889 -8.884 41.756 1.00 25.39 350 MET A CA 1
ATOM 2576 C C . MET A 1 350 ? 39.757 -7.612 41.804 1.00 25.39 350 MET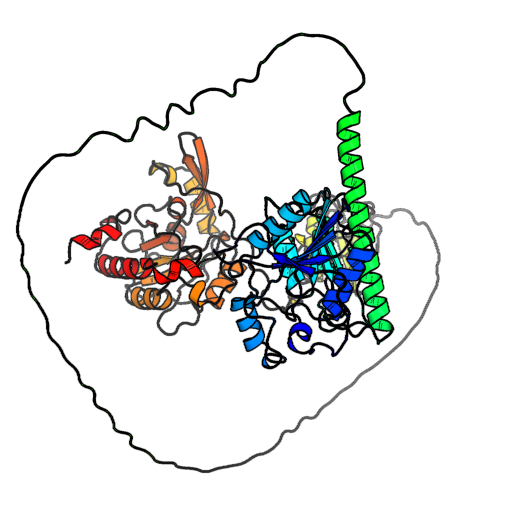 A C 1
ATOM 2578 O O . MET A 1 350 ? 40.942 -7.667 42.097 1.00 25.39 350 MET A O 1
ATOM 2582 N N . ALA A 1 351 ? 39.071 -6.484 41.580 1.00 29.34 351 ALA A N 1
ATOM 2583 C CA . ALA A 1 351 ? 39.205 -5.137 42.151 1.00 29.34 351 ALA A CA 1
ATOM 2584 C C . ALA A 1 351 ? 40.550 -4.641 42.727 1.00 29.34 351 ALA A C 1
ATOM 2586 O O . ALA A 1 351 ? 40.995 -5.127 43.758 1.00 29.34 351 ALA A O 1
ATOM 2587 N N . THR A 1 352 ? 40.989 -3.473 42.239 1.00 25.56 352 THR A N 1
ATOM 2588 C CA . THR A 1 352 ? 41.437 -2.352 43.088 1.00 25.56 352 THR A CA 1
ATOM 2589 C C . THR A 1 352 ? 41.259 -1.013 42.368 1.00 25.56 352 THR A C 1
ATOM 2591 O O . THR A 1 352 ? 41.514 -0.863 41.177 1.00 25.56 352 THR A O 1
ATOM 2594 N N . SER A 1 353 ? 40.768 -0.038 43.129 1.00 31.48 353 SER A N 1
ATOM 2595 C CA . SER A 1 353 ? 40.622 1.366 42.761 1.00 31.48 353 SER A CA 1
ATOM 2596 C C . SER A 1 353 ? 41.961 2.071 42.979 1.00 31.48 353 SER A C 1
ATOM 2598 O O . SER A 1 353 ? 42.501 2.002 44.083 1.00 31.48 353 SER A O 1
ATOM 2600 N N . THR A 1 354 ? 42.514 2.753 41.974 1.00 24.80 354 THR A N 1
ATOM 2601 C CA . THR A 1 354 ? 43.582 3.745 42.186 1.00 24.80 354 THR A CA 1
ATOM 2602 C C . THR A 1 354 ? 43.527 4.816 41.102 1.00 24.80 354 THR A C 1
ATOM 2604 O O . THR A 1 354 ? 43.692 4.554 39.915 1.00 24.80 354 THR A O 1
ATOM 2607 N N . THR A 1 355 ? 43.254 6.038 41.544 1.00 29.19 355 THR A N 1
ATOM 2608 C CA . THR A 1 355 ? 43.347 7.288 40.795 1.00 29.19 355 THR A CA 1
ATOM 2609 C C . THR A 1 355 ? 44.801 7.524 40.380 1.00 29.19 355 THR A C 1
ATOM 2611 O O . THR A 1 355 ? 45.656 7.622 41.256 1.00 29.19 355 THR A O 1
ATOM 2614 N N . ILE A 1 356 ? 45.088 7.642 39.078 1.00 27.69 356 ILE A N 1
ATOM 2615 C CA . ILE A 1 356 ? 46.376 8.149 38.582 1.00 27.69 356 ILE A CA 1
ATOM 2616 C C . ILE A 1 356 ? 46.132 9.190 37.486 1.00 27.69 356 ILE A C 1
ATOM 2618 O O . ILE A 1 356 ? 45.366 8.997 36.544 1.00 27.69 356 ILE A O 1
ATOM 2622 N N . THR A 1 357 ? 46.786 10.317 37.724 1.00 28.56 357 THR A N 1
ATOM 2623 C CA . THR A 1 357 ? 46.878 11.582 37.008 1.00 28.56 357 THR A CA 1
ATOM 2624 C C . THR A 1 357 ? 47.386 11.428 35.570 1.00 28.56 357 THR A C 1
ATOM 2626 O O . THR A 1 357 ? 48.200 10.563 35.269 1.00 28.56 357 THR A O 1
ATOM 2629 N N . THR A 1 358 ? 46.904 12.319 34.705 1.00 40.25 358 THR A N 1
ATOM 2630 C CA . THR A 1 358 ? 47.322 12.582 33.320 1.00 40.25 358 THR A CA 1
ATOM 2631 C C . THR A 1 358 ? 48.823 12.405 33.056 1.00 40.25 358 THR A C 1
ATOM 2633 O O . THR A 1 358 ? 49.636 13.169 33.579 1.00 40.25 358 THR A O 1
ATOM 2636 N N . GLN A 1 359 ? 49.168 11.483 32.155 1.00 33.47 359 GLN A N 1
ATOM 2637 C CA . GLN A 1 359 ? 50.361 11.578 31.313 1.00 33.47 359 GLN A CA 1
ATOM 2638 C C . GLN A 1 359 ? 49.953 11.301 29.862 1.00 33.47 359 GLN A C 1
ATOM 2640 O O . GLN A 1 359 ? 49.615 10.175 29.500 1.00 33.47 359 GLN A O 1
ATOM 2645 N N . ASP A 1 360 ? 49.946 12.368 29.059 1.00 39.91 360 ASP A N 1
ATOM 2646 C CA . ASP A 1 360 ? 49.880 12.311 27.601 1.00 39.91 360 ASP A CA 1
ATOM 2647 C C . ASP A 1 360 ? 51.164 11.643 27.089 1.00 39.91 360 ASP A C 1
ATOM 2649 O O . ASP A 1 360 ? 52.244 12.235 27.125 1.00 39.91 360 ASP A O 1
ATOM 2653 N N . HIS A 1 361 ? 51.060 10.404 26.613 1.00 43.72 361 HIS A N 1
ATOM 2654 C CA . HIS A 1 361 ? 52.119 9.788 25.822 1.00 43.72 361 HIS A CA 1
ATOM 2655 C C . HIS A 1 361 ? 51.931 10.194 24.356 1.00 43.72 361 HIS A C 1
ATOM 2657 O O . HIS A 1 361 ? 51.068 9.666 23.656 1.00 43.72 361 HIS A O 1
ATOM 2663 N N . LEU A 1 362 ? 52.739 11.151 23.896 1.00 50.56 362 LEU A N 1
ATOM 2664 C CA . LEU A 1 362 ? 52.904 11.457 22.475 1.00 50.56 362 LEU A CA 1
ATOM 2665 C C . LEU A 1 362 ? 53.767 10.362 21.834 1.00 50.56 362 LEU A C 1
ATOM 2667 O O . LEU A 1 362 ? 54.866 10.085 22.311 1.00 50.56 362 LEU A O 1
ATOM 2671 N N . ASN A 1 363 ? 53.273 9.747 20.758 1.00 49.56 363 ASN A N 1
ATOM 2672 C CA . ASN A 1 363 ? 54.049 8.804 19.945 1.00 49.56 363 ASN A CA 1
ATOM 2673 C C . ASN A 1 363 ? 54.801 9.550 18.820 1.00 49.56 363 ASN A C 1
ATOM 2675 O O . ASN A 1 363 ? 54.460 10.697 18.528 1.00 49.56 363 ASN A O 1
ATOM 2679 N N . GLU A 1 364 ? 55.766 8.907 18.147 1.00 49.81 364 GLU A N 1
ATOM 2680 C CA . GLU A 1 364 ? 56.704 9.502 17.154 1.00 49.81 364 GLU A CA 1
ATOM 2681 C C . GLU A 1 364 ? 56.062 10.297 15.983 1.00 49.81 364 GLU A C 1
ATOM 2683 O O . GLU A 1 364 ? 56.761 11.000 15.262 1.00 49.81 364 GLU A O 1
ATOM 2688 N N . ASN A 1 365 ? 54.731 10.260 15.834 1.00 55.47 365 ASN A N 1
ATOM 2689 C CA . ASN A 1 365 ? 53.938 11.007 14.846 1.00 55.47 365 ASN A CA 1
ATOM 2690 C C . ASN A 1 365 ? 53.009 12.098 15.441 1.00 55.47 365 ASN A C 1
ATOM 2692 O O . ASN A 1 365 ? 52.104 12.561 14.749 1.00 55.47 365 ASN A O 1
ATOM 2696 N N . ASN A 1 366 ? 53.197 12.510 16.702 1.00 60.28 366 ASN A N 1
ATOM 2697 C CA . ASN A 1 366 ? 52.450 13.593 17.376 1.00 60.28 366 ASN A CA 1
ATOM 2698 C C . ASN A 1 366 ? 50.922 13.361 17.533 1.00 60.28 366 ASN A C 1
ATOM 2700 O O . ASN A 1 366 ? 50.155 14.318 17.595 1.00 60.28 366 ASN A O 1
ATOM 2704 N N . LYS A 1 367 ? 50.476 12.096 17.594 1.00 65.56 367 LYS A N 1
ATOM 2705 C CA . LYS A 1 367 ? 49.060 11.684 17.725 1.00 65.56 367 LYS A CA 1
ATOM 2706 C C . LYS A 1 367 ? 48.693 11.324 19.166 1.00 65.56 367 LYS A C 1
ATOM 2708 O O . LYS A 1 367 ? 49.476 10.639 19.830 1.00 65.56 367 LYS A O 1
ATOM 2713 N N . ARG A 1 368 ? 47.505 11.726 19.638 1.00 79.62 368 ARG A N 1
ATOM 2714 C CA . ARG A 1 368 ? 47.005 11.446 21.000 1.00 79.62 368 ARG A CA 1
ATOM 2715 C C . ARG A 1 368 ? 46.053 10.253 20.983 1.00 79.62 368 ARG A C 1
ATOM 2717 O O . ARG A 1 368 ? 44.842 10.413 20.894 1.00 79.62 368 ARG A O 1
ATOM 2724 N N . LEU A 1 369 ? 46.607 9.047 21.047 1.00 85.75 369 LEU A N 1
ATOM 2725 C CA . LEU A 1 369 ? 45.834 7.808 20.932 1.00 85.75 369 LEU A CA 1
ATOM 2726 C C . LEU A 1 369 ? 45.186 7.395 22.262 1.00 85.75 369 LEU A C 1
ATOM 2728 O O . LEU A 1 369 ? 45.816 7.443 23.318 1.00 85.75 369 LEU A O 1
ATOM 2732 N N . ILE A 1 370 ? 43.943 6.920 22.193 1.00 88.31 370 ILE A N 1
ATOM 2733 C CA . ILE A 1 370 ? 43.256 6.211 23.278 1.00 88.31 370 ILE A CA 1
ATOM 2734 C C . ILE A 1 370 ? 42.752 4.853 22.790 1.00 88.31 370 ILE A C 1
ATOM 2736 O O . ILE A 1 370 ? 42.356 4.688 21.636 1.00 88.31 370 ILE A O 1
ATOM 2740 N N . SER A 1 371 ? 42.719 3.880 23.694 1.00 88.19 371 SER A N 1
ATOM 2741 C CA . SER A 1 371 ? 42.106 2.576 23.456 1.00 88.19 371 SER A CA 1
ATOM 2742 C C . SER A 1 371 ? 40.631 2.616 23.856 1.00 88.19 371 SER A C 1
ATOM 2744 O O . SER A 1 371 ? 40.283 3.064 24.952 1.00 88.19 371 SER A O 1
ATOM 2746 N N . LEU A 1 372 ? 39.748 2.145 22.981 1.00 92.75 372 LEU A N 1
ATOM 2747 C CA . LEU A 1 372 ? 38.313 2.014 23.222 1.00 92.75 372 LEU A CA 1
ATOM 2748 C C . LEU A 1 372 ? 37.859 0.578 22.949 1.00 92.75 372 LEU A C 1
ATOM 2750 O O . LEU A 1 372 ? 38.492 -0.174 22.217 1.00 92.75 372 LEU A O 1
ATOM 2754 N N . THR A 1 373 ? 36.733 0.170 23.533 1.00 91.50 373 THR A N 1
ATOM 2755 C CA . THR A 1 373 ? 36.119 -1.137 23.254 1.00 91.50 373 THR A CA 1
ATOM 2756 C C . THR A 1 373 ? 34.647 -0.980 22.890 1.00 91.50 373 THR A C 1
ATOM 2758 O O . THR A 1 373 ? 33.831 -0.594 23.727 1.00 91.50 373 THR A O 1
ATOM 2761 N N . ALA A 1 374 ? 34.282 -1.332 21.657 1.00 92.12 374 ALA A N 1
ATOM 2762 C CA . ALA A 1 374 ? 32.888 -1.390 21.227 1.00 92.12 374 ALA A CA 1
ATOM 2763 C C . ALA A 1 374 ? 32.286 -2.761 21.566 1.00 92.12 374 ALA A C 1
ATOM 2765 O O . ALA A 1 374 ? 32.787 -3.800 21.138 1.00 92.12 374 ALA A O 1
ATOM 2766 N N . GLN A 1 375 ? 31.196 -2.779 22.329 1.00 87.56 375 GLN A N 1
ATOM 2767 C CA . GLN A 1 375 ? 30.351 -3.957 22.503 1.00 87.56 375 GLN A CA 1
ATOM 2768 C C . GLN A 1 375 ? 29.282 -3.972 21.419 1.00 87.56 375 GLN A C 1
ATOM 2770 O O . GLN A 1 375 ? 28.457 -3.065 21.359 1.00 87.56 375 GLN A O 1
ATOM 2775 N N . TRP A 1 376 ? 29.277 -5.003 20.583 1.00 87.56 376 TRP A N 1
ATOM 2776 C CA . TRP A 1 376 ? 28.341 -5.123 19.474 1.00 87.56 376 TRP A CA 1
ATOM 2777 C C . TRP A 1 376 ? 28.004 -6.593 19.201 1.00 87.56 376 TRP A C 1
ATOM 2779 O O . TRP A 1 376 ? 28.898 -7.434 19.099 1.00 87.56 376 TRP A O 1
ATOM 2789 N N . ASN A 1 377 ? 26.708 -6.925 19.125 1.00 80.12 377 ASN A N 1
ATOM 2790 C CA . ASN A 1 377 ? 26.204 -8.302 18.976 1.00 80.12 377 ASN A CA 1
ATOM 2791 C C . ASN A 1 377 ? 26.834 -9.305 19.968 1.00 80.12 377 ASN A C 1
ATOM 2793 O O . ASN A 1 377 ? 27.217 -10.414 19.598 1.00 80.12 377 ASN A O 1
ATOM 2797 N N . GLY A 1 378 ? 26.997 -8.889 21.228 1.00 76.62 378 GLY A N 1
ATOM 2798 C CA . GLY A 1 378 ? 27.603 -9.707 22.286 1.00 76.62 378 GLY A CA 1
ATOM 2799 C C . GLY A 1 378 ? 29.128 -9.870 22.195 1.00 76.62 378 GLY A C 1
ATOM 2800 O O . GLY A 1 378 ? 29.716 -10.475 23.089 1.00 76.62 378 GLY A O 1
ATOM 2801 N N . LYS A 1 379 ? 29.791 -9.317 21.168 1.00 82.56 379 LYS A N 1
ATOM 2802 C CA . LYS A 1 379 ? 31.256 -9.325 21.019 1.00 82.56 379 LYS A CA 1
ATOM 2803 C C . LYS A 1 379 ? 31.868 -8.007 21.495 1.00 82.56 379 LYS A C 1
ATOM 2805 O O . LYS A 1 379 ? 31.311 -6.940 21.256 1.00 82.56 379 LYS A O 1
ATOM 2810 N N . LYS A 1 380 ? 33.029 -8.087 22.149 1.00 89.69 380 LYS A N 1
ATOM 2811 C CA . LYS A 1 380 ? 33.861 -6.933 22.526 1.00 89.69 380 LYS A CA 1
ATOM 2812 C C . LYS A 1 380 ? 34.937 -6.733 21.462 1.00 89.69 380 LYS A C 1
ATOM 2814 O O . LYS A 1 380 ? 35.734 -7.637 21.236 1.00 89.69 380 LYS A O 1
ATOM 2819 N N . LEU A 1 381 ? 34.939 -5.571 20.822 1.00 89.00 381 LEU A N 1
ATOM 2820 C CA . LEU A 1 381 ? 35.879 -5.184 19.775 1.00 89.00 381 LEU A CA 1
ATOM 2821 C C . LEU A 1 381 ? 36.768 -4.052 20.313 1.00 89.00 381 LEU A C 1
ATOM 2823 O O . LEU A 1 381 ? 36.313 -2.907 20.333 1.00 89.00 381 LEU A O 1
ATOM 2827 N N . PRO A 1 382 ? 37.975 -4.350 20.824 1.00 90.44 382 PRO A N 1
ATOM 2828 C CA . PRO A 1 382 ? 38.938 -3.326 21.212 1.00 90.44 382 PRO A CA 1
ATOM 2829 C C . PRO A 1 382 ? 39.601 -2.710 19.970 1.00 90.44 382 PRO A C 1
ATOM 2831 O O . PRO A 1 382 ? 39.917 -3.424 19.019 1.00 90.44 382 PRO A O 1
ATOM 2834 N N . PHE A 1 383 ? 39.799 -1.395 19.968 1.00 89.06 383 PHE A N 1
ATOM 2835 C CA . PHE A 1 383 ? 40.461 -0.655 18.892 1.00 89.06 383 PHE A CA 1
ATOM 2836 C C . PHE A 1 383 ? 41.057 0.655 19.422 1.00 89.06 383 PHE A C 1
ATOM 2838 O O . PHE A 1 383 ? 40.582 1.206 20.414 1.00 89.06 383 PHE A O 1
ATOM 2845 N N . GLU A 1 384 ? 42.088 1.164 18.751 1.00 89.94 384 GLU A N 1
ATOM 2846 C CA . GLU A 1 384 ? 42.718 2.444 19.086 1.00 89.94 384 GLU A CA 1
ATOM 2847 C C . GLU A 1 384 ? 42.219 3.555 18.162 1.00 89.94 384 GLU A C 1
ATOM 2849 O O . GLU A 1 384 ? 42.019 3.340 16.961 1.00 89.94 384 GLU A O 1
ATOM 2854 N N . VAL A 1 385 ? 42.021 4.747 18.723 1.00 88.88 385 VAL A N 1
ATOM 2855 C CA . VAL A 1 385 ? 41.631 5.954 17.983 1.00 88.88 385 VAL A CA 1
ATOM 2856 C C . VAL A 1 385 ? 42.408 7.166 18.448 1.00 88.88 385 VAL A C 1
ATOM 2858 O O . VAL A 1 385 ? 42.775 7.275 19.615 1.00 88.88 385 VAL A O 1
ATOM 2861 N N . ASP A 1 386 ? 42.629 8.090 17.521 1.00 86.81 386 ASP A N 1
ATOM 2862 C CA . ASP A 1 386 ? 43.196 9.397 17.820 1.00 86.81 386 ASP A CA 1
ATOM 2863 C C . ASP A 1 386 ? 42.129 10.293 18.454 1.00 86.81 386 ASP A C 1
ATOM 2865 O O . ASP A 1 386 ? 40.997 10.361 17.971 1.00 86.81 386 ASP A O 1
ATOM 2869 N N . LEU A 1 387 ? 42.476 10.991 19.531 1.00 83.06 387 LEU A N 1
ATOM 2870 C CA . LEU A 1 387 ? 41.605 11.976 20.165 1.00 83.06 387 LEU A CA 1
ATOM 2871 C C . LEU A 1 387 ? 41.305 13.157 19.240 1.00 83.06 387 LEU A C 1
ATOM 2873 O O . LEU A 1 387 ? 40.295 13.826 19.446 1.00 83.06 387 LEU A O 1
ATOM 2877 N N . ASP A 1 388 ? 42.122 13.393 18.214 1.00 84.00 388 ASP A N 1
ATOM 2878 C CA . ASP A 1 388 ? 41.866 14.429 17.211 1.00 84.00 388 ASP A CA 1
ATOM 2879 C C . ASP A 1 388 ? 40.889 13.977 16.099 1.00 84.00 388 ASP A C 1
ATOM 2881 O O . ASP A 1 388 ? 40.538 14.779 15.235 1.00 84.00 388 ASP A O 1
ATOM 2885 N N . TYR A 1 389 ? 40.390 12.731 16.123 1.00 86.56 389 TYR A N 1
ATOM 2886 C CA . TYR A 1 389 ? 39.332 12.281 15.204 1.00 86.56 389 TYR A CA 1
ATOM 2887 C C . TYR A 1 389 ? 37.996 12.960 15.489 1.00 86.56 389 TYR A C 1
ATOM 2889 O O . TYR A 1 389 ? 37.662 13.289 16.625 1.00 86.56 389 TYR A O 1
ATOM 2897 N N . THR A 1 390 ? 37.179 13.092 14.456 1.00 90.38 390 THR A N 1
ATOM 2898 C CA . THR A 1 390 ? 35.761 13.435 14.561 1.00 90.38 390 THR A CA 1
ATOM 2899 C C . THR A 1 390 ? 34.902 12.213 14.899 1.00 90.38 390 THR A C 1
ATOM 2901 O O . THR A 1 390 ? 35.287 11.058 14.686 1.00 90.38 390 THR A O 1
ATOM 2904 N N . ILE A 1 391 ? 33.684 12.444 15.394 1.00 87.06 391 ILE A N 1
ATOM 2905 C CA . ILE A 1 391 ? 32.683 11.386 15.605 1.00 87.06 391 ILE A CA 1
ATOM 2906 C C . ILE A 1 391 ? 32.363 10.662 14.285 1.00 87.06 391 ILE A C 1
ATOM 2908 O O . ILE A 1 391 ? 32.170 9.444 14.286 1.00 87.06 391 ILE A O 1
ATOM 2912 N N . GLY A 1 392 ? 32.349 11.375 13.155 1.00 84.75 392 GLY A N 1
ATOM 2913 C CA . GLY A 1 392 ? 32.193 10.779 11.826 1.00 84.75 392 GLY A CA 1
ATOM 2914 C C . GLY A 1 392 ? 33.324 9.808 11.474 1.00 84.75 392 GLY A C 1
ATOM 2915 O O . GLY A 1 392 ? 33.067 8.690 11.027 1.00 84.75 392 GLY A O 1
ATOM 2916 N N . GLU A 1 393 ? 34.575 10.178 11.745 1.00 85.62 393 GLU A N 1
ATOM 2917 C CA . GLU A 1 393 ? 35.741 9.310 11.520 1.00 85.62 393 GLU A CA 1
ATOM 2918 C C . GLU A 1 393 ? 35.751 8.098 12.458 1.00 85.62 393 GLU A C 1
ATOM 2920 O O . GLU A 1 393 ? 36.058 6.986 12.023 1.00 85.62 393 GLU A O 1
ATOM 2925 N N . LEU A 1 394 ? 35.313 8.265 13.711 1.00 87.62 394 LEU A N 1
ATOM 2926 C CA . LEU A 1 394 ? 35.086 7.149 14.633 1.00 87.62 394 LEU A CA 1
ATOM 2927 C C . LEU A 1 394 ? 34.056 6.157 14.074 1.00 87.62 394 LEU A C 1
ATOM 2929 O O . LEU A 1 394 ? 34.272 4.943 14.126 1.00 87.62 394 LEU A O 1
ATOM 2933 N N . LYS A 1 395 ? 32.944 6.651 13.517 1.00 89.94 395 LYS A N 1
ATOM 2934 C CA . LYS A 1 395 ? 31.930 5.794 12.889 1.00 89.94 395 LYS A CA 1
ATOM 2935 C C . LYS A 1 395 ? 32.475 5.079 11.655 1.00 89.94 395 LYS A C 1
ATOM 2937 O O . LYS A 1 395 ? 32.222 3.889 11.485 1.00 89.94 395 LYS A O 1
ATOM 2942 N N . ASN A 1 396 ? 33.267 5.747 10.822 1.00 86.56 396 ASN A N 1
ATOM 2943 C CA . ASN A 1 396 ? 33.924 5.096 9.684 1.00 86.56 396 ASN A CA 1
ATOM 2944 C C . ASN A 1 396 ? 34.866 3.977 10.152 1.00 86.56 396 ASN A C 1
ATOM 2946 O O . ASN A 1 396 ? 34.827 2.873 9.611 1.00 86.56 396 ASN A O 1
ATOM 2950 N N . LYS A 1 397 ? 35.619 4.199 11.234 1.00 84.75 397 LYS A N 1
ATOM 2951 C CA . LYS A 1 397 ? 36.476 3.162 11.821 1.00 84.75 397 LYS A CA 1
ATOM 2952 C C . LYS A 1 397 ? 35.681 1.964 12.341 1.00 84.75 397 LYS A C 1
ATOM 2954 O O . LYS A 1 397 ? 36.068 0.815 12.146 1.00 84.75 397 LYS A O 1
ATOM 2959 N N . LEU A 1 398 ? 34.534 2.212 12.966 1.00 87.00 398 LEU A N 1
ATOM 2960 C CA . LEU A 1 398 ? 33.629 1.151 13.406 1.00 87.00 398 LEU A CA 1
ATOM 2961 C C . LEU A 1 398 ? 32.960 0.431 12.232 1.00 87.00 398 LEU A C 1
ATOM 2963 O O . LEU A 1 398 ? 32.676 -0.759 12.354 1.00 87.00 398 LEU A O 1
ATOM 2967 N N . MET A 1 399 ? 32.743 1.097 11.096 1.00 85.69 399 MET A N 1
ATOM 2968 C CA . MET A 1 399 ? 32.249 0.454 9.877 1.00 85.69 399 MET A CA 1
ATOM 2969 C C . MET A 1 399 ? 33.267 -0.564 9.360 1.00 85.69 399 MET A C 1
ATOM 2971 O O . MET A 1 399 ? 32.871 -1.686 9.071 1.00 85.69 399 MET A O 1
ATOM 2975 N N . GLU A 1 400 ? 34.562 -0.236 9.333 1.00 78.62 400 GLU A N 1
ATOM 2976 C CA . GLU A 1 400 ? 35.618 -1.195 8.960 1.00 78.62 400 GLU A CA 1
ATOM 2977 C C . GLU A 1 400 ? 35.603 -2.447 9.857 1.00 78.62 400 GLU A C 1
ATOM 2979 O O . GLU A 1 400 ? 35.806 -3.561 9.380 1.00 78.62 400 GLU A O 1
ATOM 2984 N N . LEU A 1 401 ? 35.326 -2.278 11.156 1.00 81.81 401 LEU A N 1
ATOM 2985 C CA . LEU A 1 401 ? 35.344 -3.369 12.141 1.00 81.81 401 LEU A CA 1
ATOM 2986 C C . LEU A 1 401 ? 34.042 -4.183 12.203 1.00 81.81 401 LEU A C 1
ATOM 2988 O O . LEU A 1 401 ? 34.062 -5.355 12.579 1.00 81.81 401 LEU A O 1
ATOM 2992 N N . THR A 1 402 ? 32.898 -3.569 11.893 1.00 82.19 402 THR A N 1
ATOM 2993 C CA . THR A 1 402 ? 31.562 -4.163 12.109 1.00 82.19 402 THR A CA 1
ATOM 2994 C C . THR A 1 402 ? 30.760 -4.360 10.825 1.00 82.19 402 THR A C 1
ATOM 2996 O O . THR A 1 402 ? 29.751 -5.064 10.835 1.00 82.19 402 THR A O 1
ATOM 2999 N N . ASN A 1 403 ? 31.197 -3.765 9.715 1.00 79.25 403 ASN A N 1
ATOM 3000 C CA . ASN A 1 403 ? 30.494 -3.704 8.435 1.00 79.25 403 ASN A CA 1
ATOM 3001 C C . ASN A 1 403 ? 29.075 -3.100 8.542 1.00 79.25 403 ASN A C 1
ATOM 3003 O O . ASN A 1 403 ? 28.150 -3.475 7.819 1.00 79.25 403 ASN A O 1
ATOM 3007 N N . VAL A 1 404 ? 28.890 -2.191 9.506 1.00 82.00 404 VAL A N 1
ATOM 3008 C CA . VAL A 1 404 ? 27.668 -1.409 9.724 1.00 82.00 404 VAL A CA 1
ATOM 3009 C C . VAL A 1 404 ? 27.916 0.018 9.244 1.00 82.00 404 VAL A C 1
ATOM 3011 O O . VAL A 1 404 ? 28.767 0.710 9.790 1.00 82.00 404 VAL A O 1
ATOM 3014 N N . GLU A 1 405 ? 27.136 0.488 8.276 1.00 77.12 405 GLU A N 1
ATOM 3015 C CA . GLU A 1 405 ? 27.182 1.865 7.759 1.00 77.12 405 GLU A CA 1
ATOM 3016 C C . GLU A 1 405 ? 27.084 2.947 8.861 1.00 77.12 405 GLU A C 1
ATOM 3018 O O . GLU A 1 405 ? 26.198 2.823 9.713 1.00 77.12 405 GLU A O 1
ATOM 3023 N N . PRO A 1 406 ? 27.866 4.052 8.820 1.00 83.75 406 PRO A N 1
ATOM 3024 C CA . PRO A 1 406 ? 27.894 5.118 9.836 1.00 83.75 406 PRO A CA 1
ATOM 3025 C C . PRO A 1 406 ? 26.514 5.638 10.254 1.00 83.75 406 PRO A C 1
ATOM 3027 O O . PRO A 1 406 ? 26.227 5.791 11.441 1.00 83.75 406 PRO A O 1
ATOM 3030 N N . LYS A 1 407 ? 25.606 5.821 9.286 1.00 82.44 407 LYS A N 1
ATOM 3031 C CA . LYS A 1 407 ? 24.216 6.268 9.511 1.00 82.44 407 LYS A CA 1
ATOM 3032 C C . LYS A 1 407 ? 23.362 5.286 10.327 1.00 82.44 407 LYS A C 1
ATOM 3034 O O . LYS A 1 407 ? 22.328 5.668 10.867 1.00 82.44 407 LYS A O 1
ATOM 3039 N N . ARG A 1 408 ? 23.764 4.014 10.396 1.00 78.56 408 ARG A N 1
ATOM 3040 C CA . ARG A 1 408 ? 23.085 2.929 11.129 1.00 78.56 408 ARG A CA 1
ATOM 3041 C C . ARG A 1 408 ? 23.771 2.591 12.451 1.00 78.56 408 ARG A C 1
ATOM 3043 O O . ARG A 1 408 ? 23.268 1.733 13.174 1.00 78.56 408 ARG A O 1
ATOM 3050 N N . GLN A 1 409 ? 24.883 3.247 12.771 1.00 84.81 409 GLN A N 1
ATOM 3051 C CA . GLN A 1 409 ? 25.585 3.054 14.030 1.00 84.81 409 GLN A CA 1
ATOM 3052 C C . GLN A 1 409 ? 24.985 3.960 15.103 1.00 84.81 409 GLN A C 1
ATOM 3054 O O . GLN A 1 409 ? 25.079 5.186 15.036 1.00 84.81 409 GLN A O 1
ATOM 3059 N N . LYS A 1 410 ? 24.390 3.359 16.132 1.00 85.50 410 LYS A N 1
ATOM 3060 C CA . LYS A 1 410 ? 24.033 4.070 17.365 1.00 85.50 410 LYS A CA 1
ATOM 3061 C C . LYS A 1 410 ? 25.102 3.782 18.412 1.00 85.50 410 LYS A C 1
ATOM 3063 O O . LYS A 1 410 ? 25.185 2.659 18.907 1.00 85.50 410 LYS A O 1
ATOM 3068 N N . LEU A 1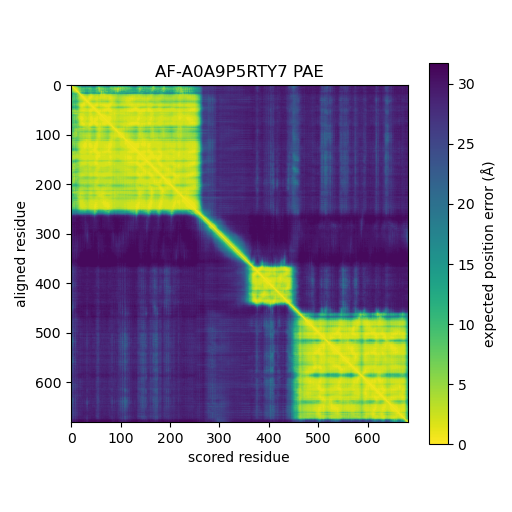 411 ? 25.918 4.790 18.723 1.00 88.06 411 LEU A N 1
ATOM 3069 C CA . LEU A 1 411 ? 27.009 4.693 19.695 1.00 88.06 411 LEU A CA 1
ATOM 3070 C C . LEU A 1 411 ? 26.548 5.229 21.053 1.00 88.06 411 LEU A C 1
ATOM 3072 O O . LEU A 1 411 ? 26.253 6.414 21.187 1.00 88.06 411 LEU A O 1
ATOM 3076 N N . MET A 1 412 ? 26.535 4.380 22.076 1.00 85.50 412 MET A N 1
ATOM 3077 C CA . MET A 1 412 ? 26.286 4.770 23.470 1.00 85.50 412 MET A CA 1
ATOM 3078 C C . MET A 1 412 ? 27.606 5.135 24.162 1.00 85.50 412 MET A C 1
ATOM 3080 O O . MET A 1 412 ? 27.960 4.568 25.194 1.00 85.50 412 MET A O 1
ATOM 3084 N N . LEU A 1 413 ? 28.375 6.031 23.533 1.00 85.69 413 LEU A N 1
ATOM 3085 C CA . LEU A 1 413 ? 29.739 6.384 23.944 1.00 85.69 413 LEU A CA 1
ATOM 3086 C C . LEU A 1 413 ? 29.774 7.351 25.139 1.00 85.69 413 LEU A C 1
ATOM 3088 O O . LEU A 1 413 ? 30.653 7.249 25.989 1.00 85.69 413 LEU A O 1
ATOM 3092 N N . ILE A 1 414 ? 28.803 8.261 25.228 1.00 85.31 414 ILE A N 1
ATOM 3093 C CA . ILE A 1 414 ? 28.658 9.228 26.324 1.00 85.31 414 ILE A CA 1
ATOM 3094 C C . ILE A 1 414 ? 27.264 9.120 26.953 1.00 85.31 414 ILE A C 1
ATOM 3096 O O . ILE A 1 414 ? 26.341 8.568 26.355 1.00 85.31 414 ILE A O 1
ATOM 3100 N N . ARG A 1 415 ? 27.085 9.661 28.163 1.00 68.50 415 ARG A N 1
ATOM 3101 C CA . ARG A 1 415 ? 25.753 9.778 28.777 1.00 68.50 415 ARG A CA 1
ATOM 3102 C C . ARG A 1 415 ? 24.972 10.898 28.088 1.00 68.50 415 ARG A C 1
ATOM 3104 O O . ARG A 1 415 ? 25.316 12.062 28.251 1.00 68.50 415 ARG A O 1
ATOM 3111 N N . GLY A 1 416 ? 23.919 10.543 27.355 1.00 70.06 416 GLY A N 1
ATOM 3112 C CA . GLY A 1 416 ? 23.062 11.489 26.634 1.00 70.06 416 GLY A CA 1
ATOM 3113 C C . GLY A 1 416 ? 23.152 11.333 25.116 1.00 70.06 416 GLY A C 1
ATOM 3114 O O . GLY A 1 416 ? 23.650 10.330 24.609 1.00 70.06 416 GLY A O 1
ATOM 3115 N N . LYS A 1 417 ? 22.622 12.315 24.379 1.00 70.88 417 LYS A N 1
ATOM 3116 C CA . LYS A 1 417 ? 22.650 12.310 22.911 1.00 70.88 417 LYS A CA 1
ATOM 3117 C C . LYS A 1 417 ? 24.080 12.555 22.421 1.00 70.88 417 LYS A C 1
ATOM 3119 O O . LYS A 1 417 ? 24.724 13.500 22.868 1.00 70.88 417 LYS A O 1
ATOM 3124 N N . LEU A 1 418 ? 24.552 11.717 21.498 1.00 81.31 418 LEU A N 1
ATOM 3125 C CA . LEU A 1 418 ? 25.845 11.907 20.845 1.00 81.31 418 LEU A CA 1
ATOM 3126 C C . LEU A 1 418 ? 25.840 13.238 20.055 1.00 81.31 418 LEU A C 1
ATOM 3128 O O . LEU A 1 418 ? 24.842 13.505 19.374 1.00 81.31 418 LEU A O 1
ATOM 3132 N N . PRO A 1 419 ? 26.894 14.072 20.152 1.00 83.50 419 PRO A N 1
ATOM 3133 C CA . PRO A 1 419 ? 27.013 15.304 19.373 1.00 83.50 419 PRO A CA 1
ATOM 3134 C C . PRO A 1 419 ? 27.102 15.047 17.864 1.00 83.50 419 PRO A C 1
ATOM 3136 O O . PRO A 1 419 ? 27.175 13.899 17.427 1.00 83.50 419 PRO A O 1
ATOM 3139 N N . ASP A 1 420 ? 27.076 16.132 17.086 1.00 86.06 420 ASP A N 1
ATOM 3140 C CA . ASP A 1 420 ? 27.169 16.081 15.625 1.00 86.06 420 ASP A CA 1
ATOM 3141 C C . ASP A 1 420 ? 28.457 15.395 15.141 1.00 86.06 420 ASP A C 1
ATOM 3143 O O . ASP A 1 420 ? 29.491 15.435 15.811 1.00 86.06 420 ASP A O 1
ATOM 3147 N N . ASP A 1 421 ? 28.399 14.787 13.956 1.00 85.88 421 ASP A N 1
ATOM 3148 C CA . ASP A 1 421 ? 29.490 13.993 13.396 1.00 85.88 421 ASP A CA 1
ATOM 3149 C C . ASP A 1 421 ? 30.758 14.823 13.130 1.00 85.88 421 ASP A C 1
ATOM 3151 O O . ASP A 1 421 ? 31.841 14.244 13.057 1.00 85.88 421 ASP A O 1
ATOM 3155 N N . SER A 1 422 ? 30.661 16.157 13.066 1.00 85.25 422 SER A N 1
ATOM 3156 C CA . SER A 1 422 ? 31.812 17.063 12.944 1.00 85.25 422 SER A CA 1
ATOM 3157 C C . SER A 1 422 ? 32.578 17.315 14.253 1.00 85.25 422 SER A C 1
ATOM 3159 O O . SER A 1 422 ? 33.603 17.996 14.233 1.00 85.25 422 SER A O 1
ATOM 3161 N N . VAL A 1 423 ? 32.079 16.854 15.404 1.00 88.25 423 VAL A N 1
ATOM 3162 C CA . VAL A 1 423 ? 32.684 17.118 16.723 1.00 88.25 423 VAL A CA 1
ATOM 3163 C C . VAL A 1 423 ? 33.875 16.193 16.975 1.00 88.25 423 VAL A C 1
ATOM 3165 O O . VAL A 1 423 ? 33.815 15.000 16.692 1.00 88.25 423 VAL A O 1
ATOM 3168 N N . VAL A 1 424 ? 34.953 16.747 17.537 1.00 88.19 424 VAL A N 1
ATOM 3169 C CA . VAL A 1 424 ? 36.225 16.050 17.796 1.00 88.19 424 VAL A CA 1
ATOM 3170 C C . VAL A 1 424 ? 36.161 15.230 19.092 1.00 88.19 424 VAL A C 1
ATOM 3172 O O . VAL A 1 424 ? 35.593 15.686 20.088 1.00 88.19 424 VAL A O 1
ATOM 3175 N N . LEU A 1 425 ? 36.764 14.039 19.124 1.00 86.75 425 LEU A N 1
ATOM 3176 C CA . LEU A 1 425 ? 36.728 13.114 20.262 1.00 86.75 425 LEU A CA 1
ATOM 3177 C C . LEU A 1 425 ? 37.399 13.677 21.520 1.00 86.75 425 LEU A C 1
ATOM 3179 O O . LEU A 1 425 ? 36.938 13.382 22.617 1.00 86.75 425 LEU A O 1
ATOM 3183 N N . SER A 1 426 ? 38.418 14.526 21.388 1.00 85.31 426 SER A N 1
ATOM 3184 C CA . SER A 1 426 ? 39.080 15.221 22.504 1.00 85.31 426 SER A CA 1
ATOM 3185 C C . SER A 1 426 ? 38.136 16.121 23.308 1.00 85.31 426 SER A C 1
ATOM 3187 O O . SER A 1 426 ? 38.364 16.358 24.493 1.00 85.31 426 SER A O 1
ATOM 3189 N N . SER A 1 427 ? 37.051 16.595 22.687 1.00 83.31 427 SER A N 1
ATOM 3190 C CA . SER A 1 427 ? 36.006 17.372 23.364 1.00 83.31 427 SER A CA 1
ATOM 3191 C C . SER A 1 427 ? 35.035 16.502 24.172 1.00 83.31 427 SER A C 1
ATOM 3193 O O . SER A 1 427 ? 34.294 17.006 25.017 1.00 83.31 427 SER A O 1
ATOM 3195 N N . LEU A 1 428 ? 35.044 15.188 23.938 1.00 80.56 428 LEU A N 1
ATOM 3196 C CA . LEU A 1 428 ? 34.284 14.215 24.704 1.00 80.56 428 LEU A CA 1
ATOM 3197 C C . LEU A 1 428 ? 35.149 13.765 25.889 1.00 80.56 428 LEU A C 1
ATOM 3199 O O . LEU A 1 428 ? 36.317 13.432 25.724 1.00 80.56 428 LEU A O 1
ATOM 3203 N N . SER A 1 429 ? 34.590 13.724 27.101 1.00 82.38 429 SER A N 1
ATOM 3204 C CA . SER A 1 429 ? 35.305 13.261 28.305 1.00 82.38 429 SER A CA 1
ATOM 3205 C C . SER A 1 429 ? 35.505 11.733 28.315 1.00 82.38 429 SER A C 1
ATOM 3207 O O . SER A 1 429 ? 34.991 11.035 29.194 1.00 82.38 429 SER A O 1
ATOM 3209 N N . LEU A 1 430 ? 36.201 11.205 27.307 1.00 86.56 430 LEU A N 1
ATOM 3210 C CA . LEU A 1 430 ? 36.467 9.782 27.108 1.00 86.56 430 LEU A CA 1
ATOM 3211 C C . LEU A 1 430 ? 37.613 9.316 28.005 1.00 86.56 430 LEU A C 1
ATOM 3213 O O . LEU A 1 430 ? 38.602 10.020 28.201 1.00 86.56 430 LEU A O 1
ATOM 3217 N N . LYS A 1 431 ? 37.487 8.104 28.548 1.00 85.94 431 LYS A N 1
ATOM 3218 C CA . LYS A 1 431 ? 38.538 7.461 29.347 1.00 85.94 431 LYS A CA 1
ATOM 3219 C C . LYS A 1 431 ? 39.292 6.438 28.504 1.00 85.94 431 LYS A C 1
ATOM 3221 O O . LYS A 1 431 ? 38.689 5.739 27.692 1.00 85.94 431 LYS A O 1
ATOM 3226 N N . ASN A 1 432 ? 40.593 6.293 28.743 1.00 86.81 432 ASN A N 1
ATOM 3227 C CA . ASN A 1 432 ? 41.361 5.215 28.127 1.00 86.81 432 ASN A CA 1
ATOM 3228 C C . ASN A 1 432 ? 40.815 3.843 28.579 1.00 86.81 432 ASN A C 1
ATOM 3230 O O . ASN A 1 432 ? 40.464 3.668 29.748 1.00 86.81 432 ASN A O 1
ATOM 3234 N N . ASN A 1 433 ? 40.730 2.887 27.656 1.00 85.00 433 ASN A N 1
ATOM 3235 C CA . ASN A 1 433 ? 40.069 1.583 27.795 1.00 85.00 433 ASN A CA 1
ATOM 3236 C C . ASN A 1 433 ? 38.555 1.650 28.085 1.00 85.00 433 ASN A C 1
ATOM 3238 O O . ASN A 1 433 ? 37.969 0.709 28.632 1.00 85.00 433 ASN A O 1
ATOM 3242 N N . GLN A 1 434 ? 37.885 2.749 27.725 1.00 88.56 434 GLN A N 1
ATOM 3243 C CA . GLN A 1 434 ? 36.440 2.865 27.901 1.00 88.56 434 GLN A CA 1
ATOM 3244 C C . GLN A 1 434 ? 35.691 1.889 26.992 1.00 88.56 434 GLN A C 1
ATOM 3246 O O . GLN A 1 434 ? 35.914 1.807 25.784 1.00 88.56 434 GLN A O 1
ATOM 3251 N N . THR A 1 435 ? 34.744 1.173 27.591 1.00 88.81 435 THR A N 1
ATOM 3252 C CA . THR A 1 435 ? 33.848 0.274 26.870 1.00 88.81 435 THR A CA 1
ATOM 3253 C C . THR A 1 435 ? 32.490 0.933 26.656 1.00 88.81 435 THR A C 1
ATOM 3255 O O . THR A 1 435 ? 31.929 1.500 27.593 1.00 88.81 435 THR A O 1
ATOM 3258 N N . PHE A 1 436 ? 31.940 0.836 25.448 1.00 89.50 436 PHE A N 1
ATOM 3259 C CA . PHE A 1 436 ? 30.639 1.405 25.096 1.00 89.50 436 PHE A CA 1
ATOM 3260 C C . PHE A 1 436 ? 29.821 0.445 24.229 1.00 89.50 436 PHE A C 1
ATOM 3262 O O . PHE A 1 436 ? 30.377 -0.405 23.537 1.00 89.50 436 PHE A O 1
ATOM 3269 N N . LEU A 1 437 ? 28.491 0.567 24.268 1.00 85.88 437 LEU A N 1
ATOM 3270 C CA . LEU A 1 437 ? 27.603 -0.241 23.431 1.00 85.88 437 LEU A CA 1
ATOM 3271 C C . LEU A 1 437 ? 27.445 0.415 22.058 1.00 85.88 437 LEU A C 1
ATOM 3273 O O . LEU A 1 437 ? 27.150 1.606 21.956 1.00 85.88 437 LEU A O 1
ATOM 3277 N N . MET A 1 438 ? 27.600 -0.377 21.007 1.00 86.44 438 MET A N 1
ATOM 3278 C CA . MET A 1 438 ? 27.320 0.010 19.634 1.00 86.44 438 MET A CA 1
ATOM 3279 C C . MET A 1 438 ? 26.180 -0.867 19.114 1.00 86.44 438 MET A C 1
ATOM 3281 O O . MET A 1 438 ? 26.187 -2.085 19.281 1.00 86.44 438 MET A O 1
ATOM 3285 N N . MET A 1 439 ? 25.162 -0.238 18.529 1.00 77.69 439 MET A N 1
ATOM 3286 C CA . MET A 1 439 ? 24.035 -0.924 17.895 1.00 77.69 439 MET A CA 1
ATOM 3287 C C . MET A 1 439 ? 24.032 -0.647 16.394 1.00 77.69 439 MET A C 1
ATOM 3289 O O . MET A 1 439 ? 24.298 0.473 15.962 1.00 77.69 439 MET A O 1
ATOM 3293 N N . GLY A 1 440 ? 23.684 -1.669 15.618 1.00 72.94 440 GLY A N 1
ATOM 3294 C CA . GLY A 1 440 ? 23.584 -1.624 14.163 1.00 72.94 440 GLY A CA 1
ATOM 3295 C C . GLY A 1 440 ? 23.674 -3.035 13.582 1.00 72.94 440 GLY A C 1
ATOM 3296 O O . GLY A 1 440 ? 24.160 -3.941 14.249 1.00 72.94 440 GLY A O 1
ATOM 3297 N N . THR A 1 441 ? 23.165 -3.262 12.373 1.00 71.44 441 THR A N 1
ATOM 3298 C CA . THR A 1 441 ? 23.181 -4.594 11.733 1.00 71.44 441 THR A CA 1
ATOM 3299 C C . THR A 1 441 ? 24.031 -4.533 10.464 1.00 71.44 441 THR A C 1
ATOM 3301 O O . THR A 1 441 ? 23.838 -3.582 9.702 1.00 71.44 441 THR A O 1
ATOM 3304 N N . PRO A 1 442 ? 24.963 -5.482 10.225 1.00 68.12 442 PRO A N 1
ATOM 3305 C CA . PRO A 1 442 ? 25.792 -5.487 9.023 1.00 68.12 442 PRO A CA 1
ATOM 3306 C C . PRO A 1 442 ? 24.958 -5.823 7.810 1.00 68.12 442 PRO A C 1
ATOM 3308 O O . PRO A 1 442 ? 24.073 -6.677 7.892 1.00 68.12 442 PRO A O 1
ATOM 3311 N N . GLU A 1 443 ? 25.318 -5.248 6.673 1.00 51.66 443 GLU A N 1
ATOM 3312 C CA . GLU A 1 443 ? 24.612 -5.489 5.416 1.00 51.66 443 GLU A CA 1
ATOM 3313 C C . GLU A 1 443 ? 24.634 -6.980 5.015 1.00 51.66 443 GLU A C 1
ATOM 3315 O O . GLU A 1 443 ? 23.613 -7.527 4.612 1.00 51.66 443 GLU A O 1
ATOM 3320 N N . ALA A 1 444 ? 25.737 -7.692 5.282 1.00 42.38 444 ALA A N 1
ATOM 3321 C CA . ALA A 1 444 ? 25.910 -9.106 4.923 1.00 42.38 444 ALA A CA 1
ATOM 3322 C C . ALA A 1 444 ? 25.097 -10.122 5.762 1.00 42.38 444 ALA A C 1
ATOM 3324 O O . ALA A 1 444 ? 24.967 -11.274 5.356 1.00 42.38 444 ALA A O 1
ATOM 3325 N N . LYS A 1 445 ? 24.551 -9.742 6.930 1.00 37.25 445 LYS A N 1
ATOM 3326 C CA . LYS A 1 445 ? 23.676 -10.624 7.743 1.00 37.25 445 LYS A CA 1
ATOM 3327 C C . LYS A 1 445 ? 22.185 -10.366 7.522 1.00 37.25 445 LYS A C 1
ATOM 3329 O O . LYS A 1 445 ? 21.353 -11.020 8.146 1.00 37.25 445 LYS A O 1
ATOM 3334 N N . VAL A 1 446 ? 21.848 -9.460 6.608 1.00 33.69 446 VAL A N 1
ATOM 3335 C CA . VAL A 1 446 ? 20.487 -9.245 6.118 1.00 33.69 446 VAL A CA 1
ATOM 3336 C C . VAL A 1 446 ? 20.329 -10.006 4.799 1.00 33.69 446 VAL A C 1
ATOM 3338 O O . VAL A 1 446 ? 20.092 -9.421 3.752 1.00 33.69 446 VAL A O 1
ATOM 3341 N N . ILE A 1 447 ? 20.475 -11.334 4.832 1.00 33.06 447 ILE A N 1
ATOM 3342 C CA . ILE A 1 447 ? 19.935 -12.178 3.759 1.00 33.06 447 ILE A CA 1
ATOM 3343 C C . ILE A 1 447 ? 18.486 -12.477 4.145 1.00 33.06 447 ILE A C 1
ATOM 3345 O O . ILE A 1 447 ? 18.174 -13.465 4.805 1.00 33.06 447 ILE A O 1
ATOM 3349 N N . LYS A 1 448 ? 17.605 -11.550 3.780 1.00 28.70 448 LYS A N 1
ATOM 3350 C CA . LYS A 1 448 ? 16.173 -11.782 3.601 1.00 28.70 448 LYS A CA 1
ATOM 3351 C C . LYS A 1 448 ? 15.826 -11.255 2.216 1.00 28.70 448 LYS A C 1
ATOM 3353 O O . LYS A 1 448 ? 16.292 -10.181 1.839 1.00 28.70 448 LYS A O 1
ATOM 3358 N N . ALA A 1 449 ? 15.039 -12.036 1.479 1.00 25.42 449 ALA A N 1
ATOM 3359 C CA . ALA A 1 449 ? 14.423 -11.626 0.223 1.00 25.42 449 ALA A CA 1
ATOM 3360 C C . ALA A 1 449 ? 13.825 -10.207 0.356 1.00 25.42 449 ALA A C 1
ATOM 3362 O O . ALA A 1 449 ? 13.355 -9.861 1.445 1.00 25.42 449 ALA A O 1
ATOM 3363 N N . PRO A 1 450 ? 13.879 -9.372 -0.695 1.00 29.39 450 PRO A N 1
ATOM 3364 C CA . PRO A 1 450 ? 13.633 -7.940 -0.581 1.00 29.39 450 PRO A CA 1
ATOM 3365 C C . PRO A 1 450 ? 12.165 -7.655 -0.232 1.00 29.39 450 PRO A C 1
ATOM 3367 O O . PRO A 1 450 ? 11.302 -7.566 -1.100 1.00 29.39 450 PRO A O 1
ATOM 3370 N N . GLU A 1 451 ? 11.877 -7.490 1.058 1.00 34.81 451 GLU A N 1
ATOM 3371 C CA . GLU A 1 451 ? 10.655 -6.865 1.555 1.00 34.81 451 GLU A CA 1
ATOM 3372 C C . GLU A 1 451 ? 10.915 -5.359 1.683 1.00 34.81 451 GLU A C 1
ATOM 3374 O O . GLU A 1 451 ? 11.788 -4.926 2.434 1.00 34.81 451 GLU A O 1
ATOM 3379 N N . VAL A 1 452 ? 10.115 -4.577 0.955 1.00 31.75 452 VAL A N 1
ATOM 3380 C CA . VAL A 1 452 ? 10.134 -3.108 0.844 1.00 31.75 452 VAL A CA 1
ATOM 3381 C C . VAL A 1 452 ? 11.159 -2.568 -0.159 1.00 31.75 452 VAL A C 1
ATOM 3383 O O . VAL A 1 452 ? 12.296 -2.221 0.159 1.00 31.75 452 VAL A O 1
ATOM 3386 N N . MET A 1 453 ? 10.685 -2.416 -1.397 1.00 33.38 453 MET A N 1
ATOM 3387 C CA . MET A 1 453 ? 11.246 -1.432 -2.316 1.00 33.38 453 MET A CA 1
ATOM 3388 C C . MET A 1 453 ? 10.886 -0.025 -1.815 1.00 33.38 453 MET A C 1
ATOM 3390 O O . MET A 1 453 ? 9.735 0.189 -1.432 1.00 33.38 453 MET A O 1
ATOM 3394 N N . PRO A 1 454 ? 11.845 0.913 -1.766 1.00 30.67 454 PRO A N 1
ATOM 3395 C CA . PRO A 1 454 ? 11.626 2.251 -1.227 1.00 30.67 454 PRO A CA 1
ATOM 3396 C C . PRO A 1 454 ? 10.605 3.073 -2.017 1.00 30.67 454 PRO A C 1
ATOM 3398 O O . PRO A 1 454 ? 10.350 2.818 -3.195 1.00 30.67 454 PRO A O 1
ATOM 3401 N N . ASP A 1 455 ? 10.075 4.070 -1.306 1.00 36.06 455 ASP A N 1
ATOM 3402 C CA . ASP A 1 455 ? 9.041 5.018 -1.709 1.00 36.06 455 ASP A CA 1
ATOM 3403 C C . ASP A 1 455 ? 9.179 5.505 -3.156 1.00 36.06 455 ASP A C 1
ATOM 3405 O O . ASP A 1 455 ? 10.208 6.054 -3.565 1.00 36.06 455 ASP A O 1
ATOM 3409 N N . VAL A 1 456 ? 8.084 5.364 -3.907 1.00 37.03 456 VAL A N 1
ATOM 3410 C CA . VAL A 1 456 ? 7.822 6.180 -5.093 1.00 37.03 456 VAL A CA 1
ATOM 3411 C C . VAL A 1 456 ? 7.647 7.613 -4.592 1.00 37.03 456 VAL A C 1
ATOM 3413 O O . VAL A 1 456 ? 6.614 7.983 -4.033 1.00 37.03 456 VAL A O 1
ATOM 3416 N N . LEU A 1 457 ? 8.718 8.393 -4.707 1.00 35.56 457 LEU A N 1
ATOM 3417 C CA . LEU A 1 457 ? 8.729 9.816 -4.408 1.00 35.56 457 LEU A CA 1
ATOM 3418 C C . LEU A 1 457 ? 7.854 10.563 -5.429 1.00 35.56 457 LEU A C 1
ATOM 3420 O O . LEU A 1 457 ? 8.072 10.460 -6.631 1.00 35.56 457 LEU A O 1
ATOM 3424 N N . ASN A 1 458 ? 6.939 11.383 -4.900 1.00 39.22 458 ASN A N 1
ATOM 3425 C CA . ASN A 1 458 ? 6.199 12.465 -5.565 1.00 39.22 458 ASN A CA 1
ATOM 3426 C C . ASN A 1 458 ? 5.079 12.118 -6.566 1.00 39.22 458 ASN A C 1
ATOM 3428 O O . ASN A 1 458 ? 5.090 12.528 -7.724 1.00 39.22 458 ASN A O 1
ATOM 3432 N N . ASP A 1 459 ? 3.989 11.560 -6.036 1.00 37.53 459 ASP A N 1
ATOM 3433 C CA . ASP A 1 459 ? 2.691 11.446 -6.727 1.00 37.53 459 ASP A CA 1
ATOM 3434 C C . ASP A 1 459 ? 1.758 12.668 -6.563 1.00 37.53 459 ASP A C 1
ATOM 3436 O O . ASP A 1 459 ? 0.571 12.594 -6.884 1.00 37.53 459 ASP A O 1
ATOM 3440 N N . LEU A 1 460 ? 2.276 13.794 -6.057 1.00 37.56 460 LEU A N 1
ATOM 3441 C CA . LEU A 1 460 ? 1.517 15.037 -5.842 1.00 37.56 460 LEU A CA 1
ATOM 3442 C C . LEU A 1 460 ? 1.984 16.215 -6.712 1.00 37.56 460 LEU A C 1
ATOM 3444 O O . LEU A 1 460 ? 1.455 17.315 -6.577 1.00 37.56 460 LEU A O 1
ATOM 3448 N N . GLU A 1 461 ? 2.958 16.019 -7.603 1.00 49.50 461 GLU A N 1
ATOM 3449 C CA . GLU A 1 461 ? 3.475 17.105 -8.441 1.00 49.50 461 GLU A CA 1
ATOM 3450 C C . GLU A 1 461 ? 2.873 17.056 -9.848 1.00 49.50 461 GLU A C 1
ATOM 3452 O O . GLU A 1 461 ? 3.150 16.143 -10.632 1.00 49.50 461 GLU A O 1
ATOM 3457 N N . GLU A 1 462 ? 2.050 18.063 -10.154 1.00 53.75 462 GLU A N 1
ATOM 3458 C CA . GLU A 1 462 ? 1.446 18.293 -11.468 1.00 53.75 462 GLU A CA 1
ATOM 3459 C C . GLU A 1 462 ? 2.491 18.259 -12.595 1.00 53.75 462 GLU A C 1
ATOM 3461 O O . GLU A 1 462 ? 3.617 18.749 -12.458 1.00 53.75 462 GLU A O 1
ATOM 3466 N N . ASP A 1 463 ? 2.114 17.650 -13.719 1.00 67.19 463 ASP A N 1
ATOM 3467 C CA . ASP A 1 463 ? 2.952 17.596 -14.912 1.00 67.19 463 ASP A CA 1
ATOM 3468 C C . ASP A 1 463 ? 3.121 18.996 -15.521 1.00 67.19 463 ASP A C 1
ATOM 3470 O O . ASP A 1 463 ? 2.161 19.758 -15.633 1.00 67.19 463 ASP A O 1
ATOM 3474 N N . TYR A 1 464 ? 4.353 19.339 -15.894 1.00 69.75 464 TYR A N 1
ATOM 3475 C CA . TYR A 1 464 ? 4.734 20.674 -16.343 1.00 69.75 464 TYR A CA 1
ATOM 3476 C C . TYR A 1 464 ? 5.887 20.582 -17.348 1.00 69.75 464 TYR A C 1
ATOM 3478 O O . TYR A 1 464 ? 6.934 20.006 -17.055 1.00 69.75 464 TYR A O 1
ATOM 3486 N N . THR A 1 465 ? 5.715 21.199 -18.514 1.00 64.50 465 THR A N 1
ATOM 3487 C CA . THR A 1 465 ? 6.796 21.449 -19.472 1.00 64.50 465 THR A CA 1
ATOM 3488 C C . THR A 1 465 ? 7.212 22.911 -19.402 1.00 64.50 465 THR A C 1
ATOM 3490 O O . THR A 1 465 ? 6.338 23.768 -19.517 1.00 64.50 465 THR A O 1
ATOM 3493 N N . PRO A 1 466 ? 8.511 23.227 -19.283 1.00 64.00 466 PRO A N 1
ATOM 3494 C CA . PRO A 1 466 ? 8.980 24.594 -19.457 1.00 64.00 466 PRO A CA 1
ATOM 3495 C C . PRO A 1 466 ? 8.658 25.134 -20.852 1.00 64.00 466 PRO A C 1
ATOM 3497 O O . PRO A 1 466 ? 8.947 24.468 -21.843 1.00 64.00 466 PRO A O 1
ATOM 3500 N N . ASP A 1 467 ? 8.097 26.345 -20.915 1.00 54.53 467 ASP A N 1
ATOM 3501 C CA . ASP A 1 467 ? 7.729 27.020 -22.171 1.00 54.53 467 ASP A CA 1
ATOM 3502 C C . ASP A 1 467 ? 8.945 27.550 -22.956 1.00 54.53 467 ASP A C 1
ATOM 3504 O O . ASP A 1 467 ? 8.850 27.821 -24.151 1.00 54.53 467 ASP A O 1
ATOM 3508 N N . ASP A 1 468 ? 10.096 27.695 -22.294 1.00 59.69 468 ASP A N 1
ATOM 3509 C CA . ASP A 1 468 ? 11.287 28.335 -22.851 1.00 59.69 468 ASP A CA 1
ATOM 3510 C C . ASP A 1 468 ? 12.422 27.323 -23.066 1.00 59.69 468 ASP A C 1
ATOM 3512 O O . ASP A 1 468 ? 13.064 26.900 -22.103 1.00 59.69 468 ASP A O 1
ATOM 3516 N N . GLU A 1 469 ? 12.721 26.959 -24.322 1.00 58.53 469 GLU A N 1
ATOM 3517 C CA . GLU A 1 469 ? 13.845 26.068 -24.683 1.00 58.53 469 GLU A CA 1
ATOM 3518 C C . GLU A 1 469 ? 15.202 26.571 -24.130 1.00 58.53 469 GLU A C 1
ATOM 3520 O O . GLU A 1 469 ? 16.144 25.785 -23.977 1.00 58.53 469 GLU A O 1
ATOM 3525 N N . ALA A 1 470 ? 15.320 27.855 -23.764 1.00 62.09 470 ALA A N 1
ATOM 3526 C CA . ALA A 1 470 ? 16.544 28.432 -23.221 1.00 62.09 470 ALA A CA 1
ATOM 3527 C C . ALA A 1 470 ? 16.911 27.912 -21.821 1.00 62.09 470 ALA A C 1
ATOM 3529 O O . ALA A 1 470 ? 18.091 27.965 -21.456 1.00 62.09 470 ALA A O 1
ATOM 3530 N N . PHE A 1 471 ? 15.977 27.360 -21.034 1.00 75.56 471 PHE A N 1
ATOM 3531 C CA . PHE A 1 471 ? 16.299 26.915 -19.668 1.00 75.56 471 PHE A CA 1
ATOM 3532 C C . PHE A 1 471 ? 17.344 25.780 -19.664 1.00 75.56 471 PHE A C 1
ATOM 3534 O O . PHE A 1 471 ? 18.212 25.723 -18.786 1.00 75.56 471 PHE A O 1
ATOM 3541 N N . ALA A 1 472 ? 17.319 24.911 -20.680 1.00 67.56 472 ALA A N 1
ATOM 3542 C CA . ALA A 1 472 ? 18.300 23.842 -20.839 1.00 67.56 472 ALA A CA 1
ATOM 3543 C C . ALA A 1 472 ? 19.715 24.401 -21.050 1.00 67.56 472 ALA A C 1
ATOM 3545 O O . ALA A 1 472 ? 20.694 23.805 -20.604 1.00 67.56 472 ALA A O 1
ATOM 3546 N N . SER A 1 473 ? 19.833 25.582 -21.661 1.00 73.69 473 SER A N 1
ATOM 3547 C CA . SER A 1 473 ? 21.104 26.272 -21.905 1.00 73.69 473 SER A CA 1
ATOM 3548 C C . SER A 1 473 ? 21.622 27.084 -20.709 1.00 73.69 473 SER A C 1
ATOM 3550 O O . SER A 1 473 ? 22.765 27.546 -20.732 1.00 73.69 473 SER A O 1
ATOM 3552 N N . MET A 1 474 ? 20.834 27.232 -19.633 1.00 80.44 474 MET A N 1
ATOM 3553 C CA . MET A 1 474 ? 21.254 27.976 -18.441 1.00 80.44 474 MET A CA 1
ATOM 3554 C C . MET A 1 474 ? 22.536 27.384 -17.852 1.00 80.44 474 MET A C 1
ATOM 3556 O O . MET A 1 474 ? 22.626 26.182 -17.590 1.00 80.44 474 MET A O 1
ATOM 3560 N N . ALA A 1 475 ? 23.514 28.248 -17.567 1.00 81.50 475 ALA A N 1
ATOM 3561 C CA . ALA A 1 475 ? 24.839 27.842 -17.097 1.00 81.50 475 ALA A CA 1
ATOM 3562 C C . ALA A 1 475 ? 24.790 26.923 -15.862 1.00 81.50 475 ALA A C 1
ATOM 3564 O O . ALA A 1 475 ? 25.588 25.993 -15.747 1.00 81.50 475 ALA A O 1
ATOM 3565 N N . GLN A 1 476 ? 23.830 27.145 -14.958 1.00 83.75 476 GLN A N 1
ATOM 3566 C CA . GLN A 1 476 ? 23.624 26.303 -13.781 1.00 83.75 476 GLN A CA 1
ATOM 3567 C C . GLN A 1 476 ? 23.135 24.892 -14.143 1.00 83.75 476 GLN A C 1
ATOM 3569 O O . GLN A 1 476 ? 23.684 23.920 -13.629 1.00 83.75 476 GLN A O 1
ATOM 3574 N N . ASN A 1 477 ? 22.160 24.768 -15.048 1.00 87.38 477 ASN A N 1
ATOM 3575 C CA . ASN A 1 477 ? 21.625 23.475 -15.486 1.00 87.38 477 ASN A CA 1
ATOM 3576 C C . ASN A 1 477 ? 22.686 22.688 -16.273 1.00 87.38 477 ASN A C 1
ATOM 3578 O O . ASN A 1 477 ? 22.898 21.505 -16.015 1.00 87.38 477 ASN A O 1
ATOM 3582 N N . GLN A 1 478 ? 23.446 23.372 -17.131 1.00 89.62 478 GLN A N 1
ATOM 3583 C CA . GLN A 1 478 ? 24.594 22.803 -17.845 1.00 89.62 478 GLN A CA 1
ATOM 3584 C C . GLN A 1 478 ? 25.724 22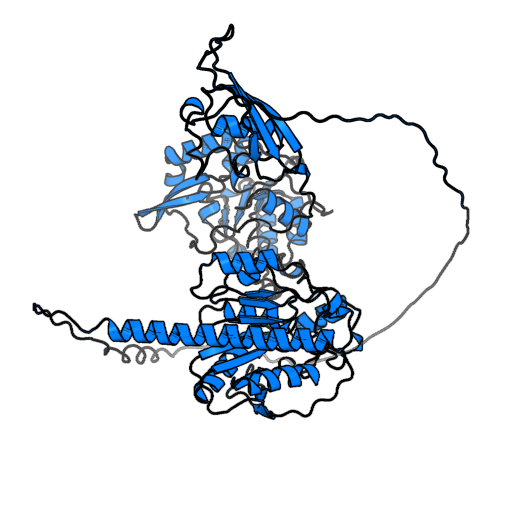.362 -16.903 1.00 89.62 478 GLN A C 1
ATOM 3586 O O . GLN A 1 478 ? 26.351 21.326 -17.118 1.00 89.62 478 GLN A O 1
ATOM 3591 N N . LYS A 1 479 ? 25.981 23.107 -15.820 1.00 89.81 479 LYS A N 1
ATOM 3592 C CA . LYS A 1 479 ? 26.938 22.699 -14.780 1.00 89.81 479 LYS A CA 1
ATOM 3593 C C . LYS A 1 479 ? 26.469 21.439 -14.051 1.00 89.81 479 LYS A C 1
ATOM 3595 O O . LYS A 1 479 ? 27.275 20.530 -13.861 1.00 89.81 479 LYS A O 1
ATOM 3600 N N . SER A 1 480 ? 25.194 21.370 -13.663 1.00 90.88 480 SER A N 1
ATOM 3601 C CA . SER A 1 480 ? 24.616 20.169 -13.048 1.00 90.88 480 SER A CA 1
ATOM 3602 C C . SER A 1 480 ? 24.726 18.964 -13.980 1.00 90.88 480 SER A C 1
ATOM 3604 O O . SER A 1 480 ? 25.205 17.924 -13.543 1.00 90.88 480 SER A O 1
ATOM 3606 N N . LEU A 1 481 ? 24.408 19.132 -15.267 1.00 92.88 481 LEU A N 1
ATOM 3607 C CA . LEU A 1 481 ? 24.555 18.086 -16.279 1.00 92.88 481 LEU A CA 1
ATOM 3608 C C . LEU A 1 481 ? 25.994 17.559 -16.357 1.00 92.88 481 LEU A C 1
ATOM 3610 O O . LEU A 1 481 ? 26.208 16.358 -16.221 1.00 92.88 481 LEU A O 1
ATOM 3614 N N . ARG A 1 482 ? 26.993 18.439 -16.508 1.00 94.00 482 ARG A N 1
ATOM 3615 C CA . ARG A 1 482 ? 28.412 18.032 -16.574 1.00 94.00 482 ARG A CA 1
ATOM 3616 C C . ARG A 1 482 ? 28.869 17.303 -15.313 1.00 94.00 482 ARG A C 1
ATOM 3618 O O . ARG A 1 482 ? 29.583 16.310 -15.408 1.00 94.00 482 ARG A O 1
ATOM 3625 N N . ASN A 1 483 ? 28.446 17.774 -14.141 1.00 92.88 483 ASN A N 1
ATOM 3626 C CA . ASN A 1 483 ? 28.768 17.125 -12.871 1.00 92.88 483 ASN A CA 1
ATOM 3627 C C . ASN A 1 483 ? 28.149 15.728 -12.771 1.00 92.88 483 ASN A C 1
ATOM 3629 O O . ASN A 1 483 ? 28.797 14.815 -12.263 1.00 92.88 483 ASN A O 1
ATOM 3633 N N . THR A 1 484 ? 26.913 15.561 -13.242 1.00 92.06 484 THR A N 1
ATOM 3634 C CA . THR A 1 484 ? 26.246 14.257 -13.269 1.00 92.06 484 THR A CA 1
ATOM 3635 C C . THR A 1 484 ? 26.915 13.328 -14.275 1.00 92.06 484 THR A C 1
ATOM 3637 O O . THR A 1 484 ? 27.211 12.198 -13.913 1.00 92.06 484 THR A O 1
ATOM 3640 N N . ILE A 1 485 ? 27.256 13.804 -15.480 1.00 94.56 485 ILE A N 1
ATOM 3641 C CA . ILE A 1 485 ? 28.019 13.033 -16.481 1.00 94.56 485 ILE A CA 1
ATOM 3642 C C . ILE A 1 485 ? 29.335 12.519 -15.888 1.00 94.56 485 ILE A C 1
ATOM 3644 O O . ILE A 1 485 ? 29.643 11.340 -16.017 1.00 94.56 485 ILE A O 1
ATOM 3648 N N . ALA A 1 486 ? 30.084 13.381 -15.193 1.00 92.88 486 ALA A N 1
ATOM 3649 C CA . ALA A 1 486 ? 31.377 13.019 -14.613 1.00 92.88 486 ALA A CA 1
ATOM 3650 C C . ALA A 1 486 ? 31.284 11.978 -13.483 1.00 92.88 486 ALA A C 1
ATOM 3652 O O . ALA A 1 486 ? 32.247 11.258 -13.238 1.00 92.88 486 ALA A O 1
ATOM 3653 N N . LYS A 1 487 ? 30.153 11.921 -12.769 1.00 91.00 487 LYS A N 1
ATOM 3654 C CA . LYS A 1 487 ? 29.934 11.004 -11.637 1.00 91.00 487 LYS A CA 1
ATOM 3655 C C . LYS A 1 487 ? 29.167 9.744 -12.011 1.00 91.00 487 LYS A C 1
ATOM 3657 O O . LYS A 1 487 ? 29.229 8.762 -11.279 1.00 91.00 487 LYS A O 1
ATOM 3662 N N . CYS A 1 488 ? 28.384 9.798 -13.082 1.00 91.06 488 CYS A N 1
ATOM 3663 C CA . CYS A 1 488 ? 27.526 8.705 -13.489 1.00 91.06 488 CYS A CA 1
ATOM 3664 C C . CYS A 1 488 ? 28.396 7.562 -13.992 1.00 91.06 488 CYS A C 1
ATOM 3666 O O . CYS A 1 488 ? 29.147 7.737 -14.952 1.00 91.06 488 CYS A O 1
ATOM 3668 N N . ASP A 1 489 ? 28.243 6.383 -13.395 1.00 89.56 489 ASP A N 1
ATOM 3669 C CA . ASP A 1 489 ? 28.705 5.128 -13.972 1.00 89.56 489 ASP A CA 1
ATOM 3670 C C . ASP A 1 489 ? 27.506 4.339 -14.527 1.00 89.56 489 ASP A C 1
ATOM 3672 O O . ASP A 1 489 ? 26.442 4.334 -13.913 1.00 89.56 489 ASP A O 1
ATOM 3676 N N . ILE A 1 490 ? 27.638 3.749 -15.721 1.00 93.31 490 ILE A N 1
ATOM 3677 C CA . ILE A 1 490 ? 26.546 3.002 -16.372 1.00 93.31 490 ILE A CA 1
ATOM 3678 C C . ILE A 1 490 ? 26.988 1.552 -16.464 1.00 93.31 490 ILE A C 1
ATOM 3680 O O . ILE A 1 490 ? 27.896 1.225 -17.226 1.00 93.31 490 ILE A O 1
ATOM 3684 N N . ASN A 1 491 ? 26.311 0.693 -15.708 1.00 91.75 491 ASN A N 1
ATOM 3685 C CA . ASN A 1 491 ? 26.543 -0.740 -15.747 1.00 91.75 491 ASN A CA 1
ATOM 3686 C C . ASN A 1 491 ? 25.806 -1.364 -16.940 1.00 91.75 491 ASN A C 1
ATOM 3688 O O . ASN A 1 491 ? 24.575 -1.437 -16.950 1.00 91.75 491 ASN A O 1
ATOM 3692 N N . ILE A 1 492 ? 26.562 -1.795 -17.949 1.00 95.62 492 ILE A N 1
ATOM 3693 C CA . ILE A 1 492 ? 26.020 -2.406 -19.165 1.00 95.62 492 ILE A CA 1
ATOM 3694 C C . ILE A 1 492 ? 25.674 -3.867 -18.878 1.00 95.62 492 ILE A C 1
ATOM 3696 O O . ILE A 1 492 ? 26.547 -4.677 -18.585 1.00 95.62 492 ILE A O 1
ATOM 3700 N N . MET A 1 493 ? 24.394 -4.203 -19.006 1.00 93.38 493 MET A N 1
ATOM 3701 C CA . MET A 1 493 ? 23.870 -5.562 -18.865 1.00 93.38 493 MET A CA 1
ATOM 3702 C C . MET A 1 493 ? 23.960 -6.325 -20.187 1.00 93.38 493 MET A C 1
ATOM 3704 O O . MET A 1 493 ? 24.368 -7.482 -20.211 1.00 93.38 493 MET A O 1
ATOM 3708 N N . HIS A 1 494 ? 23.611 -5.660 -21.292 1.00 95.19 494 HIS A N 1
ATOM 3709 C CA . HIS A 1 494 ? 23.748 -6.187 -22.646 1.00 95.19 494 HIS A CA 1
ATOM 3710 C C . HIS A 1 494 ? 24.362 -5.120 -23.559 1.00 95.19 494 HIS A C 1
ATOM 3712 O O . HIS A 1 494 ? 23.985 -3.948 -23.470 1.00 95.19 494 HIS A O 1
ATOM 3718 N N . PRO A 1 495 ? 25.312 -5.495 -24.432 1.00 95.94 495 PRO A N 1
ATOM 3719 C CA . PRO A 1 495 ? 25.991 -4.538 -25.291 1.00 95.94 495 PRO A CA 1
ATOM 3720 C C . PRO A 1 495 ? 25.024 -3.906 -26.295 1.00 95.94 495 PRO A C 1
ATOM 3722 O O . PRO A 1 495 ? 24.114 -4.558 -26.808 1.00 95.94 495 PRO A O 1
ATOM 3725 N N . MET A 1 496 ? 25.271 -2.633 -26.603 1.00 96.06 496 MET A N 1
ATOM 3726 C CA . MET A 1 496 ? 24.535 -1.900 -27.631 1.00 96.06 496 MET A CA 1
ATOM 3727 C C . MET A 1 496 ? 24.753 -2.540 -29.007 1.00 96.06 496 MET A C 1
ATOM 3729 O O . MET A 1 496 ? 25.887 -2.870 -29.372 1.00 96.06 496 MET A O 1
ATOM 3733 N N . ARG A 1 497 ? 23.684 -2.713 -29.786 1.00 97.12 497 ARG A N 1
ATOM 3734 C CA . ARG A 1 497 ? 23.729 -3.424 -31.067 1.00 97.12 497 ARG A CA 1
ATOM 3735 C C . ARG A 1 497 ? 24.036 -2.457 -32.216 1.00 97.12 497 ARG A C 1
ATOM 3737 O O . ARG A 1 497 ? 23.452 -1.373 -32.289 1.00 97.12 497 ARG A O 1
ATOM 3744 N N . PRO A 1 498 ? 24.913 -2.835 -33.164 1.00 96.19 498 PRO A N 1
ATOM 3745 C CA . PRO A 1 498 ? 25.224 -1.990 -34.312 1.00 96.19 498 PRO A CA 1
ATOM 3746 C C . PRO A 1 498 ? 23.977 -1.619 -35.126 1.00 96.19 498 PRO A C 1
ATOM 3748 O O . PRO A 1 498 ? 23.156 -2.473 -35.453 1.00 96.19 498 PRO A O 1
ATOM 3751 N N . GLY A 1 499 ? 23.848 -0.336 -35.474 1.00 95.06 499 GLY A N 1
ATOM 3752 C CA . GLY A 1 499 ? 22.785 0.175 -36.348 1.00 95.06 499 GLY A CA 1
ATOM 3753 C C . GLY A 1 499 ? 21.401 0.318 -35.706 1.00 95.06 499 GLY A C 1
ATOM 3754 O O . GLY A 1 499 ? 20.509 0.873 -36.348 1.00 95.06 499 GLY A O 1
ATOM 3755 N N . LYS A 1 500 ? 21.209 -0.127 -34.458 1.00 97.81 500 LYS A N 1
ATOM 3756 C CA . LYS A 1 500 ? 19.936 0.024 -33.742 1.00 97.81 500 LYS A CA 1
ATOM 3757 C C . LYS A 1 500 ? 19.761 1.439 -33.202 1.00 97.81 500 LYS A C 1
ATOM 3759 O O . LYS A 1 500 ? 20.726 2.167 -32.969 1.00 97.81 500 LYS A O 1
ATOM 3764 N N . LYS A 1 501 ? 18.504 1.853 -33.068 1.00 98.44 501 LYS A N 1
ATOM 3765 C CA . LYS A 1 501 ? 18.088 3.131 -32.472 1.00 98.44 501 LYS A CA 1
ATOM 3766 C C . LYS A 1 501 ? 18.066 2.987 -30.942 1.00 98.44 501 LYS A C 1
ATOM 3768 O O . LYS A 1 501 ? 18.255 1.887 -30.433 1.00 98.44 501 LYS A O 1
ATOM 3773 N N . LEU A 1 502 ? 17.844 4.066 -30.197 1.00 98.69 502 LEU A N 1
ATOM 3774 C CA . LEU A 1 502 ? 17.755 4.023 -28.733 1.00 98.69 502 LEU A CA 1
ATOM 3775 C C . LEU A 1 502 ? 16.333 4.324 -28.260 1.00 98.69 502 LEU A C 1
ATOM 3777 O O . LEU A 1 502 ? 15.740 5.336 -28.640 1.00 98.69 502 LEU A O 1
ATOM 3781 N N . LEU A 1 503 ? 15.802 3.445 -27.414 1.00 98.75 503 LEU A N 1
ATOM 3782 C CA . LEU A 1 503 ? 14.532 3.623 -26.727 1.00 98.75 503 LEU A CA 1
ATOM 3783 C C . LEU A 1 503 ? 14.785 3.706 -25.221 1.00 98.75 503 LEU A C 1
ATOM 3785 O O . LEU A 1 503 ? 15.176 2.724 -24.590 1.00 98.75 503 LEU A O 1
ATOM 3789 N N . VAL A 1 504 ? 14.552 4.885 -24.653 1.00 98.75 504 VAL A N 1
ATOM 3790 C CA . VAL A 1 504 ? 14.613 5.126 -23.209 1.00 98.75 504 VAL A CA 1
ATOM 3791 C C . VAL A 1 504 ? 13.193 5.114 -22.665 1.00 98.75 504 VAL A C 1
ATOM 3793 O O . VAL A 1 504 ? 12.352 5.894 -23.110 1.00 98.75 504 VAL A O 1
ATOM 3796 N N . LEU A 1 505 ? 12.918 4.229 -21.716 1.00 98.69 505 LEU A N 1
ATOM 3797 C CA . LEU A 1 505 ? 11.597 4.057 -21.124 1.00 98.69 505 LEU A CA 1
ATOM 3798 C C . LEU A 1 505 ? 11.646 4.393 -19.645 1.00 98.69 505 LEU A C 1
ATOM 3800 O O . LEU A 1 505 ? 12.459 3.847 -18.896 1.00 98.69 505 LEU A O 1
ATOM 3804 N N . ASP A 1 506 ? 10.730 5.243 -19.213 1.00 98.00 506 ASP A N 1
ATOM 3805 C CA . ASP A 1 506 ? 10.342 5.265 -17.817 1.00 98.00 506 ASP A CA 1
ATOM 3806 C C . ASP A 1 506 ? 9.630 3.963 -17.411 1.00 98.00 506 ASP A C 1
ATOM 3808 O O . ASP A 1 506 ? 9.172 3.180 -18.248 1.00 98.00 506 ASP A O 1
ATOM 3812 N N . LEU A 1 507 ? 9.580 3.706 -16.106 1.00 95.06 507 LEU A N 1
ATOM 3813 C CA . LEU A 1 507 ? 9.000 2.495 -15.547 1.00 95.06 507 LEU A CA 1
ATOM 3814 C C . LEU A 1 507 ? 7.631 2.751 -14.908 1.00 95.06 507 LEU A C 1
ATOM 3816 O O . LEU A 1 507 ? 6.651 2.098 -15.273 1.00 95.06 507 LEU A O 1
ATOM 3820 N N . ASP A 1 508 ? 7.568 3.679 -13.957 1.00 92.69 508 ASP A N 1
ATOM 3821 C CA . ASP A 1 508 ? 6.423 3.857 -13.068 1.00 92.69 508 ASP A CA 1
ATOM 3822 C C . ASP A 1 508 ? 5.311 4.639 -13.773 1.00 92.69 508 ASP A C 1
ATOM 3824 O O . ASP A 1 508 ? 5.531 5.718 -14.287 1.00 92.69 508 ASP A O 1
ATOM 3828 N N . TYR A 1 509 ? 4.110 4.069 -13.850 1.00 93.88 509 TYR A N 1
ATOM 3829 C CA . TYR A 1 509 ? 2.980 4.530 -14.672 1.00 93.88 509 TYR A CA 1
ATOM 3830 C C . TYR A 1 509 ? 3.223 4.585 -16.190 1.00 93.88 509 TYR A C 1
ATOM 3832 O O . TYR A 1 509 ? 2.265 4.713 -16.954 1.00 93.88 509 TYR A O 1
ATOM 3840 N N . THR A 1 510 ? 4.450 4.393 -16.662 1.00 96.31 510 THR A N 1
ATOM 3841 C CA . THR A 1 510 ? 4.754 4.209 -18.086 1.00 96.31 510 THR A CA 1
ATOM 3842 C C . THR A 1 510 ? 4.538 2.757 -18.514 1.00 96.31 510 THR A C 1
ATOM 3844 O O . THR A 1 510 ? 3.699 2.483 -19.380 1.00 96.31 510 THR A O 1
ATOM 3847 N N . LEU A 1 511 ? 5.252 1.821 -17.880 1.00 96.56 511 LEU A N 1
ATOM 3848 C CA . LEU A 1 511 ? 5.190 0.382 -18.164 1.00 96.56 511 LEU A CA 1
ATOM 3849 C C . LEU A 1 511 ? 4.421 -0.393 -17.095 1.00 96.56 511 LEU A C 1
ATOM 3851 O O . LEU A 1 511 ? 3.854 -1.439 -17.396 1.00 96.56 511 LEU A O 1
ATOM 3855 N N . ILE A 1 512 ? 4.390 0.093 -15.856 1.00 94.25 512 ILE A N 1
ATOM 3856 C CA . ILE A 1 512 ? 3.732 -0.603 -14.748 1.00 94.25 512 ILE A CA 1
ATOM 3857 C C . ILE A 1 512 ? 2.884 0.335 -13.902 1.00 94.25 512 ILE A C 1
ATOM 3859 O O . ILE A 1 512 ? 3.207 1.505 -13.745 1.00 94.25 512 ILE A O 1
ATOM 3863 N N . ASP A 1 513 ? 1.841 -0.191 -13.275 1.00 89.00 513 ASP A N 1
ATOM 3864 C CA . ASP A 1 513 ? 1.183 0.487 -12.167 1.00 89.00 513 ASP A CA 1
ATOM 3865 C C . ASP A 1 513 ? 2.021 0.273 -10.900 1.00 89.00 513 ASP A C 1
ATOM 3867 O O . ASP A 1 513 ? 1.948 -0.760 -10.228 1.00 89.00 513 ASP A O 1
ATOM 3871 N N . CYS A 1 514 ? 2.858 1.262 -10.590 1.00 77.25 514 CYS A N 1
ATOM 3872 C CA . CYS A 1 514 ? 3.818 1.190 -9.495 1.00 77.25 514 CYS A CA 1
ATOM 3873 C C . CYS A 1 514 ? 3.159 1.162 -8.106 1.00 77.25 514 CYS A C 1
ATOM 3875 O O . CYS A 1 514 ? 3.773 0.693 -7.148 1.00 77.25 514 CYS A O 1
ATOM 3877 N N . LYS A 1 515 ? 1.900 1.603 -7.980 1.00 76.75 515 LYS A N 1
ATOM 3878 C CA . LYS A 1 515 ? 1.119 1.490 -6.737 1.00 76.75 515 LYS A CA 1
ATOM 3879 C C . LYS A 1 515 ? 0.428 0.144 -6.606 1.00 76.75 515 LYS A C 1
ATOM 3881 O O . LYS A 1 515 ? 0.192 -0.313 -5.488 1.00 76.75 515 LYS A O 1
ATOM 3886 N N . ALA A 1 516 ? 0.160 -0.511 -7.729 1.00 66.06 516 ALA A N 1
ATOM 3887 C CA . ALA A 1 516 ? -0.390 -1.853 -7.769 1.00 66.06 516 ALA A CA 1
ATOM 3888 C C . ALA A 1 516 ? 0.683 -2.946 -7.750 1.00 66.06 516 ALA A C 1
ATOM 3890 O O . ALA A 1 516 ? 0.321 -4.095 -7.930 1.00 66.06 516 ALA A O 1
ATOM 3891 N N . LEU A 1 517 ? 1.963 -2.667 -7.448 1.00 59.62 517 LEU A N 1
ATOM 3892 C CA . LEU A 1 517 ? 3.026 -3.690 -7.310 1.00 59.62 517 LEU A CA 1
ATOM 3893 C C . LEU A 1 517 ? 2.664 -4.856 -6.375 1.00 59.62 517 LEU A C 1
ATOM 3895 O O . LEU A 1 517 ? 3.337 -5.887 -6.353 1.00 59.62 517 LEU A O 1
ATOM 3899 N N . ASN A 1 518 ? 1.608 -4.684 -5.577 1.00 61.00 518 ASN A N 1
ATOM 3900 C CA . ASN A 1 518 ? 1.079 -5.712 -4.715 1.00 61.00 518 ASN A CA 1
ATOM 3901 C C . ASN A 1 518 ? 0.050 -6.664 -5.334 1.00 61.00 518 ASN A C 1
ATOM 3903 O O . ASN A 1 518 ? -0.202 -7.702 -4.724 1.00 61.00 518 ASN A O 1
ATOM 3907 N N . ASN A 1 519 ? -0.472 -6.342 -6.510 1.00 65.62 519 ASN A N 1
ATOM 3908 C CA . ASN A 1 519 ? -1.446 -7.107 -7.277 1.00 65.62 519 ASN A CA 1
ATOM 3909 C C . ASN A 1 519 ? -0.768 -8.226 -8.093 1.00 65.62 519 ASN A C 1
ATOM 3911 O O . ASN A 1 519 ? 0.463 -8.256 -8.199 1.00 65.62 519 ASN A O 1
ATOM 3915 N N . PRO A 1 520 ? -1.540 -9.152 -8.697 1.00 74.50 520 PRO A N 1
ATOM 3916 C CA . PRO A 1 520 ? -1.009 -10.079 -9.692 1.00 74.50 520 PRO A CA 1
ATOM 3917 C C . PRO A 1 520 ? -0.225 -9.340 -10.781 1.00 74.50 520 PRO A C 1
ATOM 3919 O O . PRO A 1 520 ? -0.687 -8.312 -11.271 1.00 74.50 520 PRO A O 1
ATOM 3922 N N . LEU A 1 521 ? 0.928 -9.880 -11.199 1.00 76.44 521 LEU A N 1
ATOM 3923 C CA . LEU A 1 521 ? 1.822 -9.220 -12.166 1.00 76.44 521 LEU A CA 1
ATOM 3924 C C . LEU A 1 521 ? 1.112 -8.791 -13.442 1.00 76.44 521 LEU A C 1
ATOM 3926 O O . LEU A 1 521 ? 1.436 -7.745 -13.994 1.00 76.44 521 LEU A O 1
ATOM 3930 N N . VAL A 1 522 ? 0.121 -9.570 -13.881 1.00 75.94 522 VAL A N 1
ATOM 3931 C CA . VAL A 1 522 ? -0.716 -9.187 -15.011 1.00 75.94 522 VAL A CA 1
ATOM 3932 C C . VAL A 1 522 ? -1.337 -7.815 -14.765 1.00 75.94 522 VAL A C 1
ATOM 3934 O O . VAL A 1 522 ? -1.125 -6.944 -15.579 1.00 75.94 522 VAL A O 1
ATOM 3937 N N . GLU A 1 523 ? -1.978 -7.539 -13.633 1.00 78.06 523 GLU A N 1
ATOM 3938 C CA . GLU A 1 523 ? -2.593 -6.234 -13.342 1.00 78.06 523 GLU A CA 1
ATOM 3939 C C . GLU A 1 523 ? -1.565 -5.105 -13.190 1.00 78.06 523 GLU A C 1
ATOM 3941 O O . GLU A 1 523 ? -1.839 -3.972 -13.590 1.00 78.06 523 GLU A O 1
ATOM 3946 N N . VAL A 1 524 ? -0.376 -5.426 -12.673 1.00 85.12 524 VAL A N 1
ATOM 3947 C CA . VAL A 1 524 ? 0.743 -4.485 -12.507 1.00 85.12 524 VAL A CA 1
ATOM 3948 C C . VAL A 1 524 ? 1.313 -4.052 -13.847 1.00 85.12 524 VAL A C 1
ATOM 3950 O O . VAL A 1 524 ? 1.537 -2.867 -14.070 1.00 85.12 524 VAL A O 1
ATOM 3953 N N . MET A 1 525 ? 1.565 -4.999 -14.744 1.00 93.50 525 MET A N 1
ATOM 3954 C CA . MET A 1 525 ? 2.154 -4.725 -16.047 1.00 93.50 525 MET A CA 1
ATOM 3955 C C . MET A 1 525 ? 1.127 -4.074 -16.950 1.00 93.50 525 MET A C 1
ATOM 3957 O O . MET A 1 525 ? 0.012 -4.576 -17.094 1.00 93.50 525 MET A O 1
ATOM 3961 N N . ARG A 1 526 ? 1.497 -2.988 -17.617 1.00 97.12 526 ARG A N 1
ATOM 3962 C CA . ARG A 1 526 ? 0.635 -2.373 -18.619 1.00 97.12 526 ARG A CA 1
ATOM 3963 C C . ARG A 1 526 ? 0.314 -3.379 -19.737 1.00 97.12 526 ARG A C 1
ATOM 3965 O O . ARG A 1 526 ? 1.186 -4.169 -20.107 1.00 97.12 526 ARG A O 1
ATOM 3972 N N . PRO A 1 527 ? -0.925 -3.419 -20.259 1.00 96.44 527 PRO A N 1
ATOM 3973 C CA . PRO A 1 527 ? -1.316 -4.423 -21.247 1.00 96.44 527 PRO A CA 1
ATOM 3974 C C . PRO A 1 527 ? -0.412 -4.404 -22.483 1.00 96.44 527 PRO A C 1
ATOM 3976 O O . PRO A 1 527 ? -0.190 -3.347 -23.072 1.00 96.44 527 PRO A O 1
ATOM 3979 N N . GLY A 1 528 ? 0.091 -5.579 -22.869 1.00 95.06 528 GLY A N 1
ATOM 3980 C CA . GLY A 1 528 ? 0.983 -5.736 -24.017 1.00 95.06 528 GLY A CA 1
ATOM 3981 C C . GLY A 1 528 ? 2.449 -5.379 -23.751 1.00 95.06 528 GLY A C 1
ATOM 3982 O O . GLY A 1 528 ? 3.168 -5.120 -24.709 1.00 95.06 528 GLY A O 1
ATOM 3983 N N . LEU A 1 529 ? 2.893 -5.286 -22.488 1.00 97.81 529 LEU A N 1
ATOM 3984 C CA . LEU A 1 529 ? 4.254 -4.863 -22.131 1.00 97.81 529 LEU A CA 1
ATOM 3985 C C . LEU A 1 529 ? 5.345 -5.699 -22.811 1.00 97.81 529 LEU A C 1
ATOM 3987 O O . LEU A 1 529 ? 6.241 -5.126 -23.431 1.00 97.81 529 LEU A O 1
ATOM 3991 N N . HIS A 1 530 ? 5.297 -7.027 -22.706 1.00 96.94 530 HIS A N 1
ATOM 3992 C CA . HIS A 1 530 ? 6.355 -7.878 -23.256 1.00 96.94 530 HIS A CA 1
ATOM 3993 C C . HIS A 1 530 ? 6.309 -7.913 -24.782 1.00 96.94 530 HIS A C 1
ATOM 3995 O O . HIS A 1 530 ? 7.351 -7.868 -25.434 1.00 96.94 530 HIS A O 1
ATOM 4001 N N . GLU A 1 531 ? 5.112 -7.907 -25.359 1.00 96.38 531 GLU A N 1
ATOM 4002 C CA . GLU A 1 531 ? 4.886 -7.837 -26.798 1.00 96.38 531 GLU A CA 1
ATOM 4003 C C . GLU A 1 531 ? 5.409 -6.512 -27.368 1.00 96.38 531 GLU A C 1
ATOM 4005 O O . GLU A 1 531 ? 6.114 -6.499 -28.375 1.00 96.38 531 GLU A O 1
ATOM 4010 N N . PHE A 1 532 ? 5.135 -5.398 -26.686 1.00 98.31 532 PHE A N 1
ATOM 4011 C CA . PHE A 1 532 ? 5.655 -4.072 -27.016 1.00 98.31 532 PHE A CA 1
ATOM 4012 C C . PHE A 1 532 ? 7.185 -4.053 -27.026 1.00 98.31 532 PHE A C 1
ATOM 4014 O O . PHE A 1 532 ? 7.781 -3.583 -27.996 1.00 98.31 532 PHE A O 1
ATOM 4021 N N . LEU A 1 533 ? 7.822 -4.576 -25.973 1.00 98.38 533 LEU A N 1
ATOM 4022 C CA . LEU A 1 533 ? 9.281 -4.595 -25.873 1.00 98.38 533 LEU A CA 1
ATOM 4023 C C . LEU A 1 533 ? 9.917 -5.519 -26.909 1.00 98.38 533 LEU A C 1
ATOM 4025 O O . LEU A 1 533 ? 10.918 -5.133 -27.500 1.00 98.38 533 LEU A O 1
ATOM 4029 N N . SER A 1 534 ? 9.323 -6.683 -27.174 1.00 97.62 534 SER A N 1
ATOM 4030 C CA . SER A 1 534 ? 9.811 -7.629 -28.188 1.00 97.62 534 SER A CA 1
ATOM 4031 C C . SER A 1 534 ? 9.822 -6.990 -29.576 1.00 97.62 534 SER A C 1
ATOM 4033 O O . SER A 1 534 ? 10.844 -6.989 -30.254 1.00 97.62 534 SER A O 1
ATOM 4035 N N . VAL A 1 535 ? 8.718 -6.340 -29.951 1.00 96.88 535 VAL A N 1
ATOM 4036 C CA . VAL A 1 535 ? 8.595 -5.639 -31.236 1.00 96.88 535 VAL A CA 1
ATOM 4037 C C . VAL A 1 535 ? 9.550 -4.447 -31.324 1.00 96.88 535 VAL A C 1
ATOM 4039 O O . VAL A 1 535 ? 10.208 -4.248 -32.341 1.00 96.88 535 VAL A O 1
ATOM 4042 N N . CYS A 1 536 ? 9.666 -3.644 -30.264 1.00 97.75 536 CYS A N 1
ATOM 4043 C CA . CYS A 1 536 ? 10.596 -2.514 -30.270 1.00 97.75 536 CYS A CA 1
ATOM 4044 C C . CYS A 1 536 ? 12.053 -2.980 -30.311 1.00 97.75 536 CYS A C 1
ATOM 4046 O O . CYS A 1 536 ? 12.885 -2.324 -30.934 1.00 97.75 536 CYS A O 1
ATOM 4048 N N . TYR A 1 537 ? 12.378 -4.114 -29.692 1.00 98.31 537 TYR A N 1
ATOM 4049 C CA . TYR A 1 537 ? 13.740 -4.630 -29.658 1.00 98.31 537 TYR A CA 1
ATOM 4050 C C . TYR A 1 537 ? 14.279 -4.962 -31.050 1.00 98.31 537 TYR A C 1
ATOM 4052 O O . TYR A 1 537 ? 15.491 -4.913 -31.251 1.00 98.31 537 TYR A O 1
ATOM 4060 N N . GLU A 1 538 ? 13.428 -5.228 -32.039 1.00 97.31 538 GLU A N 1
ATOM 4061 C CA . GLU A 1 538 ? 13.873 -5.411 -33.423 1.00 97.31 538 GLU A CA 1
ATOM 4062 C C . GLU A 1 538 ? 14.612 -4.180 -33.957 1.00 97.31 538 GLU A C 1
ATOM 4064 O O . GLU A 1 538 ? 15.621 -4.335 -34.637 1.00 97.31 538 GLU A O 1
ATOM 4069 N N . GLU A 1 539 ? 14.196 -2.967 -33.590 1.00 98.00 539 GLU A N 1
ATOM 4070 C CA . GLU A 1 539 ? 14.743 -1.711 -34.127 1.00 98.00 539 GLU A CA 1
ATOM 4071 C C . GLU A 1 539 ? 15.527 -0.882 -33.098 1.00 98.00 539 GLU A C 1
ATOM 4073 O O . GLU A 1 539 ? 16.359 -0.045 -33.466 1.00 98.00 539 GLU A O 1
ATOM 4078 N N . TYR A 1 540 ? 15.312 -1.137 -31.807 1.00 98.69 540 TYR A N 1
ATOM 4079 C CA . TYR A 1 540 ? 15.804 -0.312 -30.708 1.00 98.69 540 TYR A CA 1
ATOM 4080 C C . TYR A 1 540 ? 16.584 -1.117 -29.676 1.00 98.69 540 TYR A C 1
ATOM 4082 O O . TYR A 1 540 ? 16.141 -2.169 -29.222 1.00 98.69 540 TYR A O 1
ATOM 4090 N N . ASP A 1 541 ? 17.719 -0.587 -29.235 1.00 98.69 541 ASP A N 1
ATOM 4091 C CA . ASP A 1 541 ? 18.279 -0.938 -27.934 1.00 98.69 541 ASP A CA 1
ATOM 4092 C C . ASP A 1 541 ? 17.471 -0.256 -26.830 1.00 98.69 541 ASP A C 1
ATOM 4094 O O . ASP A 1 541 ? 17.105 0.917 -26.948 1.00 98.69 541 ASP A O 1
ATOM 4098 N N . ILE A 1 542 ? 17.173 -1.006 -25.770 1.00 98.75 542 ILE A N 1
ATOM 4099 C CA . ILE A 1 542 ? 16.193 -0.611 -24.757 1.00 98.75 542 ILE A CA 1
ATOM 4100 C C . ILE A 1 542 ? 16.904 -0.299 -23.443 1.00 98.75 542 ILE A C 1
ATOM 4102 O O . ILE A 1 542 ? 17.681 -1.110 -22.932 1.00 98.75 542 ILE A O 1
ATOM 4106 N N . VAL A 1 543 ? 16.595 0.865 -22.880 1.00 98.56 543 VAL A N 1
ATOM 4107 C CA . VAL A 1 543 ? 17.090 1.346 -21.587 1.00 98.56 543 VAL A CA 1
ATOM 4108 C C . VAL A 1 543 ? 15.905 1.672 -20.688 1.00 98.56 543 VAL A C 1
ATOM 4110 O O . VAL A 1 543 ? 14.974 2.348 -21.119 1.00 98.56 543 VAL A O 1
ATOM 4113 N N . ILE A 1 544 ? 15.954 1.230 -19.429 1.00 98.38 544 ILE A N 1
ATOM 4114 C CA . ILE A 1 544 ? 14.955 1.597 -18.413 1.00 98.38 544 ILE A CA 1
ATOM 4115 C C . ILE A 1 544 ? 15.530 2.692 -17.518 1.00 98.38 544 ILE A C 1
ATOM 4117 O O . ILE A 1 544 ? 16.590 2.503 -16.928 1.00 98.38 544 ILE A O 1
ATOM 4121 N N . TRP A 1 545 ? 14.835 3.817 -17.372 1.00 97.88 545 TRP A N 1
ATOM 4122 C CA . TRP A 1 545 ? 15.259 4.925 -16.518 1.00 97.88 545 TRP A CA 1
ATOM 4123 C C . TRP A 1 545 ? 14.145 5.302 -15.541 1.00 97.88 545 TRP A C 1
ATOM 4125 O O . TRP A 1 545 ? 13.176 5.946 -15.926 1.00 97.88 545 TRP A O 1
ATOM 4135 N N . SER A 1 546 ? 14.278 4.918 -14.270 1.00 93.38 546 SER A N 1
ATOM 4136 C CA . SER A 1 546 ? 13.259 5.138 -13.231 1.00 93.38 546 SER A CA 1
ATOM 4137 C C . SER A 1 546 ? 13.673 6.221 -12.238 1.00 93.38 546 SER A C 1
ATOM 4139 O O . SER A 1 546 ? 14.829 6.291 -11.824 1.00 93.38 546 SER A O 1
ATOM 4141 N N . GLN A 1 547 ? 12.703 7.010 -11.769 1.00 89.06 547 GLN A N 1
ATOM 4142 C CA . GLN A 1 547 ? 12.873 7.958 -10.660 1.00 89.06 547 GLN A CA 1
ATOM 4143 C C . GLN A 1 547 ? 12.770 7.269 -9.282 1.00 89.06 547 GLN A C 1
ATOM 4145 O O . GLN A 1 547 ? 12.190 7.787 -8.332 1.00 89.06 547 GLN A O 1
ATOM 4150 N N . THR A 1 548 ? 13.341 6.075 -9.145 1.00 80.75 548 THR A N 1
ATOM 4151 C CA . THR A 1 548 ? 13.413 5.348 -7.869 1.00 80.75 548 THR A CA 1
ATOM 4152 C C . THR A 1 548 ? 14.845 4.925 -7.577 1.00 80.75 548 THR A C 1
ATOM 4154 O O . THR A 1 548 ? 15.708 5.026 -8.443 1.00 80.75 548 THR A O 1
ATOM 4157 N N . SER A 1 549 ? 15.146 4.511 -6.343 1.00 85.38 549 SER A N 1
ATOM 4158 C CA . SER A 1 549 ? 16.495 4.025 -6.007 1.00 85.38 549 SER A CA 1
ATOM 4159 C C . SER A 1 549 ? 16.839 2.737 -6.761 1.00 85.38 549 SER A C 1
ATOM 4161 O O . SER A 1 549 ? 15.933 1.944 -7.026 1.00 85.38 549 SER A O 1
ATOM 4163 N N . TRP A 1 550 ? 18.129 2.453 -6.956 1.00 81.56 550 TRP A N 1
ATOM 4164 C CA . TRP A 1 550 ? 18.625 1.209 -7.555 1.00 81.56 550 TRP A CA 1
ATOM 4165 C C . TRP A 1 550 ? 17.923 -0.048 -7.028 1.00 81.56 550 TRP A C 1
ATOM 4167 O O . TRP A 1 550 ? 17.453 -0.853 -7.816 1.00 81.56 550 TRP A O 1
ATOM 4177 N N . ARG A 1 551 ? 17.759 -0.185 -5.705 1.00 69.56 551 ARG A N 1
ATOM 4178 C CA . ARG A 1 551 ? 17.105 -1.362 -5.100 1.00 69.56 551 ARG A CA 1
ATOM 4179 C C . ARG A 1 551 ? 15.642 -1.513 -5.510 1.00 69.56 551 ARG A C 1
ATOM 4181 O O . ARG A 1 551 ? 15.175 -2.627 -5.711 1.00 69.56 551 ARG A O 1
ATOM 4188 N N . ALA A 1 552 ? 14.916 -0.397 -5.606 1.00 73.75 552 ALA A N 1
ATOM 4189 C CA . ALA A 1 552 ? 13.534 -0.405 -6.081 1.00 73.75 552 ALA A CA 1
ATOM 4190 C C . ALA A 1 552 ? 13.478 -0.721 -7.575 1.00 73.75 552 ALA A C 1
ATOM 4192 O O . ALA A 1 552 ? 12.663 -1.524 -8.009 1.00 73.75 552 ALA A O 1
ATOM 4193 N N . LEU A 1 553 ? 14.354 -0.107 -8.363 1.00 84.12 553 LEU A N 1
ATOM 4194 C CA . LEU A 1 553 ? 14.426 -0.364 -9.789 1.00 84.12 553 LEU A CA 1
ATOM 4195 C C . LEU A 1 553 ? 14.733 -1.841 -10.062 1.00 84.12 553 LEU A C 1
ATOM 4197 O O . LEU A 1 553 ? 13.962 -2.495 -10.757 1.00 84.12 553 LEU A O 1
ATOM 4201 N N . GLU A 1 554 ? 15.792 -2.375 -9.455 1.00 82.06 554 GLU A N 1
ATOM 4202 C CA . GLU A 1 554 ? 16.250 -3.761 -9.585 1.00 82.06 554 GLU A CA 1
ATOM 4203 C C . GLU A 1 554 ? 15.139 -4.760 -9.261 1.00 82.06 554 GLU A C 1
ATOM 4205 O O . GLU A 1 554 ? 14.842 -5.650 -10.065 1.00 82.06 554 GLU A O 1
ATOM 4210 N N . ALA A 1 555 ? 14.468 -4.595 -8.121 1.00 74.31 555 ALA A N 1
ATOM 4211 C CA . ALA A 1 555 ? 13.404 -5.510 -7.749 1.00 74.31 555 ALA A CA 1
ATOM 4212 C C . ALA A 1 555 ? 12.159 -5.352 -8.645 1.00 74.31 555 ALA A C 1
ATOM 4214 O O . ALA A 1 555 ? 11.566 -6.375 -8.986 1.00 74.31 555 ALA A O 1
ATOM 4215 N N . LYS A 1 556 ? 11.802 -4.153 -9.138 1.00 84.06 556 LYS A N 1
ATOM 4216 C CA . LYS A 1 556 ? 10.704 -3.981 -10.117 1.00 84.06 556 LYS A CA 1
ATOM 4217 C C . LYS A 1 556 ? 11.004 -4.690 -11.436 1.00 84.06 556 LYS A C 1
ATOM 4219 O O . LYS A 1 556 ? 10.197 -5.506 -11.877 1.00 84.06 556 LYS A O 1
ATOM 4224 N N . VAL A 1 557 ? 12.155 -4.407 -12.054 1.00 85.75 557 VAL A N 1
ATOM 4225 C CA . VAL A 1 557 ? 12.508 -4.956 -13.379 1.00 85.75 557 VAL A CA 1
ATOM 4226 C C . VAL A 1 557 ? 12.718 -6.469 -13.341 1.00 85.75 557 VAL A C 1
ATOM 4228 O O . VAL A 1 557 ? 12.405 -7.151 -14.314 1.00 85.75 557 VAL A O 1
ATOM 4231 N N . THR A 1 558 ? 13.183 -7.004 -12.209 1.00 80.19 558 THR A N 1
ATOM 4232 C CA . THR A 1 558 ? 13.294 -8.452 -11.985 1.00 80.19 558 THR A CA 1
ATOM 4233 C C . THR A 1 558 ? 11.918 -9.086 -11.809 1.00 80.19 558 THR A C 1
ATOM 4235 O O . THR A 1 558 ? 11.610 -10.079 -12.459 1.00 80.19 558 THR A O 1
ATOM 4238 N N . THR A 1 559 ? 11.064 -8.489 -10.972 1.00 78.69 559 THR A N 1
ATOM 4239 C CA . THR A 1 559 ? 9.736 -9.026 -10.630 1.00 78.69 559 THR A CA 1
ATOM 4240 C C . THR A 1 559 ? 8.828 -9.147 -11.848 1.00 78.69 559 THR A C 1
ATOM 4242 O O . THR A 1 559 ? 8.134 -10.146 -11.998 1.00 78.69 559 THR A O 1
ATOM 4245 N N . ILE A 1 560 ? 8.847 -8.154 -12.738 1.00 83.50 560 ILE A N 1
ATOM 4246 C CA . ILE A 1 560 ? 8.040 -8.175 -13.966 1.00 83.50 560 ILE A CA 1
ATOM 4247 C C . ILE A 1 560 ? 8.756 -8.879 -15.133 1.00 83.50 560 ILE A C 1
ATOM 4249 O O . ILE A 1 560 ? 8.295 -8.806 -16.262 1.00 83.50 560 ILE A O 1
ATOM 4253 N N . GLY A 1 561 ? 9.902 -9.527 -14.892 1.00 84.50 561 GLY A N 1
ATOM 4254 C CA . GLY A 1 561 ? 10.598 -10.334 -15.897 1.00 84.50 561 GLY A CA 1
ATOM 4255 C C . GLY A 1 561 ? 11.263 -9.550 -17.035 1.00 84.50 561 GLY A C 1
ATOM 4256 O O . GLY A 1 561 ? 11.541 -10.134 -18.081 1.00 84.50 561 GLY A O 1
ATOM 4257 N N . LEU A 1 562 ? 11.559 -8.250 -16.876 1.00 90.25 562 LEU A N 1
ATOM 4258 C CA . LEU A 1 562 ? 12.219 -7.473 -17.942 1.00 90.25 562 LEU A CA 1
ATOM 4259 C C . LEU A 1 562 ? 13.617 -7.987 -18.275 1.00 90.25 562 LEU A C 1
ATOM 4261 O O . LEU A 1 562 ? 14.049 -7.888 -19.419 1.00 90.25 562 LEU A O 1
ATOM 4265 N N . LEU A 1 563 ? 14.338 -8.488 -17.273 1.00 87.88 563 LEU A N 1
ATOM 4266 C CA . LEU A 1 563 ? 15.743 -8.864 -17.424 1.00 87.88 563 LEU A CA 1
ATOM 4267 C C . LEU A 1 563 ? 15.936 -10.288 -17.960 1.00 87.88 563 LEU A C 1
ATOM 4269 O O . LEU A 1 563 ? 17.017 -10.615 -18.444 1.00 87.88 563 LEU A O 1
ATOM 4273 N N . THR A 1 564 ? 14.907 -11.130 -17.869 1.00 82.69 564 THR A N 1
ATOM 4274 C CA . THR A 1 564 ? 14.984 -12.571 -18.151 1.00 82.69 564 THR A CA 1
ATOM 4275 C C . THR A 1 564 ? 14.176 -13.001 -19.374 1.00 82.69 564 THR A C 1
ATOM 4277 O O . THR A 1 564 ? 14.194 -14.180 -19.721 1.00 82.69 564 THR A O 1
ATOM 4280 N N . HIS A 1 565 ? 13.496 -12.074 -20.055 1.00 88.31 565 HIS A N 1
ATOM 4281 C CA . HIS A 1 565 ? 12.693 -12.395 -21.232 1.00 88.31 565 HIS A CA 1
ATOM 4282 C C . HIS A 1 565 ? 13.553 -12.943 -22.390 1.00 88.31 565 HIS A C 1
ATOM 4284 O O . HIS A 1 565 ? 14.706 -12.536 -22.594 1.00 88.31 565 HIS A O 1
ATOM 4290 N N . ALA A 1 566 ? 13.000 -13.892 -23.150 1.00 89.94 566 ALA A N 1
ATOM 4291 C CA . ALA A 1 566 ? 13.707 -14.549 -24.252 1.00 89.94 566 ALA A CA 1
ATOM 4292 C C . ALA A 1 566 ? 13.834 -13.634 -25.482 1.00 89.94 566 ALA A C 1
ATOM 4294 O O . ALA A 1 566 ? 14.914 -13.539 -26.063 1.00 89.94 566 ALA A O 1
ATOM 4295 N N . ASP A 1 567 ? 12.761 -12.908 -25.802 1.00 93.69 567 ASP A N 1
ATOM 4296 C CA . ASP A 1 567 ? 12.603 -12.215 -27.091 1.00 93.69 567 ASP A CA 1
ATOM 4297 C C . ASP A 1 567 ? 13.211 -10.806 -27.152 1.00 93.69 567 ASP A C 1
ATOM 4299 O O . ASP A 1 567 ? 13.274 -10.192 -28.215 1.00 93.69 567 ASP A O 1
ATOM 4303 N N . TYR A 1 568 ? 13.686 -10.273 -26.026 1.00 97.75 568 TYR A N 1
ATOM 4304 C CA . TYR A 1 568 ? 14.374 -8.985 -25.992 1.00 97.75 568 TYR A CA 1
ATOM 4305 C C . TYR A 1 568 ? 15.415 -8.923 -24.882 1.00 97.75 568 TYR A C 1
ATOM 4307 O O . TYR A 1 568 ? 15.432 -9.751 -23.969 1.00 97.75 568 TYR A O 1
ATOM 4315 N N . LYS A 1 569 ? 16.291 -7.917 -24.958 1.00 97.50 569 LYS A N 1
ATOM 4316 C CA . LYS A 1 569 ? 17.298 -7.627 -23.933 1.00 97.50 569 LYS A CA 1
ATOM 4317 C C . LYS A 1 569 ? 17.278 -6.151 -23.558 1.00 97.50 569 LYS A C 1
ATOM 4319 O O . LYS A 1 569 ? 17.164 -5.285 -24.422 1.00 97.50 569 LYS A O 1
ATOM 4324 N N . ILE A 1 570 ? 17.420 -5.882 -22.263 1.00 97.75 570 ILE A N 1
ATOM 4325 C CA . ILE A 1 570 ? 17.607 -4.531 -21.726 1.00 97.75 570 ILE A CA 1
ATOM 4326 C C . ILE A 1 570 ? 19.107 -4.248 -21.667 1.00 97.75 570 ILE A C 1
ATOM 4328 O O . ILE A 1 570 ? 19.844 -4.999 -21.024 1.00 97.75 570 ILE A O 1
ATOM 4332 N N . SER A 1 571 ? 19.567 -3.190 -22.334 1.00 98.00 571 SER A N 1
ATOM 4333 C CA . SER A 1 571 ? 20.996 -2.873 -22.423 1.00 98.00 571 SER A CA 1
ATOM 4334 C C . SER A 1 571 ? 21.566 -2.426 -21.084 1.00 98.00 571 SER A C 1
ATOM 4336 O O . SER A 1 571 ? 22.624 -2.896 -20.677 1.00 98.00 571 SER A O 1
ATOM 4338 N N . PHE A 1 572 ? 20.862 -1.544 -20.380 1.00 97.56 572 PHE A N 1
ATOM 4339 C CA . PHE A 1 572 ? 21.174 -1.132 -19.012 1.00 97.56 572 PHE A CA 1
ATOM 4340 C C . PHE A 1 572 ? 19.965 -0.441 -18.376 1.00 97.56 572 PHE A C 1
ATOM 4342 O O . PHE A 1 572 ? 18.990 -0.102 -19.054 1.00 97.56 572 PHE A O 1
ATOM 4349 N N . VAL A 1 573 ? 20.039 -0.225 -17.063 1.00 96.81 573 VAL A N 1
ATOM 4350 C CA . VAL A 1 573 ? 19.010 0.479 -16.293 1.00 96.81 573 VAL A CA 1
ATOM 4351 C C . VAL A 1 573 ? 19.627 1.638 -15.504 1.00 96.81 573 VAL A C 1
ATOM 4353 O O . VAL A 1 573 ? 20.789 1.575 -15.106 1.00 96.81 573 VAL A O 1
ATOM 4356 N N . MET A 1 574 ? 18.863 2.709 -15.301 1.00 96.69 574 MET A N 1
ATOM 4357 C CA . MET A 1 574 ? 19.287 3.939 -14.626 1.00 96.69 574 MET A CA 1
ATOM 4358 C C . MET A 1 574 ? 18.275 4.325 -13.545 1.00 96.69 574 MET A C 1
ATOM 4360 O O . MET A 1 574 ? 17.064 4.269 -13.765 1.00 96.69 574 MET A O 1
ATOM 4364 N N . ASP A 1 575 ? 18.771 4.721 -12.376 1.00 92.19 575 ASP A N 1
ATOM 4365 C CA . ASP A 1 575 ? 17.967 5.043 -11.195 1.00 92.19 575 ASP A CA 1
ATOM 4366 C C . ASP A 1 575 ? 17.975 6.561 -10.904 1.00 92.19 575 ASP A C 1
ATOM 4368 O O . ASP A 1 575 ? 18.601 7.354 -11.618 1.00 92.19 575 ASP A O 1
ATOM 4372 N N . ILE A 1 576 ? 17.320 6.984 -9.821 1.00 90.25 576 ILE A N 1
ATOM 4373 C CA . ILE A 1 576 ? 17.246 8.397 -9.417 1.00 90.25 576 ILE A CA 1
ATOM 4374 C C . ILE A 1 576 ? 18.621 9.051 -9.188 1.00 90.25 576 ILE A C 1
ATOM 4376 O O . ILE A 1 576 ? 18.736 10.270 -9.307 1.00 90.25 576 ILE A O 1
ATOM 4380 N N . SER A 1 577 ? 19.683 8.286 -8.896 1.00 88.88 577 SER A N 1
ATOM 4381 C CA . SER A 1 577 ? 21.031 8.841 -8.682 1.00 88.88 577 SER A CA 1
ATOM 4382 C C . SER A 1 577 ? 21.637 9.453 -9.949 1.00 88.88 577 SER A C 1
ATOM 4384 O O . SER A 1 577 ? 22.529 10.298 -9.875 1.00 88.88 577 SER A O 1
ATOM 4386 N N . THR A 1 578 ? 21.114 9.062 -11.113 1.00 92.56 578 THR A N 1
ATOM 4387 C CA . THR A 1 578 ? 21.507 9.589 -12.426 1.00 92.56 578 THR A CA 1
ATOM 4388 C C . THR A 1 578 ? 20.680 10.806 -12.858 1.00 92.56 578 THR A C 1
ATOM 4390 O O . THR A 1 578 ? 20.964 11.415 -13.889 1.00 92.56 578 THR A O 1
ATOM 4393 N N . MET A 1 579 ? 19.676 11.197 -12.066 1.00 92.75 579 MET A N 1
ATOM 4394 C CA . MET A 1 579 ? 18.876 12.406 -12.268 1.00 92.75 579 MET A CA 1
ATOM 4395 C C . MET A 1 579 ? 19.458 13.578 -11.470 1.00 92.75 579 MET A C 1
ATOM 4397 O O . MET A 1 579 ? 20.137 13.409 -10.458 1.00 92.75 579 MET A O 1
ATOM 4401 N N . PHE A 1 580 ? 19.174 14.806 -11.899 1.00 90.62 580 PHE A N 1
ATOM 4402 C CA . PHE A 1 580 ? 19.593 16.014 -11.183 1.00 90.62 580 PHE A CA 1
ATOM 4403 C C . PHE A 1 580 ? 18.516 17.090 -11.232 1.00 90.62 580 PHE A C 1
ATOM 4405 O O . PHE A 1 580 ? 17.656 17.088 -12.109 1.00 90.62 580 PHE A O 1
ATOM 4412 N N . SER A 1 581 ? 18.559 18.019 -10.275 1.00 89.56 581 SER A N 1
ATOM 4413 C CA . SER A 1 581 ? 17.621 19.137 -10.250 1.00 89.56 581 SER A CA 1
ATOM 4414 C C . SER A 1 581 ? 18.031 20.249 -11.211 1.00 89.56 581 SER A C 1
ATOM 4416 O O . SER A 1 581 ? 19.172 20.719 -11.173 1.00 89.56 581 SER A O 1
ATOM 4418 N N . VAL A 1 582 ? 17.067 20.730 -11.985 1.00 85.88 582 VAL A N 1
ATOM 4419 C CA . VAL A 1 582 ? 17.159 21.936 -12.813 1.00 85.88 582 VAL A CA 1
ATOM 4420 C C . VAL A 1 582 ? 16.288 23.042 -12.234 1.00 85.88 582 VAL A C 1
ATOM 4422 O O . VAL A 1 582 ? 15.310 22.780 -11.529 1.00 85.88 582 VAL A O 1
ATOM 4425 N N . LEU A 1 583 ? 16.654 24.286 -12.527 1.00 83.19 583 LEU A N 1
ATOM 4426 C CA . LEU A 1 583 ? 15.803 25.447 -12.286 1.00 83.19 583 LEU A CA 1
ATOM 4427 C C . LEU A 1 583 ? 15.106 25.834 -13.596 1.00 83.19 583 LEU A C 1
ATOM 4429 O O . LEU A 1 583 ? 15.765 25.973 -14.626 1.00 83.19 583 LEU A O 1
ATOM 4433 N N . SER A 1 584 ? 13.788 25.999 -13.538 1.00 77.62 584 SER A N 1
ATOM 4434 C CA . SER A 1 584 ? 12.910 26.401 -14.648 1.00 77.62 584 SER A CA 1
ATOM 4435 C C . SER A 1 584 ? 11.938 27.500 -14.195 1.00 77.62 584 SER A C 1
ATOM 4437 O O . SER A 1 584 ? 12.006 27.916 -13.037 1.00 77.62 584 SER A O 1
ATOM 4439 N N . GLN A 1 585 ? 11.042 27.976 -15.066 1.00 75.75 585 GLN A N 1
ATOM 4440 C CA . GLN A 1 585 ? 10.036 28.992 -14.723 1.00 75.75 585 GLN A CA 1
ATOM 4441 C C . GLN A 1 585 ? 8.601 28.515 -14.947 1.00 75.75 585 GLN A C 1
ATOM 4443 O O . GLN A 1 585 ? 8.162 28.444 -16.085 1.00 75.75 585 GLN A O 1
ATOM 4448 N N . ARG A 1 586 ? 7.841 28.297 -13.875 1.00 74.06 586 ARG A N 1
ATOM 4449 C CA . ARG A 1 586 ? 6.412 27.969 -13.938 1.00 74.06 586 ARG A CA 1
ATOM 4450 C C . ARG A 1 586 ? 5.590 29.191 -13.538 1.00 74.06 586 ARG A C 1
ATOM 4452 O O . ARG A 1 586 ? 5.806 29.725 -12.452 1.00 74.06 586 ARG A O 1
ATOM 4459 N N . ASP A 1 587 ? 4.685 29.652 -14.398 1.00 74.75 587 ASP A N 1
ATOM 4460 C CA . ASP A 1 587 ? 3.844 30.840 -14.156 1.00 74.75 587 ASP A CA 1
ATOM 4461 C C . ASP A 1 587 ? 4.662 32.090 -13.755 1.00 74.75 587 ASP A C 1
ATOM 4463 O O . ASP A 1 587 ? 4.311 32.836 -12.838 1.00 74.75 587 ASP A O 1
ATOM 4467 N N . GLY A 1 588 ? 5.827 32.277 -14.391 1.00 70.56 588 GLY A N 1
ATOM 4468 C CA . GLY A 1 588 ? 6.768 33.363 -14.087 1.00 70.56 588 GLY A CA 1
ATOM 4469 C C . GLY A 1 588 ? 7.532 33.214 -12.763 1.00 70.56 588 GLY A C 1
ATOM 4470 O O . GLY A 1 588 ? 8.294 34.107 -12.391 1.00 70.56 588 GLY A O 1
ATOM 4471 N N . LYS A 1 589 ? 7.365 32.098 -12.041 1.00 76.12 589 LYS A N 1
ATOM 4472 C CA . LYS A 1 589 ? 8.056 31.808 -10.777 1.00 76.12 589 LYS A CA 1
ATOM 4473 C C . LYS A 1 589 ? 9.130 30.734 -10.959 1.00 76.12 589 LYS A C 1
ATOM 4475 O O . LYS A 1 589 ? 8.918 29.775 -11.701 1.00 76.12 589 LYS A O 1
ATOM 4480 N N . PRO A 1 590 ? 10.272 30.830 -10.255 1.00 76.06 590 PRO A N 1
ATOM 4481 C CA . PRO A 1 590 ? 11.281 29.780 -10.280 1.00 76.06 590 PRO A CA 1
ATOM 4482 C C . PRO A 1 590 ? 10.706 28.456 -9.760 1.00 76.06 590 PRO A C 1
ATOM 4484 O O . PRO A 1 590 ? 10.194 28.389 -8.644 1.00 76.06 590 PRO A O 1
ATOM 4487 N N . PHE A 1 591 ? 10.822 27.400 -10.557 1.00 79.88 591 PHE A N 1
ATOM 4488 C CA . PHE A 1 591 ? 10.353 26.057 -10.239 1.00 79.88 591 PHE A CA 1
ATOM 4489 C C . PHE A 1 591 ? 11.494 25.056 -10.406 1.00 79.88 591 PHE A C 1
ATOM 4491 O O . PHE A 1 591 ? 12.098 24.945 -11.480 1.00 79.88 591 PHE A O 1
ATOM 4498 N N . LYS A 1 592 ? 11.808 24.338 -9.326 1.00 84.00 592 LYS A N 1
ATOM 4499 C CA . LYS A 1 592 ? 12.892 23.356 -9.275 1.00 84.00 592 LYS A CA 1
ATOM 4500 C C . LYS A 1 592 ? 12.308 21.953 -9.391 1.00 84.00 592 LYS A C 1
ATOM 4502 O O . LYS A 1 592 ? 11.475 21.582 -8.577 1.00 84.00 592 LYS A O 1
ATOM 4507 N N . HIS A 1 593 ? 12.784 21.176 -10.356 1.00 84.19 593 HIS A N 1
ATOM 4508 C CA . HIS A 1 593 ? 12.358 19.790 -10.575 1.00 84.19 593 HIS A CA 1
ATOM 4509 C C . HIS A 1 593 ? 13.533 18.936 -11.063 1.00 84.19 593 HIS A C 1
ATOM 4511 O O . HIS A 1 593 ? 14.588 19.474 -11.400 1.00 84.19 593 HIS A O 1
ATOM 4517 N N . GLN A 1 594 ? 13.386 17.611 -11.049 1.00 89.44 594 GLN A N 1
ATOM 4518 C CA . GLN A 1 594 ? 14.405 16.685 -11.555 1.00 89.44 594 GLN A CA 1
ATOM 4519 C C . GLN A 1 594 ? 14.151 16.297 -13.013 1.00 89.44 594 GLN A C 1
ATOM 4521 O O . GLN A 1 594 ? 13.009 16.297 -13.463 1.00 89.44 594 GLN A O 1
ATOM 4526 N N . VAL A 1 595 ? 15.223 15.957 -13.730 1.00 92.50 595 VAL A N 1
ATOM 4527 C CA . VAL A 1 595 ? 15.192 15.585 -15.153 1.00 92.50 595 VAL A CA 1
ATOM 4528 C C . VAL A 1 595 ? 16.040 14.344 -15.433 1.00 92.50 595 VAL A C 1
ATOM 4530 O O . VAL A 1 595 ? 17.010 14.066 -14.722 1.00 92.50 595 VAL A O 1
ATOM 4533 N N . LYS A 1 596 ? 15.695 13.641 -16.513 1.00 96.25 596 LYS A N 1
ATOM 4534 C CA . LYS A 1 596 ? 16.427 12.529 -17.131 1.00 96.25 596 LYS A CA 1
ATOM 4535 C C . LYS A 1 596 ? 17.064 13.030 -18.431 1.00 96.25 596 LYS A C 1
ATOM 4537 O O . LYS A 1 596 ? 16.456 12.990 -19.500 1.00 96.25 596 LYS A O 1
ATOM 4542 N N . ALA A 1 597 ? 18.267 13.589 -18.319 1.00 95.81 597 ALA A N 1
ATOM 4543 C CA . ALA A 1 597 ? 18.945 14.225 -19.446 1.00 95.81 597 ALA A CA 1
ATOM 4544 C C . ALA A 1 597 ? 19.646 13.192 -20.342 1.00 95.81 597 ALA A C 1
ATOM 4546 O O . ALA A 1 597 ? 20.627 12.571 -19.926 1.00 95.81 597 ALA A O 1
ATOM 4547 N N . LEU A 1 598 ? 19.187 13.0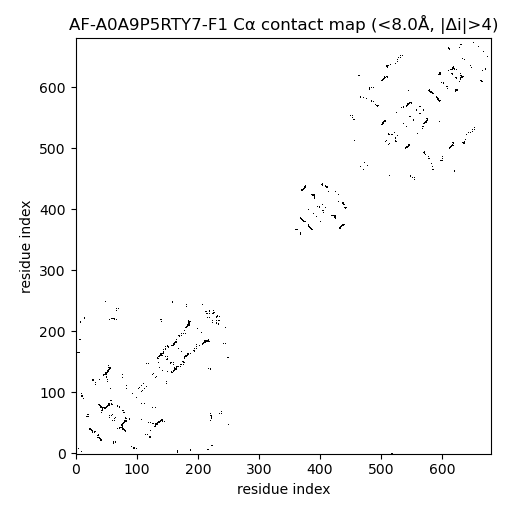48 -21.588 1.00 97.12 598 LEU A N 1
ATOM 4548 C CA . LEU A 1 598 ? 19.731 12.065 -22.538 1.00 97.12 598 LEU A CA 1
ATOM 4549 C C . LEU A 1 598 ? 21.217 12.272 -22.868 1.00 97.12 598 LEU A C 1
ATOM 4551 O O . LEU A 1 598 ? 21.902 11.305 -23.194 1.00 97.12 598 LEU A O 1
ATOM 4555 N N . ASP A 1 599 ? 21.749 13.487 -22.706 1.00 96.06 599 ASP A N 1
ATOM 4556 C CA . ASP A 1 599 ? 23.181 13.774 -22.855 1.00 96.06 599 ASP A CA 1
ATOM 4557 C C . ASP A 1 599 ? 24.071 12.921 -21.937 1.00 96.06 599 ASP A C 1
ATOM 4559 O O . ASP A 1 599 ? 25.220 12.641 -22.280 1.00 96.06 599 ASP A O 1
ATOM 4563 N N . ILE A 1 600 ? 23.541 12.443 -20.802 1.00 96.75 600 ILE A N 1
ATOM 4564 C CA . ILE A 1 600 ? 24.243 11.482 -19.940 1.00 96.75 600 ILE A CA 1
ATOM 4565 C C . ILE A 1 600 ? 24.534 10.193 -20.712 1.00 96.75 600 ILE A C 1
ATOM 4567 O O . ILE A 1 600 ? 25.660 9.700 -20.682 1.00 96.75 600 ILE A O 1
ATOM 4571 N N . ILE A 1 601 ? 23.558 9.692 -21.469 1.00 97.81 601 ILE A N 1
ATOM 4572 C CA . ILE A 1 601 ? 23.706 8.491 -22.295 1.00 97.81 601 ILE A CA 1
ATOM 4573 C C . ILE A 1 601 ? 24.590 8.791 -23.511 1.00 97.81 601 ILE A C 1
ATOM 4575 O O . ILE A 1 601 ? 25.534 8.047 -23.775 1.00 97.81 601 ILE A O 1
ATOM 4579 N N . TYR A 1 602 ? 24.347 9.900 -24.218 1.00 97.25 602 TYR A N 1
ATOM 4580 C CA . TYR A 1 602 ? 25.117 10.263 -25.419 1.00 97.25 602 TYR A CA 1
ATOM 4581 C C . TYR A 1 602 ? 26.609 10.441 -25.132 1.00 97.25 602 TYR A C 1
ATOM 4583 O O . TYR A 1 602 ? 27.441 10.070 -25.957 1.00 97.25 602 TYR A O 1
ATOM 4591 N N . SER A 1 603 ? 26.957 10.944 -23.942 1.00 95.81 603 SER A N 1
ATOM 4592 C CA . SER A 1 603 ? 28.355 11.098 -23.525 1.00 95.81 603 SER A CA 1
ATOM 4593 C C . SER A 1 603 ? 29.116 9.770 -23.445 1.00 95.81 603 SER A C 1
ATOM 4595 O O . SER A 1 603 ? 30.327 9.748 -23.655 1.00 95.81 603 SER A O 1
ATOM 4597 N N . LYS A 1 604 ? 28.412 8.665 -23.171 1.00 94.88 604 LYS A N 1
ATOM 4598 C CA . LYS A 1 604 ? 28.994 7.322 -23.048 1.00 94.88 604 LYS A CA 1
ATOM 4599 C C . LYS A 1 604 ? 28.843 6.475 -24.301 1.00 94.88 604 LYS A C 1
ATOM 4601 O O . LYS A 1 604 ? 29.670 5.603 -24.546 1.00 94.88 604 LYS A O 1
ATOM 4606 N N . PHE A 1 605 ? 27.806 6.738 -25.091 1.00 96.75 605 PHE A N 1
ATOM 4607 C CA . PHE A 1 605 ? 27.472 5.979 -26.291 1.00 96.75 605 PHE A CA 1
ATOM 4608 C C . PHE A 1 605 ? 27.301 6.926 -27.489 1.00 96.75 605 PHE A C 1
ATOM 4610 O O . PHE A 1 605 ? 26.173 7.273 -27.848 1.00 96.75 605 PHE A O 1
ATOM 4617 N N . PRO A 1 606 ? 28.407 7.327 -28.148 1.00 95.06 606 PRO A N 1
ATOM 4618 C CA . PRO A 1 606 ? 28.395 8.344 -29.207 1.00 95.06 606 PRO A CA 1
ATOM 4619 C C . PRO A 1 606 ? 27.592 7.972 -30.462 1.00 95.06 606 PRO A C 1
ATOM 4621 O O . PRO A 1 606 ? 27.306 8.830 -31.292 1.00 95.06 606 PRO A O 1
ATOM 4624 N N . GLN A 1 607 ? 27.231 6.696 -30.621 1.00 95.94 607 GLN A N 1
ATOM 4625 C CA . GLN A 1 607 ? 26.348 6.229 -31.693 1.00 95.94 607 GLN A CA 1
ATOM 4626 C C . GLN A 1 607 ? 24.891 6.706 -31.535 1.00 95.94 607 GLN A C 1
ATOM 4628 O O . GLN A 1 607 ? 24.112 6.614 -32.487 1.00 95.94 607 GLN A O 1
ATOM 4633 N N . TYR A 1 608 ? 24.516 7.222 -30.359 1.00 98.00 608 TYR A N 1
ATOM 4634 C CA . TYR A 1 608 ? 23.192 7.777 -30.094 1.00 98.00 608 TYR A CA 1
ATOM 4635 C C . TYR A 1 608 ? 23.225 9.295 -29.977 1.00 98.00 608 TYR A C 1
ATOM 4637 O O . TYR A 1 608 ? 24.178 9.906 -29.502 1.00 98.00 608 TYR A O 1
ATOM 4645 N N . SER A 1 609 ? 22.141 9.904 -30.432 1.00 97.56 609 SER A N 1
ATOM 4646 C CA . SER A 1 609 ? 21.869 11.332 -30.354 1.00 97.56 609 SER A CA 1
ATOM 4647 C C . SER A 1 609 ? 20.358 11.557 -30.443 1.00 97.56 609 SER A C 1
ATOM 4649 O O . SER A 1 609 ? 19.586 10.619 -30.658 1.00 97.56 609 SER A O 1
ATOM 4651 N N . ALA A 1 610 ? 19.920 12.815 -30.389 1.00 96.00 610 ALA A N 1
ATOM 4652 C CA . ALA A 1 610 ? 18.515 13.160 -30.614 1.00 96.00 610 ALA A CA 1
ATOM 4653 C C . ALA A 1 610 ? 17.966 12.684 -31.979 1.00 96.00 610 ALA A C 1
ATOM 4655 O O . ALA A 1 610 ? 16.757 12.574 -32.136 1.00 96.00 610 ALA A O 1
ATOM 4656 N N . LYS A 1 611 ? 18.831 12.381 -32.963 1.00 97.12 611 LYS A N 1
ATOM 4657 C CA . LYS A 1 611 ? 18.413 11.901 -34.292 1.00 97.12 611 LYS A CA 1
ATOM 4658 C C . LYS A 1 611 ? 17.879 10.470 -34.298 1.00 97.12 611 LYS A C 1
ATOM 4660 O O . LYS A 1 611 ? 17.179 10.085 -35.225 1.00 97.12 611 LYS A O 1
ATOM 4665 N N . ASN A 1 612 ? 18.251 9.659 -33.317 1.00 97.88 612 ASN A N 1
ATOM 4666 C CA . ASN A 1 612 ? 17.945 8.228 -33.286 1.00 97.88 612 ASN A CA 1
ATOM 4667 C C . ASN A 1 612 ? 17.534 7.743 -31.892 1.00 97.88 612 ASN A C 1
ATOM 4669 O O . ASN A 1 612 ? 17.632 6.549 -31.618 1.00 97.88 612 ASN A O 1
ATOM 4673 N N . THR A 1 613 ? 17.085 8.656 -31.029 1.00 98.50 613 THR A N 1
ATOM 4674 C CA . THR A 1 613 ? 16.681 8.354 -29.654 1.00 98.50 613 THR A CA 1
ATOM 4675 C C . THR A 1 613 ? 15.284 8.881 -29.381 1.00 98.50 613 THR A C 1
ATOM 4677 O O . THR A 1 613 ? 15.012 10.055 -29.633 1.00 98.50 613 THR A O 1
ATOM 4680 N N . VAL A 1 614 ? 14.425 8.030 -28.824 1.00 98.00 614 VAL A N 1
ATOM 4681 C CA . VAL A 1 614 ? 13.145 8.433 -28.229 1.00 98.00 614 VAL A CA 1
ATOM 4682 C C . VAL A 1 614 ? 13.148 8.099 -26.742 1.00 98.00 614 VAL A C 1
ATOM 4684 O O . VAL A 1 614 ? 13.601 7.032 -26.332 1.00 98.00 614 VAL A O 1
ATOM 4687 N N . HIS A 1 615 ? 12.623 9.025 -25.946 1.00 98.12 615 HIS A N 1
ATOM 4688 C CA . HIS A 1 615 ? 12.407 8.895 -24.515 1.00 98.12 615 HIS A CA 1
ATOM 4689 C C . HIS A 1 615 ? 10.906 8.941 -24.225 1.00 98.12 615 HIS A C 1
ATOM 4691 O O . HIS A 1 615 ? 10.250 9.946 -24.491 1.00 98.12 615 HIS A O 1
ATOM 4697 N N . VAL A 1 616 ? 10.362 7.849 -23.697 1.00 98.38 616 VAL A N 1
ATOM 4698 C CA . VAL A 1 616 ? 8.948 7.717 -23.335 1.00 98.38 616 VAL A CA 1
ATOM 4699 C C . VAL A 1 616 ? 8.800 7.818 -21.824 1.00 98.38 616 VAL A C 1
ATOM 4701 O O . VAL A 1 616 ? 9.437 7.062 -21.093 1.00 98.38 616 VAL A O 1
ATOM 4704 N N . ASP A 1 617 ? 7.946 8.730 -21.375 1.00 97.44 617 ASP A N 1
ATOM 4705 C CA . ASP A 1 617 ? 7.685 8.991 -19.958 1.00 97.44 617 ASP A CA 1
ATOM 4706 C C . ASP A 1 617 ? 6.239 9.489 -19.796 1.00 97.44 617 ASP A C 1
ATOM 4708 O O . ASP A 1 617 ? 5.697 10.123 -20.712 1.00 97.44 617 ASP A O 1
ATOM 4712 N N . ASP A 1 618 ? 5.578 9.196 -18.678 1.00 94.38 618 ASP A N 1
ATOM 4713 C CA . ASP A 1 618 ? 4.239 9.729 -18.399 1.00 94.38 618 ASP A CA 1
ATOM 4714 C C . ASP A 1 618 ? 4.294 11.204 -17.957 1.00 94.38 618 ASP A C 1
ATOM 4716 O O . ASP A 1 618 ? 3.317 11.950 -18.118 1.00 94.38 618 ASP A O 1
ATOM 4720 N N . LEU A 1 619 ? 5.463 11.649 -17.484 1.00 91.31 619 LEU A N 1
ATOM 4721 C CA . LEU A 1 619 ? 5.737 12.992 -16.993 1.00 91.31 619 LEU A CA 1
ATOM 4722 C C . LEU A 1 619 ? 6.654 13.756 -17.945 1.00 91.31 619 LEU A C 1
ATOM 4724 O O . LEU A 1 619 ? 7.857 13.518 -18.062 1.00 91.31 619 LEU A O 1
ATOM 4728 N N . SER A 1 620 ? 6.099 14.785 -18.572 1.00 90.19 620 SER A N 1
ATOM 4729 C CA . SER A 1 620 ? 6.807 15.586 -19.567 1.00 90.19 620 SER A CA 1
ATOM 4730 C C . SER A 1 620 ? 7.986 16.392 -19.016 1.00 90.19 620 SER A C 1
ATOM 4732 O O . SER A 1 620 ? 8.971 16.624 -19.721 1.00 90.19 620 SER A O 1
ATOM 4734 N N . ARG A 1 621 ? 7.951 16.738 -17.723 1.00 88.62 621 ARG A N 1
ATOM 4735 C CA . ARG A 1 621 ? 9.086 17.364 -17.025 1.00 88.62 621 ARG A CA 1
ATOM 4736 C C . ARG A 1 621 ? 10.362 16.519 -17.074 1.00 88.62 621 ARG A C 1
ATOM 4738 O O . ARG A 1 621 ? 11.454 17.078 -17.104 1.00 88.62 621 ARG A O 1
ATOM 4745 N N . ASN A 1 622 ? 10.256 15.186 -17.109 1.00 92.88 622 ASN A N 1
ATOM 4746 C CA . ASN A 1 622 ? 11.425 14.307 -17.029 1.00 92.88 622 ASN A CA 1
ATOM 4747 C C . ASN A 1 622 ? 12.325 14.449 -18.259 1.00 92.88 622 ASN A C 1
ATOM 4749 O O . ASN A 1 622 ? 13.543 14.333 -18.143 1.00 92.88 622 ASN A O 1
ATOM 4753 N N . PHE A 1 623 ? 11.759 14.781 -19.417 1.00 92.12 623 PHE A N 1
ATOM 4754 C CA . PHE A 1 623 ? 12.501 15.055 -20.646 1.00 92.12 623 PHE A CA 1
ATOM 4755 C C . PHE A 1 623 ? 12.616 16.547 -20.972 1.00 92.12 623 PHE A C 1
ATOM 4757 O O . PHE A 1 623 ? 12.903 16.901 -22.114 1.00 92.12 623 PHE A O 1
ATOM 4764 N N . ALA A 1 624 ? 12.465 17.438 -19.988 1.00 89.56 624 ALA A N 1
ATOM 4765 C CA . ALA A 1 624 ? 12.533 18.879 -20.220 1.00 89.56 624 ALA A CA 1
ATOM 4766 C C . ALA A 1 624 ? 13.880 19.335 -20.828 1.00 89.56 624 ALA A C 1
ATOM 4768 O O . ALA A 1 624 ? 13.911 20.293 -21.591 1.00 89.56 624 ALA A O 1
ATOM 4769 N N . MET A 1 625 ? 14.993 18.648 -20.537 1.00 89.81 625 MET A N 1
ATOM 4770 C CA . MET A 1 625 ? 16.310 18.938 -21.140 1.00 89.81 625 MET A CA 1
ATOM 4771 C C . MET A 1 625 ? 16.451 18.432 -22.588 1.00 89.81 625 MET A C 1
ATOM 4773 O O . MET A 1 625 ? 17.412 18.773 -23.270 1.00 89.81 625 MET A O 1
ATOM 4777 N N . ASN A 1 626 ? 15.511 17.616 -23.065 1.00 91.75 626 ASN A N 1
ATOM 4778 C CA . ASN A 1 626 ? 15.518 16.999 -24.391 1.00 91.75 626 ASN A CA 1
ATOM 4779 C C . ASN A 1 626 ? 14.078 16.866 -24.943 1.00 91.75 626 ASN A C 1
ATOM 4781 O O . ASN A 1 626 ? 13.630 15.755 -25.249 1.00 91.75 626 ASN A O 1
ATOM 4785 N N . PRO A 1 627 ? 13.341 17.987 -25.091 1.00 89.19 627 PRO A N 1
ATOM 4786 C CA . PRO A 1 627 ? 11.908 17.969 -25.390 1.00 89.19 627 PRO A CA 1
ATOM 4787 C C . PRO A 1 627 ? 11.600 17.403 -26.783 1.00 89.19 627 PRO A C 1
ATOM 4789 O O . PRO A 1 627 ? 10.580 16.751 -26.974 1.00 89.19 627 PRO A O 1
ATOM 4792 N N . LYS A 1 628 ? 12.520 17.571 -27.743 1.00 90.56 628 LYS A N 1
ATOM 4793 C CA . LYS A 1 628 ? 12.401 17.055 -29.122 1.00 90.56 628 LYS A CA 1
ATOM 4794 C C . LYS A 1 628 ? 12.650 15.553 -29.256 1.00 90.56 628 LYS A C 1
ATOM 4796 O O . LYS A 1 628 ? 12.553 15.038 -30.358 1.00 90.56 628 LYS A O 1
ATOM 4801 N N . SER A 1 629 ? 12.984 14.865 -28.168 1.00 94.81 629 SER A N 1
ATOM 4802 C CA . SER A 1 629 ? 13.107 13.402 -28.130 1.00 94.81 629 SER A CA 1
ATOM 4803 C C . SER A 1 629 ? 12.076 12.765 -27.191 1.00 94.81 629 SER A C 1
ATOM 4805 O O . SER A 1 629 ? 12.075 11.548 -27.040 1.00 94.81 629 SER A O 1
ATOM 4807 N N . GLY A 1 630 ? 11.231 13.568 -26.533 1.00 94.94 630 GLY A N 1
ATOM 4808 C CA . GLY A 1 630 ? 10.274 13.113 -25.528 1.00 94.94 630 GLY A CA 1
ATOM 4809 C C . GLY A 1 630 ? 8.907 12.765 -26.117 1.00 94.94 630 GLY A C 1
ATOM 4810 O O . GLY A 1 630 ? 8.310 13.570 -26.829 1.00 94.94 630 GLY A O 1
ATOM 4811 N N . VAL A 1 631 ? 8.380 11.593 -25.773 1.00 96.62 631 VAL A N 1
ATOM 4812 C CA . VAL A 1 631 ? 7.007 11.162 -26.061 1.00 96.62 631 VAL A CA 1
ATOM 4813 C C . VAL A 1 631 ? 6.268 11.024 -24.735 1.00 96.62 631 VAL A C 1
ATOM 4815 O O . VAL A 1 631 ? 6.562 10.125 -23.948 1.00 96.62 631 VAL A O 1
ATOM 4818 N N . LYS A 1 632 ? 5.275 11.890 -24.500 1.00 95.62 632 LYS A N 1
ATOM 4819 C CA . LYS A 1 632 ? 4.390 11.751 -23.340 1.00 95.62 632 LYS A CA 1
ATOM 4820 C C . LYS A 1 632 ? 3.375 10.638 -23.591 1.00 95.62 632 LYS A C 1
ATOM 4822 O O . LYS A 1 632 ? 2.527 10.757 -24.486 1.00 95.62 632 LYS A O 1
ATOM 4827 N N . ILE A 1 633 ? 3.435 9.580 -22.793 1.00 96.19 633 ILE A N 1
ATOM 4828 C CA . ILE A 1 633 ? 2.421 8.519 -22.784 1.00 96.19 633 ILE A CA 1
ATOM 4829 C C . ILE A 1 633 ? 1.353 8.811 -21.720 1.00 96.19 633 ILE A C 1
ATOM 4831 O O . ILE A 1 633 ? 1.606 9.519 -20.749 1.00 96.19 633 ILE A O 1
ATOM 4835 N N . GLY A 1 634 ? 0.131 8.297 -21.889 1.00 94.38 634 GLY A N 1
ATOM 4836 C CA . GLY A 1 634 ? -0.849 8.340 -20.802 1.00 94.38 634 GLY A CA 1
ATOM 4837 C C . GLY A 1 634 ? -0.372 7.511 -19.606 1.00 94.38 634 GLY A C 1
ATOM 4838 O O . GLY A 1 634 ? 0.098 6.391 -19.796 1.00 94.38 634 GLY A O 1
ATOM 4839 N N . ALA A 1 635 ? -0.520 8.025 -18.386 1.00 94.12 635 ALA A N 1
ATOM 4840 C CA . ALA A 1 635 ? -0.172 7.291 -17.171 1.00 94.12 635 ALA A CA 1
ATOM 4841 C C . ALA A 1 635 ? -1.078 6.057 -16.981 1.00 94.12 635 ALA A C 1
ATOM 4843 O O . ALA A 1 635 ? -2.306 6.167 -17.014 1.00 94.12 635 ALA A O 1
ATOM 4844 N N . TYR A 1 636 ? -0.483 4.891 -16.749 1.00 93.94 636 TYR A N 1
ATOM 4845 C CA . TYR A 1 636 ? -1.171 3.635 -16.466 1.00 93.94 636 TYR A CA 1
ATOM 4846 C C . TYR A 1 636 ? -1.375 3.467 -14.960 1.00 93.94 636 TYR A C 1
ATOM 4848 O O . TYR A 1 636 ? -0.474 3.047 -14.240 1.00 93.94 636 TYR A O 1
ATOM 4856 N N . LYS A 1 637 ? -2.569 3.823 -14.483 1.00 89.44 637 LYS A N 1
ATOM 4857 C CA . LYS A 1 637 ? -2.958 3.778 -13.066 1.00 89.44 637 LYS A CA 1
ATOM 4858 C C . LYS A 1 637 ? -4.134 2.832 -12.861 1.00 89.44 637 LYS A C 1
ATOM 4860 O O . LYS A 1 637 ? -4.976 2.689 -13.751 1.00 89.44 637 LYS A O 1
ATOM 4865 N N . ASN A 1 638 ? -4.232 2.264 -11.665 1.00 84.00 638 ASN A N 1
ATOM 4866 C CA . ASN A 1 638 ? -5.273 1.320 -11.263 1.00 84.00 638 ASN A CA 1
ATOM 4867 C C . ASN A 1 638 ? -5.398 0.160 -12.255 1.00 84.00 638 ASN A C 1
ATOM 4869 O O . ASN A 1 638 ? -6.461 -0.047 -12.841 1.00 84.00 638 ASN A O 1
ATOM 4873 N N . GLY A 1 639 ? -4.309 -0.574 -12.473 1.00 77.19 639 GLY A N 1
ATOM 4874 C CA . GLY A 1 639 ? -4.204 -1.561 -13.547 1.00 77.19 639 GLY A CA 1
ATOM 4875 C C . GLY A 1 639 ? -5.291 -2.643 -13.546 1.00 77.19 639 GLY A C 1
ATOM 4876 O O . GLY A 1 639 ? -5.742 -3.058 -14.611 1.00 77.19 639 GLY A O 1
ATOM 4877 N N . ALA A 1 640 ? -5.804 -3.019 -12.371 1.00 72.75 640 ALA A N 1
ATOM 4878 C CA . ALA A 1 640 ? -6.960 -3.911 -12.234 1.00 72.75 640 ALA A CA 1
ATOM 4879 C C . ALA A 1 640 ? -8.225 -3.374 -12.937 1.00 72.75 640 ALA A C 1
ATOM 4881 O O . ALA A 1 640 ? -8.987 -4.133 -13.531 1.00 72.75 640 ALA A O 1
ATOM 4882 N N . LEU A 1 641 ? -8.431 -2.054 -12.907 1.00 78.81 641 LEU A N 1
ATOM 4883 C CA . LEU A 1 641 ? -9.570 -1.377 -13.523 1.00 78.81 641 LEU A CA 1
ATOM 4884 C C . LEU A 1 641 ? -9.274 -0.946 -14.958 1.00 78.81 641 LEU A C 1
ATOM 4886 O O . LEU A 1 641 ? -10.146 -1.053 -15.806 1.00 78.81 641 LEU A O 1
ATOM 4890 N N . SER A 1 642 ? -8.077 -0.446 -15.263 1.00 84.12 642 SER A N 1
ATOM 4891 C CA . SER A 1 642 ? -7.787 0.182 -16.563 1.00 84.12 642 SER A CA 1
ATOM 4892 C C . SER A 1 642 ? -7.264 -0.785 -17.630 1.00 84.12 642 SER A C 1
ATOM 4894 O O . SER A 1 642 ? -7.365 -0.488 -18.820 1.00 84.12 642 SER A O 1
ATOM 4896 N N . ARG A 1 643 ? -6.769 -1.975 -17.258 1.00 89.44 643 ARG A N 1
ATOM 4897 C CA . ARG A 1 643 ? -6.181 -2.959 -18.194 1.00 89.44 643 ARG A CA 1
ATOM 4898 C C . ARG A 1 643 ? -7.068 -3.293 -19.392 1.00 89.44 643 ARG A C 1
ATOM 4900 O O . ARG A 1 643 ? -6.578 -3.440 -20.509 1.00 89.44 643 ARG A O 1
ATOM 4907 N N . HIS A 1 644 ? -8.368 -3.464 -19.172 1.00 86.38 644 HIS A N 1
ATOM 4908 C CA . HIS A 1 644 ? -9.260 -3.920 -20.236 1.00 86.38 644 HIS A CA 1
ATOM 4909 C C . HIS A 1 644 ? -9.427 -2.869 -21.348 1.00 86.38 644 HIS A C 1
ATOM 4911 O O . HIS A 1 644 ? -9.622 -3.252 -22.505 1.00 86.38 644 HIS A O 1
ATOM 4917 N N . THR A 1 645 ? -9.248 -1.578 -21.041 1.00 91.94 645 THR A N 1
ATOM 4918 C CA . THR A 1 645 ? -9.349 -0.460 -21.996 1.00 91.94 645 THR A CA 1
ATOM 4919 C C . THR A 1 645 ? -8.005 0.120 -22.436 1.00 91.94 645 THR A C 1
ATOM 4921 O O . THR A 1 645 ? -7.936 0.663 -23.538 1.00 91.94 645 THR A O 1
ATOM 4924 N N . ASP A 1 646 ? -6.933 0.003 -21.643 1.00 95.25 646 ASP A N 1
ATOM 4925 C CA . ASP A 1 646 ? -5.624 0.565 -22.003 1.00 95.25 646 ASP A CA 1
ATOM 4926 C C . ASP A 1 646 ? -5.039 -0.146 -23.234 1.00 95.25 646 ASP A C 1
ATOM 4928 O O . ASP A 1 646 ? -4.876 -1.369 -23.269 1.00 95.25 646 ASP A O 1
ATOM 4932 N N . ARG A 1 647 ? -4.752 0.636 -24.278 1.00 94.75 647 ARG A N 1
ATOM 4933 C CA . ARG A 1 647 ? -4.100 0.177 -25.514 1.00 94.75 647 ARG A CA 1
ATOM 4934 C C . ARG A 1 647 ? -2.885 1.031 -25.875 1.00 94.75 647 ARG A C 1
ATOM 4936 O O . ARG A 1 647 ? -2.435 1.022 -27.020 1.00 94.75 647 ARG A O 1
ATOM 4943 N N . GLU A 1 648 ? -2.356 1.787 -24.920 1.00 95.69 648 GLU A N 1
ATOM 4944 C CA . GLU A 1 648 ? -1.353 2.820 -25.192 1.00 95.69 648 GLU A CA 1
ATOM 4945 C C . GLU A 1 648 ? -0.046 2.217 -25.716 1.00 95.69 648 GLU A C 1
ATOM 4947 O O . GLU A 1 648 ? 0.486 2.731 -26.697 1.00 95.69 648 GLU A O 1
ATOM 4952 N N . LEU A 1 649 ? 0.419 1.089 -25.160 1.00 97.38 649 LEU A N 1
ATOM 4953 C CA . LEU A 1 649 ? 1.633 0.416 -25.645 1.00 97.38 649 LEU A CA 1
ATOM 4954 C C . LEU A 1 649 ? 1.486 -0.133 -27.067 1.00 97.38 649 LEU A C 1
ATOM 4956 O O . LEU A 1 649 ? 2.425 -0.048 -27.852 1.00 97.38 649 LEU A O 1
ATOM 4960 N N . TYR A 1 650 ? 0.303 -0.616 -27.452 1.00 94.69 650 TYR A N 1
ATOM 4961 C CA . TYR A 1 650 ? 0.050 -1.066 -28.826 1.00 94.69 650 TYR A CA 1
ATOM 4962 C C . TYR A 1 650 ? 0.116 0.094 -29.823 1.00 94.69 650 TYR A C 1
ATOM 4964 O O . TYR A 1 650 ? 0.636 -0.047 -30.931 1.00 94.69 650 TYR A O 1
ATOM 4972 N N . HIS A 1 651 ? -0.421 1.255 -29.446 1.00 94.88 651 HIS A N 1
ATOM 4973 C CA . HIS A 1 651 ? -0.328 2.457 -30.268 1.00 94.88 651 HIS A CA 1
ATOM 4974 C C . HIS A 1 651 ? 1.104 2.980 -30.329 1.00 94.88 651 HIS A C 1
ATOM 4976 O O . HIS A 1 651 ? 1.565 3.367 -31.404 1.00 94.88 651 HIS A O 1
ATOM 4982 N N . LEU A 1 652 ? 1.809 2.960 -29.199 1.00 97.44 652 LEU A N 1
ATOM 4983 C CA . LEU A 1 652 ? 3.192 3.397 -29.119 1.00 97.44 652 LEU A CA 1
ATOM 4984 C C . LEU A 1 652 ? 4.107 2.497 -29.956 1.00 97.44 652 LEU A C 1
ATOM 4986 O O . LEU A 1 652 ? 4.903 3.029 -30.718 1.00 97.44 652 LEU A O 1
ATOM 4990 N N . ALA A 1 653 ? 3.941 1.169 -29.915 1.00 96.69 653 ALA A N 1
ATOM 4991 C CA . ALA A 1 653 ? 4.684 0.232 -30.767 1.00 96.69 653 ALA A CA 1
ATOM 4992 C C . ALA A 1 653 ? 4.588 0.622 -32.248 1.00 96.69 653 ALA A C 1
ATOM 4994 O O . ALA A 1 653 ? 5.600 0.751 -32.932 1.00 96.69 653 ALA A O 1
ATOM 4995 N N . LYS A 1 654 ? 3.365 0.870 -32.739 1.00 95.12 654 LYS A N 1
ATOM 4996 C CA . LYS A 1 654 ? 3.131 1.276 -34.135 1.00 95.12 654 LYS A CA 1
ATOM 4997 C C . LYS A 1 654 ? 3.839 2.581 -34.478 1.00 95.12 654 LYS A C 1
ATOM 4999 O O . LYS A 1 654 ? 4.396 2.703 -35.564 1.00 95.12 654 LYS A O 1
ATOM 5004 N N . TYR A 1 655 ? 3.807 3.545 -33.563 1.00 96.69 655 TYR A N 1
ATOM 5005 C CA . TYR A 1 655 ? 4.486 4.819 -33.748 1.00 96.69 655 TYR A CA 1
ATOM 5006 C C . TYR A 1 655 ? 6.012 4.658 -33.778 1.00 96.69 655 TYR A C 1
ATOM 5008 O O . TYR A 1 655 ? 6.656 5.174 -34.687 1.00 96.69 655 TYR A O 1
ATOM 5016 N N . LEU A 1 656 ? 6.584 3.893 -32.844 1.00 97.38 656 LEU A N 1
ATOM 5017 C CA . LEU A 1 656 ? 8.024 3.634 -32.781 1.00 97.38 656 LEU A CA 1
ATOM 5018 C C . LEU A 1 656 ? 8.516 2.889 -34.033 1.00 97.38 656 LEU A C 1
ATOM 5020 O O . LEU A 1 656 ? 9.470 3.320 -34.668 1.00 97.38 656 LEU A O 1
ATOM 5024 N N . LEU A 1 657 ? 7.811 1.849 -34.480 1.00 95.56 657 LEU A N 1
ATOM 5025 C CA . LEU A 1 657 ? 8.127 1.162 -35.740 1.00 95.56 657 LEU A CA 1
ATOM 5026 C C . LEU A 1 657 ? 7.978 2.046 -36.987 1.00 95.56 657 LEU A C 1
ATOM 5028 O O . LEU A 1 657 ? 8.594 1.788 -38.020 1.00 95.56 657 LEU A O 1
ATOM 5032 N N . PHE A 1 658 ? 7.109 3.056 -36.941 1.00 95.00 658 PHE A N 1
ATOM 5033 C CA . PHE A 1 658 ? 6.974 4.004 -38.039 1.00 95.00 658 PHE A CA 1
ATOM 5034 C C . PHE A 1 658 ? 8.187 4.937 -38.097 1.00 95.00 658 PHE A C 1
ATOM 5036 O O . PHE A 1 658 ? 8.825 5.046 -39.146 1.00 95.00 658 PHE A O 1
ATOM 5043 N N . ILE A 1 659 ? 8.538 5.568 -36.972 1.00 96.06 659 ILE A N 1
ATOM 5044 C CA . ILE A 1 659 ? 9.651 6.522 -36.932 1.00 96.06 659 ILE A CA 1
ATOM 5045 C C . ILE A 1 659 ? 11.012 5.834 -37.065 1.00 96.06 659 ILE A C 1
ATOM 5047 O O . ILE A 1 659 ? 11.951 6.478 -37.520 1.00 96.06 659 ILE A O 1
ATOM 5051 N N . SER A 1 660 ? 11.142 4.542 -36.729 1.00 95.56 660 SER A N 1
ATOM 5052 C CA . SER A 1 660 ? 12.404 3.793 -36.865 1.00 95.56 660 SER A CA 1
ATOM 5053 C C . SER A 1 660 ? 12.941 3.787 -38.300 1.00 95.56 660 SER A C 1
ATOM 5055 O O . SER A 1 660 ? 14.157 3.750 -38.501 1.00 95.56 660 SER A O 1
ATOM 5057 N N . LYS A 1 661 ? 12.045 3.913 -39.289 1.00 93.88 661 LYS A N 1
ATOM 5058 C CA . LYS A 1 661 ? 12.357 4.019 -40.724 1.00 93.88 661 LYS A CA 1
ATOM 5059 C C . LYS A 1 661 ? 12.953 5.373 -41.116 1.00 93.88 661 LYS A C 1
ATOM 5061 O O . LYS A 1 661 ? 13.481 5.512 -42.216 1.00 93.88 661 LYS A O 1
ATOM 5066 N N . SER A 1 662 ? 12.853 6.378 -40.251 1.00 93.69 662 SER A N 1
ATOM 5067 C CA . SER A 1 662 ? 13.389 7.713 -40.492 1.00 93.69 662 SER A CA 1
ATOM 5068 C C . SER A 1 662 ? 14.849 7.836 -40.059 1.00 93.69 662 SER A C 1
ATOM 5070 O O . SER A 1 662 ? 15.327 7.194 -39.118 1.00 93.69 662 SER A O 1
ATOM 5072 N N . ASN A 1 663 ? 15.568 8.719 -40.750 1.00 91.56 663 ASN A N 1
ATOM 5073 C CA . ASN A 1 663 ? 16.977 8.991 -40.469 1.00 91.56 663 ASN A CA 1
ATOM 5074 C C . ASN A 1 663 ? 17.177 9.984 -39.316 1.00 91.56 663 ASN A C 1
ATOM 5076 O O . ASN A 1 663 ? 18.214 9.930 -38.654 1.00 91.56 663 ASN A O 1
ATOM 5080 N N . ASP A 1 664 ? 16.204 10.866 -39.074 1.00 95.38 664 ASP A N 1
ATOM 5081 C CA . ASP A 1 664 ? 16.234 11.842 -37.987 1.00 95.38 664 ASP A CA 1
ATOM 5082 C C . ASP A 1 664 ? 14.872 11.897 -37.274 1.00 95.38 664 ASP A C 1
ATOM 5084 O O . ASP A 1 664 ? 13.861 12.303 -37.841 1.00 95.38 664 ASP A O 1
ATOM 5088 N N . PHE A 1 665 ? 14.837 11.476 -36.010 1.00 95.56 665 PHE A N 1
ATOM 5089 C CA . PHE A 1 665 ? 13.618 11.464 -35.203 1.00 95.56 665 PHE A CA 1
ATOM 5090 C C . PHE A 1 665 ? 13.073 12.863 -34.906 1.00 95.56 665 PHE A C 1
ATOM 5092 O O . PHE A 1 665 ? 11.867 13.000 -34.717 1.00 95.56 665 PHE A O 1
ATOM 5099 N N . LYS A 1 666 ? 13.906 13.913 -34.955 1.00 91.19 666 LYS A N 1
ATOM 5100 C CA . LYS A 1 666 ? 13.463 15.297 -34.700 1.00 91.19 666 LYS A CA 1
ATOM 5101 C C . LYS A 1 666 ? 12.491 15.831 -35.757 1.00 91.19 666 LYS A C 1
ATOM 5103 O O . LYS A 1 666 ? 11.903 16.886 -35.546 1.00 91.19 666 LYS A O 1
ATOM 5108 N N . GLU A 1 667 ? 12.361 15.155 -36.898 1.00 90.50 667 GLU A N 1
ATOM 5109 C CA . GLU A 1 667 ? 11.402 15.509 -37.952 1.00 90.50 667 GLU A CA 1
ATOM 5110 C C . GLU A 1 667 ? 9.959 15.128 -37.582 1.00 90.50 667 GLU A C 1
ATOM 5112 O O . GLU A 1 667 ? 9.014 15.580 -38.229 1.00 90.50 667 GLU A O 1
ATOM 5117 N N . HIS A 1 668 ? 9.771 14.318 -36.535 1.00 91.44 668 HIS A N 1
ATOM 5118 C CA . HIS A 1 668 ? 8.459 13.843 -36.112 1.00 91.44 668 HIS A CA 1
ATOM 5119 C C . HIS A 1 668 ? 7.867 14.691 -34.991 1.00 91.44 668 HIS A C 1
ATOM 5121 O O . HIS A 1 668 ? 8.534 15.054 -34.024 1.00 91.44 668 HIS A O 1
ATOM 5127 N N . ASP A 1 669 ? 6.558 14.928 -35.074 1.00 90.31 669 ASP A N 1
ATOM 5128 C CA . ASP A 1 669 ? 5.801 15.546 -33.988 1.00 90.31 669 ASP A CA 1
ATOM 5129 C C . ASP A 1 669 ? 5.479 14.509 -32.900 1.00 90.31 669 ASP A C 1
ATOM 5131 O O . ASP A 1 669 ? 4.429 13.858 -32.898 1.00 90.31 669 ASP A O 1
ATOM 5135 N N . HIS A 1 670 ? 6.409 14.358 -31.957 1.00 92.06 670 HIS A N 1
ATOM 5136 C CA . HIS A 1 670 ? 6.246 13.489 -30.794 1.00 92.06 670 HIS A CA 1
ATOM 5137 C C . HIS A 1 670 ? 5.134 13.951 -29.841 1.00 92.06 670 HIS A C 1
ATOM 5139 O O . HIS A 1 670 ? 4.588 13.128 -29.108 1.00 92.06 670 HIS A O 1
ATOM 5145 N N . LYS A 1 671 ? 4.745 15.235 -29.853 1.00 88.38 671 LYS A N 1
ATOM 5146 C CA . LYS A 1 671 ? 3.659 15.751 -29.003 1.00 88.38 671 LYS A CA 1
ATOM 5147 C C . LYS A 1 671 ? 2.306 15.231 -29.482 1.00 88.38 671 LYS A C 1
ATOM 5149 O O . LYS A 1 671 ? 1.464 14.859 -28.668 1.00 88.38 671 LYS A O 1
ATOM 5154 N N . ASN A 1 672 ? 2.127 15.136 -30.798 1.00 89.00 672 ASN A N 1
ATOM 5155 C CA . ASN A 1 672 ? 0.914 14.621 -31.431 1.00 89.00 672 ASN A CA 1
ATOM 5156 C C . ASN A 1 672 ? 1.088 13.211 -32.009 1.00 89.00 672 ASN A C 1
ATOM 5158 O O . ASN A 1 672 ? 0.418 12.856 -32.980 1.00 89.00 672 ASN A O 1
ATOM 5162 N N . TRP A 1 673 ? 1.927 12.371 -31.401 1.00 91.69 673 TRP A N 1
ATOM 5163 C CA . TRP A 1 673 ? 2.256 11.029 -31.901 1.00 91.69 673 TRP A CA 1
ATOM 5164 C C . TRP A 1 673 ? 1.028 10.138 -32.196 1.00 91.69 673 TRP A C 1
ATOM 5166 O O . TRP A 1 673 ? 1.028 9.360 -33.149 1.00 91.69 673 TRP A O 1
ATOM 5176 N N . LYS A 1 674 ? -0.077 10.304 -31.451 1.00 86.56 674 LYS A N 1
ATOM 5177 C CA . LYS A 1 674 ? -1.344 9.572 -31.676 1.00 86.56 674 LYS A CA 1
ATOM 5178 C C . LYS A 1 674 ? -2.092 9.986 -32.948 1.00 86.56 674 LYS A C 1
ATOM 5180 O O . LYS A 1 674 ? -2.919 9.221 -33.445 1.00 86.56 674 LYS A O 1
ATOM 5185 N N . SER A 1 675 ? -1.843 11.187 -33.472 1.00 78.56 675 SER A N 1
ATOM 5186 C CA . SER A 1 675 ? -2.513 11.721 -34.669 1.00 78.56 675 SER A CA 1
ATOM 5187 C C . SER A 1 675 ? -2.088 11.016 -35.961 1.00 78.56 675 SER A C 1
ATOM 5189 O O . SER A 1 675 ? -2.844 11.018 -36.936 1.00 78.56 675 SER A O 1
ATOM 5191 N N . HIS A 1 676 ? -0.971 10.280 -35.924 1.00 64.25 676 HIS A N 1
ATOM 5192 C CA . HIS A 1 676 ? -0.530 9.387 -36.998 1.00 64.25 676 HIS A CA 1
ATOM 5193 C C . HIS A 1 676 ? -1.563 8.281 -37.336 1.00 64.25 676 HIS A C 1
ATOM 5195 O O . HIS A 1 676 ? -1.452 7.610 -38.355 1.00 64.25 676 HIS A O 1
ATOM 5201 N N . ARG A 1 677 ? -2.634 8.148 -36.529 1.00 53.81 677 ARG A N 1
ATOM 5202 C CA . ARG A 1 677 ? -3.857 7.364 -36.798 1.00 53.81 677 ARG A CA 1
ATOM 5203 C C . ARG A 1 677 ? -4.585 7.699 -38.103 1.00 53.81 677 ARG A C 1
ATOM 5205 O O . ARG A 1 677 ? -5.344 6.851 -38.560 1.00 53.81 677 ARG A O 1
ATOM 5212 N N . LYS A 1 678 ? -4.489 8.930 -38.625 1.00 44.03 678 LYS A N 1
ATOM 5213 C CA . LYS A 1 678 ? -5.405 9.420 -39.680 1.00 44.03 678 LYS A CA 1
ATOM 5214 C C . LYS A 1 678 ? -4.866 9.353 -41.112 1.00 44.03 678 LYS A C 1
ATOM 5216 O O . LYS A 1 678 ? -5.669 9.471 -42.026 1.00 44.03 678 LYS A O 1
ATOM 5221 N N . SER A 1 679 ? -3.562 9.176 -41.324 1.00 39.47 679 SER A N 1
ATOM 5222 C CA . SER A 1 679 ? -2.967 9.248 -42.672 1.00 39.47 679 SER A CA 1
ATOM 5223 C C . SER A 1 679 ? -2.856 7.905 -43.401 1.00 39.47 679 SER A C 1
ATOM 5225 O O . SER A 1 679 ? -2.529 7.900 -44.580 1.00 39.47 679 SER A O 1
ATOM 5227 N N . HIS A 1 680 ? -3.123 6.781 -42.728 1.00 40.50 680 HIS A N 1
ATOM 5228 C CA . HIS A 1 680 ? -2.964 5.433 -43.289 1.00 40.50 680 HIS A CA 1
ATOM 5229 C C . HIS A 1 680 ? -4.160 4.544 -42.921 1.00 40.50 680 HIS A C 1
ATOM 5231 O O . HIS A 1 680 ? -4.017 3.560 -42.191 1.00 40.50 680 HIS A O 1
ATOM 5237 N N . ARG A 1 681 ? -5.353 4.948 -43.364 1.00 31.56 681 ARG A N 1
ATOM 5238 C CA . ARG A 1 681 ? -6.527 4.075 -43.423 1.00 31.56 681 ARG A CA 1
ATOM 5239 C C . ARG A 1 681 ? -6.757 3.641 -44.856 1.00 31.56 681 ARG A C 1
ATOM 5241 O O . ARG A 1 681 ? -6.594 4.518 -45.731 1.00 31.56 681 ARG A O 1
#